Protein AF-0000000071242502 (afdb_homodimer)

Structure (mmCIF, N/CA/C/O backbone):
data_AF-0000000071242502-model_v1
#
loop_
_entity.id
_entity.type
_entity.pdbx_description
1 polymer 'Uncharacterized protein'
#
loop_
_atom_site.group_PDB
_atom_site.id
_atom_site.type_symbol
_atom_site.label_atom_id
_atom_site.label_alt_id
_atom_site.label_comp_id
_atom_site.label_asym_id
_atom_site.label_entity_id
_atom_site.label_seq_id
_atom_site.pdbx_PDB_ins_code
_atom_site.Cartn_x
_atom_site.Cartn_y
_atom_site.Cartn_z
_atom_site.occupancy
_atom_site.B_iso_or_equiv
_atom_site.auth_seq_id
_atom_site.auth_comp_id
_atom_site.auth_asym_id
_atom_site.auth_atom_id
_atom_site.pdbx_PDB_model_num
ATOM 1 N N . MET A 1 1 ? -15.359 -36.781 -17.266 1 47 1 MET A N 1
ATOM 2 C CA . MET A 1 1 ? -15.07 -35.688 -16.328 1 47 1 MET A CA 1
ATOM 3 C C . MET A 1 1 ? -13.938 -34.812 -16.844 1 47 1 MET A C 1
ATOM 5 O O . MET A 1 1 ? -13.969 -33.594 -16.672 1 47 1 MET A O 1
ATOM 9 N N . SER A 1 2 ? -13.016 -35.469 -17.609 1 63.19 2 SER A N 1
ATOM 10 C CA . SER A 1 2 ? -11.914 -34.75 -18.266 1 63.19 2 SER A CA 1
ATOM 11 C C . SER A 1 2 ? -12.43 -33.781 -19.328 1 63.19 2 SER A C 1
ATOM 13 O O . SER A 1 2 ? -11.914 -32.688 -19.453 1 63.19 2 SER A O 1
ATOM 15 N N . SER A 1 3 ? -13.672 -34.094 -19.703 1 79 3 SER A N 1
ATOM 16 C CA . SER A 1 3 ? -14.203 -33.281 -20.797 1 79 3 SER A CA 1
ATOM 17 C C . SER A 1 3 ? -14.758 -31.969 -20.297 1 79 3 SER A C 1
ATOM 19 O O . SER A 1 3 ? -14.547 -30.922 -20.922 1 79 3 SER A O 1
ATOM 21 N N . ILE A 1 4 ? -15.375 -32 -19.094 1 87.69 4 ILE A N 1
ATOM 22 C CA . ILE A 1 4 ? -15.992 -30.797 -18.562 1 87.69 4 ILE A CA 1
ATOM 23 C C . ILE A 1 4 ? -14.906 -29.812 -18.141 1 87.69 4 ILE A C 1
ATOM 25 O O . ILE A 1 4 ? -15.062 -28.609 -18.297 1 87.69 4 ILE A O 1
ATOM 29 N N . TYR A 1 5 ? -13.828 -30.391 -17.672 1 90.25 5 TYR A N 1
ATOM 30 C CA . TYR A 1 5 ? -12.711 -29.547 -17.25 1 90.25 5 TYR A CA 1
ATOM 31 C C . TYR A 1 5 ? -12.117 -28.797 -18.438 1 90.25 5 TYR A C 1
ATOM 33 O O . TYR A 1 5 ? -11.859 -27.594 -18.359 1 90.25 5 TYR A O 1
ATOM 41 N N . GLN A 1 6 ? -11.992 -29.516 -19.469 1 91 6 GLN A N 1
ATOM 42 C CA . GLN A 1 6 ? -11.438 -28.906 -20.672 1 91 6 GLN A CA 1
ATOM 43 C C . GLN A 1 6 ? -12.359 -27.812 -21.203 1 91 6 GLN A C 1
ATOM 45 O O . GLN A 1 6 ? -11.898 -26.781 -21.688 1 91 6 GLN A O 1
ATOM 50 N N . LYS A 1 7 ? -13.625 -28.156 -21.172 1 90.88 7 LYS A N 1
ATOM 51 C CA . LYS A 1 7 ? -14.602 -27.172 -21.594 1 90.88 7 LYS A CA 1
ATOM 52 C C . LYS A 1 7 ? -14.453 -25.875 -20.797 1 90.88 7 LYS A C 1
ATOM 54 O O . LYS A 1 7 ? -14.445 -24.781 -21.359 1 90.88 7 LYS A O 1
ATOM 59 N N . TYR A 1 8 ? -14.375 -25.969 -19.469 1 91.88 8 TYR A N 1
ATOM 60 C CA . TYR A 1 8 ? -14.227 -24.797 -18.625 1 91.88 8 TYR A CA 1
ATOM 61 C C . TYR A 1 8 ? -12.898 -24.109 -18.891 1 91.88 8 TYR A C 1
ATOM 63 O O . TYR A 1 8 ? -12.836 -22.875 -18.969 1 91.88 8 TYR A O 1
ATOM 71 N N . ASP A 1 9 ? -11.836 -24.859 -19.094 1 91.44 9 ASP A N 1
ATOM 72 C CA . ASP A 1 9 ? -10.531 -24.266 -19.375 1 91.44 9 ASP A CA 1
ATOM 73 C C . ASP A 1 9 ? -10.562 -23.453 -20.672 1 91.44 9 ASP A C 1
ATOM 75 O O . ASP A 1 9 ? -9.992 -22.375 -20.734 1 91.44 9 ASP A O 1
ATOM 79 N N . ASP A 1 10 ? -11.211 -24.031 -21.656 1 91.44 10 ASP A N 1
ATOM 80 C CA . ASP A 1 10 ? -11.336 -23.359 -22.953 1 91.44 10 ASP A CA 1
ATOM 81 C C . ASP A 1 10 ? -12.125 -22.062 -22.812 1 91.44 10 ASP A C 1
ATOM 83 O O . ASP A 1 10 ? -11.766 -21.047 -23.422 1 91.44 10 ASP A O 1
ATOM 87 N N . GLU A 1 11 ? -13.164 -22.109 -22.062 1 91.25 11 GLU A N 1
ATOM 88 C CA . GLU A 1 11 ? -14 -20.922 -21.859 1 91.25 11 GLU A CA 1
ATOM 89 C C . GLU A 1 11 ? -13.25 -19.844 -21.078 1 91.25 11 GLU A C 1
ATOM 91 O O . GLU A 1 11 ? -13.336 -18.656 -21.422 1 91.25 11 GLU A O 1
ATOM 96 N N . ILE A 1 12 ? -12.508 -20.219 -20.078 1 89.44 12 ILE A N 1
ATOM 97 C CA . ILE A 1 12 ? -11.773 -19.297 -19.219 1 89.44 12 ILE A CA 1
ATOM 98 C C . ILE A 1 12 ? -10.711 -18.578 -20.047 1 89.44 12 ILE A C 1
ATOM 100 O O . ILE A 1 12 ? -10.453 -17.391 -19.844 1 89.44 12 ILE A O 1
ATOM 104 N N . GLY A 1 13 ? -10.133 -19.25 -20.984 1 85.38 13 GLY A N 1
ATOM 105 C CA . GLY A 1 13 ? -9.031 -18.719 -21.781 1 85.38 13 GLY A CA 1
ATOM 106 C C . GLY A 1 13 ? -9.492 -17.766 -22.875 1 85.38 13 GLY A C 1
ATOM 107 O O . GLY A 1 13 ? -8.672 -17.078 -23.484 1 85.38 13 GLY A O 1
ATOM 108 N N . LYS A 1 14 ? -10.797 -17.625 -23.062 1 85.31 14 LYS A N 1
ATOM 109 C CA . LYS A 1 14 ? -11.328 -16.766 -24.109 1 85.31 14 LYS A CA 1
ATOM 110 C C . LYS A 1 14 ? -11.242 -15.289 -23.703 1 85.31 14 LYS A C 1
ATOM 112 O O . LYS A 1 14 ? -11.445 -14.953 -22.531 1 85.31 14 LYS A O 1
ATOM 117 N N . LYS A 1 15 ? -10.961 -14.336 -24.672 1 78.56 15 LYS A N 1
ATOM 118 C CA . LYS A 1 15 ? -10.82 -12.906 -24.438 1 78.56 15 LYS A CA 1
ATOM 119 C C . LYS A 1 15 ? -12.141 -12.297 -23.969 1 78.56 15 LYS A C 1
ATOM 121 O O . LYS A 1 15 ? -12.148 -11.406 -23.109 1 78.56 15 LYS A O 1
ATOM 126 N N . ASN A 1 16 ? -13.25 -12.75 -24.438 1 80.56 16 ASN A N 1
ATOM 127 C CA . ASN A 1 16 ? -14.547 -12.195 -24.078 1 80.56 16 ASN A CA 1
ATOM 128 C C . ASN A 1 16 ? -15.359 -13.172 -23.234 1 80.56 16 ASN A C 1
ATOM 130 O O . ASN A 1 16 ? -16.562 -13.32 -23.438 1 80.56 16 ASN A O 1
ATOM 134 N N . CYS A 1 17 ? -14.594 -13.688 -22.344 1 86.94 17 CYS A N 1
ATOM 135 C CA . CYS A 1 17 ? -15.258 -14.672 -21.5 1 86.94 17 CYS A CA 1
ATOM 136 C C . CYS A 1 17 ? -16.266 -14 -20.562 1 86.94 17 CYS A C 1
ATOM 138 O O . CYS A 1 17 ? -15.953 -12.969 -19.953 1 86.94 17 CYS A O 1
ATOM 140 N N . ASP A 1 18 ? -17.469 -14.539 -20.5 1 90.5 18 ASP A N 1
ATOM 141 C CA . ASP A 1 18 ? -18.438 -14.125 -19.484 1 90.5 18 ASP A CA 1
ATOM 142 C C . ASP A 1 18 ? -18.234 -14.891 -18.188 1 90.5 18 ASP A C 1
ATOM 144 O O . ASP A 1 18 ? -18.906 -15.898 -17.938 1 90.5 18 ASP A O 1
ATOM 148 N N . TYR A 1 19 ? -17.453 -14.359 -17.359 1 91.88 19 TYR A N 1
ATOM 149 C CA . TYR A 1 19 ? -17.062 -15.039 -16.125 1 91.88 19 TYR A CA 1
ATOM 150 C C . TYR A 1 19 ? -18.266 -15.211 -15.203 1 91.88 19 TYR A C 1
ATOM 152 O O . TYR A 1 19 ? -18.328 -16.188 -14.445 1 91.88 19 TYR A O 1
ATOM 160 N N . ASN A 1 20 ? -19.234 -14.305 -15.281 1 92.44 20 ASN A N 1
ATOM 161 C CA . ASN A 1 20 ? -20.422 -14.438 -14.445 1 92.44 20 ASN A CA 1
ATOM 162 C C . ASN A 1 20 ? -21.234 -15.672 -14.805 1 92.44 20 ASN A C 1
ATOM 164 O O . ASN A 1 20 ? -21.641 -16.438 -13.93 1 92.44 20 ASN A O 1
ATOM 168 N N . GLN A 1 21 ? -21.422 -15.844 -16.062 1 93.81 21 GLN A N 1
ATOM 169 C CA . GLN A 1 21 ? -22.156 -17.016 -16.516 1 93.81 21 GLN A CA 1
ATOM 170 C C . GLN A 1 21 ? -21.406 -18.297 -16.219 1 93.81 21 GLN A C 1
ATOM 172 O O . GLN A 1 21 ? -22 -19.297 -15.797 1 93.81 21 GLN A O 1
ATOM 177 N N . LEU A 1 22 ? -20.141 -18.25 -16.469 1 94.56 22 LEU A N 1
ATOM 178 C CA . LEU A 1 22 ? -19.312 -19.438 -16.234 1 94.56 22 LEU A CA 1
ATOM 179 C C . LEU A 1 22 ? -19.312 -19.812 -14.758 1 94.56 22 LEU A C 1
ATOM 181 O O . LEU A 1 22 ? -19.375 -20.984 -14.414 1 94.56 22 LEU A O 1
ATOM 185 N N . GLU A 1 23 ? -19.156 -18.797 -13.859 1 95.25 23 GLU A N 1
ATOM 186 C CA . GLU A 1 23 ? -19.219 -19.031 -12.422 1 95.25 23 GLU A CA 1
ATOM 187 C C . GLU A 1 23 ? -20.531 -19.688 -12.016 1 95.25 23 GLU A C 1
ATOM 189 O O . GLU A 1 23 ? -20.531 -20.672 -11.258 1 95.25 23 GLU A O 1
ATOM 194 N N . LYS A 1 24 ? -21.641 -19.188 -12.539 1 95.31 24 LYS A N 1
ATOM 195 C CA . LYS A 1 24 ? -22.953 -19.75 -12.234 1 95.31 24 LYS A CA 1
ATOM 196 C C . LYS A 1 24 ? -23.047 -21.203 -12.664 1 95.31 24 LYS A C 1
ATOM 198 O O . LYS A 1 24 ? -23.578 -22.047 -11.922 1 95.31 24 LYS A O 1
ATOM 203 N N . GLU A 1 25 ? -22.578 -21.5 -13.812 1 94.56 25 GLU A N 1
ATOM 204 C CA . GLU A 1 25 ? -22.594 -22.875 -14.32 1 94.56 25 GLU A CA 1
ATOM 205 C C . GLU A 1 25 ? -21.781 -23.812 -13.43 1 94.56 25 GLU A C 1
ATOM 207 O O . GLU A 1 25 ? -22.203 -24.922 -13.125 1 94.56 25 GLU A O 1
ATOM 212 N N . MET A 1 26 ? -20.641 -23.297 -13.062 1 94.5 26 MET A N 1
ATOM 213 C CA . MET A 1 26 ? -19.734 -24.141 -12.281 1 94.5 26 MET A CA 1
ATOM 214 C C . MET A 1 26 ? -20.266 -24.344 -10.867 1 94.5 26 MET A C 1
ATOM 216 O O . MET A 1 26 ? -20.078 -25.406 -10.281 1 94.5 26 MET A O 1
ATOM 220 N N . LEU A 1 27 ? -20.922 -23.281 -10.336 1 95.25 27 LEU A N 1
ATOM 221 C CA . LEU A 1 27 ? -21.5 -23.375 -8.992 1 95.25 27 LEU A CA 1
ATOM 222 C C . LEU A 1 27 ? -22.609 -24.406 -8.945 1 95.25 27 LEU A C 1
ATOM 224 O O . LEU A 1 27 ? -22.938 -24.922 -7.875 1 95.25 27 LEU A O 1
ATOM 228 N N . ASN A 1 28 ? -23.141 -24.688 -10.102 1 93.62 28 ASN A N 1
ATOM 229 C CA . ASN A 1 28 ? -24.219 -25.672 -10.188 1 93.62 28 ASN A CA 1
ATOM 230 C C . ASN A 1 28 ? -23.672 -27.094 -10.297 1 93.62 28 ASN A C 1
ATOM 232 O O . ASN A 1 28 ? -24.438 -28.062 -10.258 1 93.62 28 ASN A O 1
ATOM 236 N N . GLN A 1 29 ? -22.406 -27.188 -10.383 1 92.31 29 GLN A N 1
ATOM 237 C CA . GLN A 1 29 ? -21.766 -28.5 -10.375 1 92.31 29 GLN A CA 1
ATOM 238 C C . GLN A 1 29 ? -21.391 -28.906 -8.961 1 92.31 29 GLN A C 1
ATOM 240 O O . GLN A 1 29 ? -21.609 -28.156 -8 1 92.31 29 GLN A O 1
ATOM 245 N N . HIS A 1 30 ? -20.797 -30 -8.812 1 90.94 30 HIS A N 1
ATOM 246 C CA . HIS A 1 30 ? -20.406 -30.5 -7.504 1 90.94 30 HIS A CA 1
ATOM 247 C C . HIS A 1 30 ? -18.984 -30.109 -7.152 1 90.94 30 HIS A C 1
ATOM 249 O O . HIS A 1 30 ? -18.172 -30.953 -6.781 1 90.94 30 HIS A O 1
ATOM 255 N N . TRP A 1 31 ? -18.766 -28.828 -7.172 1 93.81 31 TRP A N 1
ATOM 256 C CA . TRP A 1 31 ? -17.422 -28.312 -6.965 1 93.81 31 TRP A CA 1
ATOM 257 C C . TRP A 1 31 ? -16.938 -28.594 -5.551 1 93.81 31 TRP A C 1
ATOM 259 O O . TRP A 1 31 ? -15.734 -28.703 -5.309 1 93.81 31 TRP A O 1
ATOM 269 N N . GLN A 1 32 ? -17.812 -28.797 -4.59 1 95.12 32 GLN A N 1
ATOM 270 C CA . GLN A 1 32 ? -17.469 -29 -3.186 1 95.12 32 GLN A CA 1
ATOM 271 C C . GLN A 1 32 ? -16.828 -30.359 -2.965 1 95.12 32 GLN A C 1
ATOM 273 O O . GLN A 1 32 ? -16.219 -30.609 -1.92 1 95.12 32 GLN A O 1
ATOM 278 N N . GLN A 1 33 ? -16.984 -31.203 -3.959 1 94.81 33 GLN A N 1
ATOM 279 C CA . GLN A 1 33 ? -16.422 -32.531 -3.836 1 94.81 33 GLN A CA 1
ATOM 280 C C . GLN A 1 33 ? -15.414 -32.812 -4.938 1 94.81 33 GLN A C 1
ATOM 282 O O . GLN A 1 33 ? -14.883 -33.938 -5.039 1 94.81 33 GLN A O 1
ATOM 287 N N . ASP A 1 34 ? -15.172 -31.875 -5.758 1 94.31 34 ASP A N 1
ATOM 288 C CA . ASP A 1 34 ? -14.266 -32.031 -6.895 1 94.31 34 ASP A CA 1
ATOM 289 C C . ASP A 1 34 ? -13.172 -30.953 -6.867 1 94.31 34 ASP A C 1
ATOM 291 O O . ASP A 1 34 ? -13.398 -29.812 -7.297 1 94.31 34 ASP A O 1
ATOM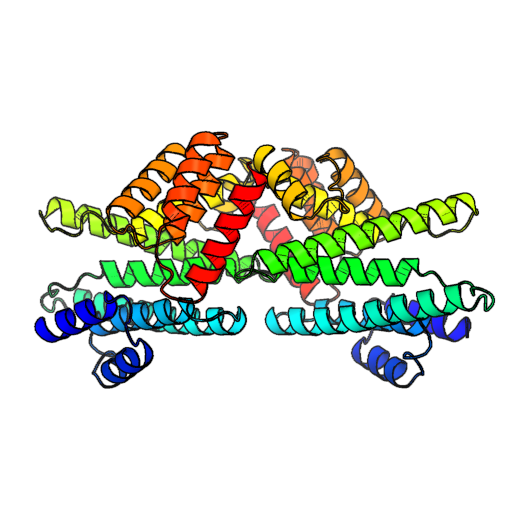 295 N N . PRO A 1 35 ? -12 -31.312 -6.391 1 95.5 35 PRO A N 1
ATOM 296 C CA . PRO A 1 35 ? -10.93 -30.328 -6.262 1 95.5 35 PRO A CA 1
ATOM 297 C C . PRO A 1 35 ? -10.586 -29.656 -7.59 1 95.5 35 PRO A C 1
ATOM 299 O O . PRO A 1 35 ? -10.164 -28.5 -7.613 1 95.5 35 PRO A O 1
ATOM 302 N N . GLU A 1 36 ? -10.805 -30.359 -8.727 1 94.88 36 GLU A N 1
ATOM 303 C CA . GLU A 1 36 ? -10.539 -29.781 -10.039 1 94.88 36 GLU A CA 1
ATOM 304 C C . GLU A 1 36 ? -11.508 -28.656 -10.367 1 94.88 36 GLU A C 1
ATOM 306 O O . GLU A 1 36 ? -11.109 -27.625 -10.914 1 94.88 36 GLU A O 1
ATOM 311 N N . LEU A 1 37 ? -12.719 -28.875 -10.023 1 95.75 37 LEU A N 1
ATOM 312 C CA . LEU A 1 37 ? -13.711 -27.828 -10.227 1 95.75 37 LEU A CA 1
ATOM 313 C C . LEU A 1 37 ? -13.484 -26.672 -9.266 1 95.75 37 LEU A C 1
ATOM 315 O O . LEU A 1 37 ? -13.672 -25.5 -9.633 1 95.75 37 LEU A O 1
ATOM 319 N N . ALA A 1 38 ? -13.039 -26.969 -8.07 1 97.31 38 ALA A N 1
ATOM 320 C CA . ALA A 1 38 ? -12.867 -25.938 -7.035 1 97.31 38 ALA A CA 1
ATOM 321 C C . ALA A 1 38 ? -11.789 -24.938 -7.43 1 97.31 38 ALA A C 1
ATOM 323 O O . ALA A 1 38 ? -11.984 -23.734 -7.297 1 97.31 38 ALA A O 1
ATOM 324 N N . TRP A 1 39 ? -10.641 -25.422 -7.922 1 97.25 39 TRP A N 1
ATOM 325 C CA . TRP A 1 39 ? -9.609 -24.438 -8.258 1 97.25 39 TRP A CA 1
ATOM 326 C C . TRP A 1 39 ? -9.977 -23.688 -9.523 1 97.25 39 TRP A C 1
ATOM 328 O O . TRP A 1 39 ? -9.578 -22.531 -9.703 1 97.25 39 TRP A O 1
ATOM 338 N N . ARG A 1 40 ? -10.727 -24.344 -10.469 1 96.62 40 ARG A N 1
ATOM 339 C CA . ARG A 1 40 ? -11.203 -23.609 -11.641 1 96.62 40 ARG A CA 1
ATOM 340 C C . ARG A 1 40 ? -12.156 -22.5 -11.234 1 96.62 40 ARG A C 1
ATOM 342 O O . ARG A 1 40 ? -12.125 -21.406 -11.797 1 96.62 40 ARG A O 1
ATOM 349 N N . LEU A 1 41 ? -13 -22.828 -10.242 1 97.31 41 LEU A N 1
ATOM 350 C CA . LEU A 1 41 ? -13.875 -21.797 -9.695 1 97.31 41 LEU A CA 1
ATOM 351 C C . LEU A 1 41 ? -13.07 -20.656 -9.07 1 97.31 41 LEU A C 1
ATOM 353 O O . LEU A 1 41 ? -13.414 -19.484 -9.227 1 97.31 41 LEU A O 1
ATOM 357 N N . ALA A 1 42 ? -12.008 -21 -8.32 1 98 42 ALA A N 1
ATOM 358 C CA . ALA A 1 42 ? -11.109 -19.984 -7.77 1 98 42 ALA A CA 1
ATOM 359 C C . ALA A 1 42 ? -10.555 -19.078 -8.867 1 98 42 ALA A C 1
ATOM 361 O O . ALA A 1 42 ? -10.539 -17.859 -8.719 1 98 42 ALA A O 1
ATOM 362 N N . SER A 1 43 ? -10.18 -19.703 -9.992 1 96.81 43 SER A N 1
ATOM 363 C CA . SER A 1 43 ? -9.609 -18.938 -11.102 1 96.81 43 SER A CA 1
ATOM 364 C C . SER A 1 43 ? -10.633 -17.984 -11.703 1 96.81 43 SER A C 1
ATOM 366 O O . SER A 1 43 ? -10.328 -16.828 -11.969 1 96.81 43 SER A O 1
ATOM 368 N N . ILE A 1 44 ? -11.836 -18.484 -11.906 1 96.62 44 ILE A N 1
ATOM 369 C CA . ILE A 1 44 ? -12.906 -17.688 -12.5 1 96.62 44 ILE A CA 1
ATOM 370 C C . ILE A 1 44 ? -13.203 -16.484 -11.617 1 96.62 44 ILE A C 1
ATOM 372 O O . ILE A 1 44 ? -13.281 -15.352 -12.109 1 96.62 44 ILE A O 1
ATOM 376 N N . VAL A 1 45 ? -13.312 -16.703 -10.344 1 96.94 45 VAL A N 1
ATOM 377 C CA . VAL A 1 45 ? -13.633 -15.641 -9.406 1 96.94 45 VAL A CA 1
ATOM 378 C C . VAL A 1 45 ? -12.484 -14.633 -9.344 1 96.94 45 VAL A C 1
ATOM 380 O O . VAL A 1 45 ? -12.719 -13.422 -9.266 1 96.94 45 VAL A O 1
ATOM 383 N N . TYR A 1 46 ? -11.289 -15.109 -9.43 1 96.12 46 TYR A N 1
ATOM 384 C CA . TYR A 1 46 ? -10.141 -14.203 -9.453 1 96.12 46 TYR A CA 1
ATOM 385 C C . TYR A 1 46 ? -10.172 -13.32 -10.695 1 96.12 46 TYR A C 1
ATOM 387 O O . TYR A 1 46 ? -9.953 -12.109 -10.602 1 96.12 46 TYR A O 1
ATOM 395 N N . TYR A 1 47 ? -10.445 -13.945 -11.828 1 93.25 47 TYR A N 1
ATOM 396 C CA . TYR A 1 47 ? -10.477 -13.172 -13.062 1 93.25 47 TYR A CA 1
ATOM 397 C C . TYR A 1 47 ? -11.609 -12.156 -13.047 1 93.25 47 TYR A C 1
ATOM 399 O O . TYR A 1 47 ? -11.5 -11.078 -13.633 1 93.25 47 TYR A O 1
ATOM 407 N N . LYS A 1 48 ? -12.672 -12.469 -12.367 1 93.19 48 LYS A N 1
ATOM 408 C CA . LYS A 1 48 ? -13.75 -11.5 -12.211 1 93.19 48 LYS A CA 1
ATOM 409 C C . LYS A 1 48 ? -13.273 -10.25 -11.484 1 93.19 48 LYS A C 1
ATOM 411 O O . LYS A 1 48 ? -13.773 -9.148 -11.727 1 93.19 48 LYS A O 1
ATOM 416 N N . CYS A 1 49 ? -12.281 -10.398 -10.578 1 91.94 49 CYS A N 1
ATOM 417 C CA . CYS A 1 49 ? -11.727 -9.258 -9.859 1 91.94 49 CYS A CA 1
ATOM 418 C C . CYS A 1 49 ? -11.117 -8.25 -10.828 1 91.94 49 CYS A C 1
ATOM 420 O O . CYS A 1 49 ? -11.125 -7.047 -10.562 1 91.94 49 CYS A O 1
ATOM 422 N N . LEU A 1 50 ? -10.617 -8.758 -11.945 1 89.62 50 LEU A N 1
ATOM 423 C CA . LEU A 1 50 ? -9.906 -7.91 -12.898 1 89.62 50 LEU A CA 1
ATOM 424 C C . LEU A 1 50 ? -10.867 -6.949 -13.594 1 89.62 50 LEU A C 1
ATOM 426 O O . LEU A 1 50 ? -10.43 -5.961 -14.195 1 89.62 50 LEU A O 1
ATOM 430 N N . ASN A 1 51 ? -12.172 -7.242 -13.469 1 89.44 51 ASN A N 1
ATOM 431 C CA . ASN A 1 51 ? -13.172 -6.387 -14.102 1 89.44 51 ASN A CA 1
ATOM 432 C C . ASN A 1 51 ? -13.734 -5.367 -13.117 1 89.44 51 ASN A C 1
ATOM 434 O O . ASN A 1 51 ? -14.648 -4.609 -13.453 1 89.44 51 ASN A O 1
ATOM 438 N N . LEU A 1 52 ? -13.203 -5.355 -11.961 1 88.31 52 LEU A N 1
ATOM 439 C CA . LEU A 1 52 ? -13.672 -4.445 -10.914 1 88.31 52 LEU A CA 1
ATOM 440 C C . LEU A 1 52 ? -12.727 -3.258 -10.766 1 88.31 52 LEU A C 1
ATOM 442 O O . LEU A 1 52 ? -11.555 -3.338 -11.156 1 88.31 52 LEU A O 1
ATOM 446 N N . SER A 1 53 ? -13.297 -2.152 -10.305 1 81 53 SER A N 1
ATOM 447 C CA . SER A 1 53 ? -12.469 -0.963 -10.141 1 81 53 SER A CA 1
ATOM 448 C C . SER A 1 53 ? -12.43 -0.508 -8.688 1 81 53 SER A C 1
ATOM 450 O O . SER A 1 53 ? -11.609 0.325 -8.305 1 81 53 SER A O 1
ATOM 452 N N . ASN A 1 54 ? -13.297 -1.02 -7.887 1 84.31 54 ASN A N 1
ATOM 453 C CA . ASN A 1 54 ? -13.375 -0.678 -6.469 1 84.31 54 ASN A CA 1
ATOM 454 C C . ASN A 1 54 ? -12.516 -1.614 -5.621 1 84.31 54 ASN A C 1
ATOM 456 O O . ASN A 1 54 ? -12.703 -2.832 -5.652 1 84.31 54 ASN A O 1
ATOM 460 N N . ASP A 1 55 ? -11.633 -1.06 -4.824 1 87.5 55 ASP A N 1
ATOM 461 C CA . ASP A 1 55 ? -10.672 -1.841 -4.051 1 87.5 55 ASP A CA 1
ATOM 462 C C . ASP A 1 55 ? -11.383 -2.783 -3.082 1 87.5 55 ASP A C 1
ATOM 464 O O . ASP A 1 55 ? -10.961 -3.926 -2.896 1 87.5 55 ASP A O 1
ATOM 468 N N . GLU A 1 56 ? -12.414 -2.289 -2.445 1 87.81 56 GLU A N 1
ATOM 469 C CA . GLU A 1 56 ? -13.125 -3.115 -1.478 1 87.81 56 GLU A CA 1
ATOM 470 C C . GLU A 1 56 ? -13.781 -4.316 -2.154 1 87.81 56 GLU A C 1
ATOM 472 O O . GLU A 1 56 ? -13.758 -5.426 -1.619 1 87.81 56 GLU A O 1
ATOM 477 N N . GLU A 1 57 ? -14.414 -4.082 -3.295 1 91.12 57 GLU A N 1
ATOM 478 C CA . GLU A 1 57 ? -15.031 -5.172 -4.047 1 91.12 57 GLU A CA 1
ATOM 479 C C . GLU A 1 57 ? -13.984 -6.18 -4.52 1 91.12 57 GLU A C 1
ATOM 481 O O . GLU A 1 57 ? -14.219 -7.387 -4.484 1 91.12 57 GLU A O 1
ATOM 486 N N . ILE A 1 58 ? -12.867 -5.664 -4.957 1 93.06 58 ILE A N 1
ATOM 487 C CA . ILE A 1 58 ? -11.781 -6.527 -5.41 1 93.06 58 ILE A CA 1
ATOM 488 C C . ILE A 1 58 ? -11.305 -7.406 -4.258 1 93.06 58 ILE A C 1
ATOM 490 O O . ILE A 1 58 ? -11.141 -8.617 -4.418 1 93.06 58 ILE A O 1
ATOM 494 N N . LYS A 1 59 ? -11.102 -6.809 -3.117 1 92.81 59 LYS A N 1
ATOM 495 C CA . LYS A 1 59 ? -10.648 -7.539 -1.939 1 92.81 59 LYS A CA 1
ATOM 496 C C . LYS A 1 59 ? -11.625 -8.648 -1.571 1 92.81 59 LYS A C 1
ATOM 498 O O . LYS A 1 59 ? -11.219 -9.789 -1.325 1 92.81 59 LYS A O 1
ATOM 503 N N . LEU A 1 60 ? -12.898 -8.367 -1.529 1 94.25 60 LEU A N 1
ATOM 504 C CA . LEU A 1 60 ? -13.922 -9.336 -1.165 1 94.25 60 LEU A CA 1
ATOM 505 C C . LEU A 1 60 ? -13.945 -10.5 -2.152 1 94.25 60 LEU A C 1
ATOM 507 O O . LEU A 1 60 ? -14.055 -11.664 -1.749 1 94.25 60 LEU A O 1
ATOM 511 N N . LYS A 1 61 ? -13.891 -10.188 -3.422 1 96.19 61 LYS A N 1
ATOM 512 C CA . LYS A 1 61 ? -13.891 -11.234 -4.441 1 96.19 61 LYS A CA 1
ATOM 513 C C . LYS A 1 61 ? -12.609 -12.062 -4.379 1 96.19 61 LYS A C 1
ATOM 515 O O . LYS A 1 61 ? -12.625 -13.258 -4.672 1 96.19 61 LYS A O 1
ATOM 520 N N . THR A 1 62 ? -11.508 -11.422 -4.055 1 97.12 62 THR A N 1
ATOM 521 C CA . THR A 1 62 ? -10.258 -12.148 -3.877 1 97.12 62 THR A CA 1
ATOM 522 C C . THR A 1 62 ? -10.367 -13.133 -2.715 1 97.12 62 THR A C 1
ATOM 524 O O . THR A 1 62 ? -9.867 -14.258 -2.799 1 97.12 62 THR A O 1
ATOM 527 N N . ILE A 1 63 ? -11.016 -12.727 -1.625 1 97.5 63 ILE A N 1
ATOM 528 C CA . ILE A 1 63 ? -11.242 -13.602 -0.481 1 97.5 63 ILE A CA 1
ATOM 529 C C . ILE A 1 63 ? -12.094 -14.797 -0.904 1 97.5 63 ILE A C 1
ATOM 531 O O . ILE A 1 63 ? -11.844 -15.93 -0.494 1 97.5 63 ILE A O 1
ATOM 535 N N . GLU A 1 64 ? -13.102 -14.516 -1.701 1 97.75 64 GLU A N 1
ATOM 536 C CA . GLU A 1 64 ? -13.945 -15.586 -2.227 1 97.75 64 GLU A CA 1
ATOM 537 C C . GLU A 1 64 ? -13.133 -16.562 -3.062 1 97.75 64 GLU A C 1
ATOM 539 O O . GLU A 1 64 ? -13.289 -17.781 -2.926 1 97.75 64 GLU A O 1
ATOM 544 N N . SER A 1 65 ? -12.312 -16.047 -3.957 1 98.44 65 SER A N 1
ATOM 545 C CA . SER A 1 65 ? -11.43 -16.891 -4.754 1 98.44 65 SER A CA 1
ATOM 546 C C . SER A 1 65 ? -10.539 -17.75 -3.869 1 98.44 65 SER A C 1
ATOM 548 O O . SER A 1 65 ? -10.367 -18.938 -4.129 1 98.44 65 SER A O 1
ATOM 550 N N . LEU A 1 66 ? -10 -17.156 -2.844 1 98.56 66 LEU A N 1
ATOM 551 C CA . LEU A 1 66 ? -9.117 -17.844 -1.912 1 98.56 66 LEU A CA 1
ATOM 552 C C . LEU A 1 66 ? -9.844 -19.016 -1.247 1 98.56 66 LEU A C 1
ATOM 554 O O . LEU A 1 66 ? -9.266 -20.094 -1.073 1 98.56 66 LEU A O 1
ATOM 558 N N . ARG A 1 67 ? -11.062 -18.797 -0.894 1 98.19 67 ARG A N 1
ATOM 559 C CA . ARG A 1 67 ? -11.844 -19.844 -0.25 1 98.19 67 ARG A CA 1
ATOM 560 C C . ARG A 1 67 ? -11.977 -21.062 -1.155 1 98.19 67 ARG A C 1
ATOM 562 O O . ARG A 1 67 ? -11.867 -22.203 -0.692 1 98.19 67 ARG A O 1
ATOM 569 N N . TYR A 1 68 ? -12.25 -20.844 -2.426 1 98.25 68 TYR A N 1
ATOM 570 C CA . TYR A 1 68 ? -12.359 -21.953 -3.373 1 98.25 68 TYR A CA 1
ATOM 571 C C . TYR A 1 68 ? -11.023 -22.656 -3.535 1 98.25 68 TYR A C 1
ATOM 573 O O . TYR A 1 68 ? -10.977 -23.891 -3.605 1 98.25 68 TYR A O 1
ATOM 581 N N . ALA A 1 69 ? -9.945 -21.891 -3.635 1 98.5 69 ALA A N 1
ATOM 582 C CA . ALA A 1 69 ? -8.625 -22.484 -3.777 1 98.5 69 ALA A CA 1
ATOM 583 C C . ALA A 1 69 ? -8.273 -23.344 -2.562 1 98.5 69 ALA A C 1
ATOM 585 O O . ALA A 1 69 ? -7.758 -24.453 -2.705 1 98.5 69 ALA A O 1
ATOM 586 N N . GLU A 1 70 ? -8.562 -22.812 -1.385 1 98 70 GLU A N 1
ATOM 587 C CA . GLU A 1 70 ? -8.273 -23.531 -0.15 1 98 70 GLU A CA 1
ATOM 588 C C . GLU A 1 70 ? -9.125 -24.797 -0.048 1 98 70 GLU A C 1
ATOM 590 O O . GLU A 1 70 ? -8.648 -25.828 0.423 1 98 70 GLU A O 1
ATOM 595 N N . LYS A 1 71 ? -10.383 -24.672 -0.432 1 98 71 LYS A N 1
ATOM 596 C CA . LYS A 1 71 ? -11.227 -25.859 -0.474 1 98 71 LYS A CA 1
ATOM 597 C C . LYS A 1 71 ? -10.641 -26.906 -1.418 1 98 71 LYS A C 1
ATOM 599 O O . LYS A 1 71 ? -10.672 -28.109 -1.117 1 98 71 LYS A O 1
ATOM 604 N N . SER A 1 72 ? -10.141 -26.484 -2.572 1 97.75 72 SER A N 1
ATOM 605 C CA . SER A 1 72 ? -9.508 -27.391 -3.52 1 97.75 72 SER A CA 1
ATOM 606 C C . SER A 1 72 ? -8.328 -28.125 -2.885 1 97.75 72 SER A C 1
ATOM 608 O O . SER A 1 72 ? -8.188 -29.344 -3.025 1 97.75 72 SER A O 1
ATOM 610 N N . ILE A 1 73 ? -7.504 -27.391 -2.193 1 97.06 73 ILE A N 1
ATOM 611 C CA . ILE A 1 73 ? -6.332 -27.969 -1.534 1 97.06 73 ILE A CA 1
ATOM 612 C C . ILE A 1 73 ? -6.773 -29 -0.503 1 97.06 73 ILE A C 1
ATOM 614 O O . ILE A 1 73 ? -6.207 -30.094 -0.43 1 97.06 73 ILE A O 1
ATOM 618 N N . GLU A 1 74 ? -7.719 -28.625 0.264 1 96.69 74 GLU A N 1
ATOM 619 C CA . GLU A 1 74 ? -8.266 -29.547 1.27 1 96.69 74 GLU A CA 1
ATOM 620 C C . GLU A 1 74 ? -8.734 -30.844 0.636 1 96.69 74 GLU A C 1
ATOM 622 O O . GLU A 1 74 ? -8.445 -31.922 1.146 1 96.69 74 GLU A O 1
ATOM 627 N N . LEU A 1 75 ? -9.492 -30.766 -0.447 1 95.5 75 LEU A N 1
ATOM 628 C CA . LEU A 1 75 ? -10.047 -31.922 -1.125 1 95.5 75 LEU A CA 1
ATOM 629 C C . LEU A 1 75 ? -8.938 -32.781 -1.715 1 95.5 75 LEU A C 1
ATOM 631 O O . LEU A 1 75 ? -8.977 -34.031 -1.601 1 95.5 75 LEU A O 1
ATOM 635 N N . PHE A 1 76 ? -7.938 -32.156 -2.359 1 94.19 76 PHE A N 1
ATOM 636 C CA . PHE A 1 76 ? -6.809 -32.906 -2.895 1 94.19 76 PHE A CA 1
ATOM 637 C C . PHE A 1 76 ? -6.074 -33.656 -1.781 1 94.19 76 PHE A C 1
ATOM 639 O O . PHE A 1 76 ? -5.691 -34.812 -1.946 1 94.19 76 PHE A O 1
ATOM 646 N N . THR A 1 77 ? -5.832 -32.969 -0.69 1 92.31 77 THR A N 1
ATOM 647 C CA . THR A 1 77 ? -5.109 -33.531 0.436 1 92.31 77 THR A CA 1
ATOM 648 C C . THR A 1 77 ? -5.871 -34.719 1.019 1 92.31 77 THR A C 1
ATOM 650 O O . THR A 1 77 ? -5.273 -35.75 1.356 1 92.31 77 THR A O 1
ATOM 653 N N . LYS A 1 78 ? -7.137 -34.594 1.113 1 92.06 78 LYS A N 1
ATOM 654 C CA . LYS A 1 78 ? -7.973 -35.719 1.599 1 92.06 78 LYS A CA 1
ATOM 655 C C . LYS A 1 78 ? -7.895 -36.906 0.665 1 92.06 78 LYS A C 1
ATOM 657 O O . LYS A 1 78 ? -7.828 -38.062 1.121 1 92.06 78 LYS A O 1
ATOM 662 N N . GLN A 1 79 ? -7.961 -36.656 -0.617 1 89 79 GLN A N 1
ATOM 663 C CA . GLN A 1 79 ? -7.891 -37.719 -1.617 1 89 79 GLN A CA 1
ATOM 664 C C . GLN A 1 79 ? -6.547 -38.438 -1.57 1 89 79 GLN A C 1
ATOM 666 O O . GLN A 1 79 ? -6.473 -39.625 -1.781 1 89 79 GLN A O 1
ATOM 671 N N . GLN A 1 80 ? -5.5 -37.688 -1.411 1 84.12 80 GLN A N 1
ATOM 672 C CA . GLN A 1 80 ? -4.168 -38.281 -1.322 1 84.12 80 GLN A CA 1
ATOM 673 C C . GLN A 1 80 ? -4.047 -39.188 -0.098 1 84.12 80 GLN A C 1
ATOM 675 O O . GLN A 1 80 ? -3.371 -40.219 -0.146 1 84.12 80 GLN A O 1
ATOM 680 N N . ASN A 1 81 ? -4.617 -38.812 0.949 1 83.75 81 ASN A N 1
ATOM 681 C CA . ASN A 1 81 ? -4.562 -39.594 2.18 1 83.75 81 ASN A CA 1
ATOM 682 C C . ASN A 1 81 ? -5.41 -40.875 2.078 1 83.75 81 ASN A C 1
ATOM 684 O O . ASN A 1 81 ? -5.109 -41.875 2.723 1 83.75 81 ASN A O 1
ATOM 688 N N . GLU A 1 82 ? -6.434 -40.875 1.364 1 76.12 82 GLU A N 1
ATOM 689 C CA . GLU A 1 82 ? -7.332 -42.031 1.23 1 76.12 82 GLU A CA 1
ATOM 690 C C . GLU A 1 82 ? -6.879 -42.938 0.108 1 76.12 82 GLU A C 1
ATOM 692 O O . GLU A 1 82 ? -7.484 -44 -0.121 1 76.12 82 GLU A O 1
ATOM 697 N N . SER A 1 83 ? -5.609 -42.938 -0.297 1 62.78 83 SER A N 1
ATOM 698 C CA . SER A 1 83 ? -4.977 -43.781 -1.305 1 62.78 83 SER A CA 1
ATOM 699 C C . SER A 1 83 ? -5.879 -43.969 -2.52 1 62.78 83 SER A C 1
ATOM 701 O O . SER A 1 83 ? -5.816 -45 -3.197 1 62.78 83 SER A O 1
ATOM 703 N N . VAL A 1 84 ? -6.941 -43.281 -2.588 1 54.03 84 VAL A N 1
ATOM 704 C CA . VAL A 1 84 ? -7.832 -43.406 -3.734 1 54.03 84 VAL A CA 1
ATOM 705 C C . VAL A 1 84 ? -7.145 -42.906 -4.996 1 54.03 84 VAL A C 1
ATOM 707 O O . VAL A 1 84 ? -6.465 -41.875 -4.961 1 54.03 84 VAL A O 1
ATOM 710 N N . GLY A 1 85 ? -6.621 -43.688 -5.766 1 46.31 85 GLY A N 1
ATOM 711 C CA . GLY A 1 85 ? -6.008 -43.438 -7.062 1 46.31 85 GLY A CA 1
ATOM 712 C C . GLY A 1 85 ? -5.82 -41.969 -7.363 1 46.31 85 GLY A C 1
ATOM 713 O O . GLY A 1 85 ? -6.793 -41.219 -7.465 1 46.31 85 GLY A O 1
ATOM 714 N N . GLY A 1 86 ? -4.82 -41.406 -6.754 1 46.53 86 GLY A N 1
ATOM 715 C CA . GLY A 1 86 ? -4.461 -40 -6.938 1 46.53 86 GLY A CA 1
ATOM 716 C C . GLY A 1 86 ? -4.738 -39.5 -8.344 1 46.53 86 GLY A C 1
ATOM 717 O O . GLY A 1 86 ? -4.074 -39.906 -9.297 1 46.53 86 GLY A O 1
ATOM 718 N N . GLY A 1 87 ? -5.926 -39.469 -8.648 1 44.91 87 GLY A N 1
ATOM 719 C CA . GLY A 1 87 ? -6.211 -38.938 -9.969 1 44.91 87 GLY A CA 1
ATOM 720 C C . GLY A 1 87 ? -5.242 -37.844 -10.383 1 44.91 87 GLY A C 1
ATOM 721 O O . GLY A 1 87 ? -4.438 -37.375 -9.578 1 44.91 87 GLY A O 1
ATOM 722 N N . ASP A 1 88 ? -5.141 -37.688 -11.781 1 49.94 88 ASP A N 1
ATOM 723 C CA . ASP A 1 88 ? -4.402 -36.75 -12.648 1 49.94 88 ASP A CA 1
ATOM 724 C C . ASP A 1 88 ? -4.57 -35.312 -12.188 1 49.94 88 ASP A C 1
ATOM 726 O O . ASP A 1 88 ? -4.258 -34.375 -12.922 1 49.94 88 ASP A O 1
ATOM 730 N N . GLY A 1 89 ? -5.105 -35.25 -10.93 1 61.75 89 GLY A N 1
ATOM 731 C CA . GLY A 1 89 ? -5.387 -33.875 -10.57 1 61.75 89 GLY A CA 1
ATOM 732 C C . GLY A 1 89 ? -4.145 -33.094 -10.18 1 61.75 89 GLY A C 1
ATOM 733 O O . GLY A 1 89 ? -3.156 -33.688 -9.727 1 61.75 89 GLY A O 1
ATOM 734 N N . ASN A 1 90 ? -4.016 -32.031 -10.656 1 81.25 90 ASN A N 1
ATOM 735 C CA . ASN A 1 90 ? -2.807 -31.266 -10.445 1 81.25 90 ASN A CA 1
ATOM 736 C C . ASN A 1 90 ? -3.014 -30.188 -9.375 1 81.25 90 ASN A C 1
ATOM 738 O O . ASN A 1 90 ? -3.588 -29.141 -9.648 1 81.25 90 ASN A O 1
ATOM 742 N N . ILE A 1 91 ? -2.717 -30.688 -8.094 1 92.88 91 ILE A N 1
ATOM 743 C CA . ILE A 1 91 ? -2.803 -29.781 -6.949 1 92.88 91 ILE A CA 1
ATOM 744 C C . ILE A 1 91 ? -2.02 -28.5 -7.234 1 92.88 91 ILE A C 1
ATOM 746 O O . ILE A 1 91 ? -2.191 -27.5 -6.543 1 92.88 91 ILE A O 1
ATOM 750 N N . PHE A 1 92 ? -1.273 -28.547 -8.328 1 93.75 92 PHE A N 1
ATOM 751 C CA . PHE A 1 92 ? -0.495 -27.391 -8.781 1 93.75 92 PHE A CA 1
ATOM 752 C C . PHE A 1 92 ? -1.384 -26.172 -8.938 1 93.75 92 PHE A C 1
ATOM 754 O O . PHE A 1 92 ? -1.056 -25.094 -8.438 1 93.75 92 PHE A O 1
ATOM 761 N N . TYR A 1 93 ? -2.498 -26.391 -9.531 1 94.88 93 TYR A N 1
ATOM 762 C CA . TYR A 1 93 ? -3.361 -25.266 -9.859 1 94.88 93 TYR A CA 1
ATOM 763 C C . TYR A 1 93 ? -4.039 -24.719 -8.609 1 94.88 93 TYR A C 1
ATOM 765 O O . TYR A 1 93 ? -4.277 -23.516 -8.5 1 94.88 93 TYR A O 1
ATOM 773 N N . ALA A 1 94 ? -4.375 -25.578 -7.645 1 96.81 94 ALA A N 1
ATOM 774 C CA . ALA A 1 94 ? -4.922 -25.125 -6.371 1 96.81 94 ALA A CA 1
ATOM 775 C C . ALA A 1 94 ? -3.918 -24.25 -5.625 1 96.81 94 ALA A C 1
ATOM 777 O O . ALA A 1 94 ? -4.273 -23.188 -5.109 1 96.81 94 ALA A O 1
ATOM 778 N N . TYR A 1 95 ? -2.664 -24.656 -5.621 1 96.88 95 TYR A N 1
ATOM 779 C CA . TYR A 1 95 ? -1.603 -23.859 -5.008 1 96.88 95 TYR A CA 1
ATOM 780 C C . TYR A 1 95 ? -1.422 -22.531 -5.738 1 96.88 95 TYR A C 1
ATOM 782 O O . TYR A 1 95 ? -1.248 -21.484 -5.109 1 96.88 95 TYR A O 1
ATOM 790 N N . LYS A 1 96 ? -1.47 -22.641 -7.062 1 96.69 96 LYS A N 1
ATOM 791 C CA . LYS A 1 96 ? -1.269 -21.453 -7.891 1 96.69 96 LYS A CA 1
ATOM 792 C C . LYS A 1 96 ? -2.289 -20.375 -7.555 1 96.69 96 LYS A C 1
ATOM 794 O O . LYS A 1 96 ? -1.92 -19.219 -7.297 1 96.69 96 LYS A O 1
ATOM 799 N N . TRP A 1 97 ? -3.529 -20.75 -7.508 1 98 97 TRP A N 1
ATOM 800 C CA . TRP A 1 97 ? -4.574 -19.75 -7.289 1 98 97 TRP A CA 1
ATOM 801 C C . TRP A 1 97 ? -4.609 -19.312 -5.828 1 98 97 TRP A C 1
ATOM 803 O O . TRP A 1 97 ? -4.969 -18.172 -5.527 1 98 97 TRP A O 1
ATOM 813 N N . SER A 1 98 ? -4.199 -20.203 -4.891 1 98.5 98 SER A N 1
ATOM 814 C CA . SER A 1 98 ? -4.027 -19.781 -3.508 1 98.5 98 SER A CA 1
ATOM 815 C C . SER A 1 98 ? -2.924 -18.734 -3.387 1 98.5 98 SER A C 1
ATOM 817 O O . SER A 1 98 ? -3.1 -17.719 -2.717 1 98.5 98 SER A O 1
ATOM 819 N N . ALA A 1 99 ? -1.817 -18.969 -4.102 1 98.25 99 ALA A N 1
ATOM 820 C CA . ALA A 1 99 ? -0.712 -18.016 -4.098 1 98.25 99 ALA A CA 1
ATOM 821 C C . ALA A 1 99 ? -1.146 -16.672 -4.68 1 98.25 99 ALA A C 1
ATOM 823 O O . ALA A 1 99 ? -0.914 -15.625 -4.078 1 98.25 99 ALA A O 1
ATOM 824 N N . MET A 1 100 ? -1.847 -16.719 -5.781 1 97.44 100 MET A N 1
ATOM 825 C CA . MET A 1 100 ? -2.322 -15.516 -6.449 1 97.44 100 MET A CA 1
ATOM 826 C C . MET A 1 100 ? -3.221 -14.703 -5.523 1 97.44 100 MET A C 1
ATOM 828 O O . MET A 1 100 ? -3.064 -13.484 -5.414 1 97.44 100 MET A O 1
ATOM 832 N N . ALA A 1 101 ? -4.117 -15.406 -4.883 1 98.06 101 ALA A N 1
ATOM 833 C CA . ALA A 1 101 ? -5.078 -14.727 -4.016 1 98.06 101 ALA A CA 1
ATOM 834 C C . ALA A 1 101 ? -4.391 -14.133 -2.789 1 98.06 101 ALA A C 1
ATOM 836 O O . ALA A 1 101 ? -4.629 -12.977 -2.436 1 98.06 101 ALA A O 1
ATOM 837 N N . HIS A 1 102 ? -3.52 -14.906 -2.148 1 98 102 HIS A N 1
ATOM 838 C CA . HIS A 1 102 ? -2.803 -14.406 -0.98 1 98 102 HIS A CA 1
ATOM 839 C C . HIS A 1 102 ? -1.925 -13.211 -1.342 1 98 102 HIS A C 1
ATOM 841 O O . HIS A 1 102 ? -1.848 -12.242 -0.586 1 98 102 HIS A O 1
ATOM 847 N N . GLY A 1 103 ? -1.236 -13.367 -2.506 1 96.31 103 GLY A N 1
ATOM 848 C CA . GLY A 1 103 ? -0.416 -12.258 -2.955 1 96.31 103 GLY A CA 1
ATOM 849 C C . GLY A 1 103 ? -1.198 -10.969 -3.125 1 96.31 103 GLY A C 1
ATOM 850 O O . GLY A 1 103 ? -0.761 -9.906 -2.676 1 96.31 103 GLY A O 1
ATOM 851 N N . ARG A 1 104 ? -2.359 -11.086 -3.695 1 94.31 104 ARG A N 1
ATOM 852 C CA . ARG A 1 104 ? -3.189 -9.906 -3.92 1 94.31 104 ARG A CA 1
ATOM 853 C C . ARG A 1 104 ? -3.721 -9.359 -2.602 1 94.31 104 ARG A C 1
ATOM 855 O O . ARG A 1 104 ? -3.75 -8.141 -2.4 1 94.31 104 ARG A O 1
ATOM 862 N N . LEU A 1 105 ? -4.172 -10.242 -1.733 1 94.75 105 LEU A N 1
ATOM 863 C CA . LEU A 1 105 ? -4.719 -9.812 -0.451 1 94.75 105 LEU A CA 1
ATOM 864 C C . LEU A 1 105 ? -3.664 -9.086 0.375 1 94.75 105 LEU A C 1
ATOM 866 O O . LEU A 1 105 ? -3.98 -8.141 1.107 1 94.75 105 LEU A O 1
ATOM 870 N N . ALA A 1 106 ? -2.367 -9.5 0.248 1 93.56 106 ALA A N 1
ATOM 871 C CA . ALA A 1 106 ? -1.28 -8.836 0.966 1 93.56 106 ALA A CA 1
ATOM 872 C C . ALA A 1 106 ? -1.173 -7.367 0.563 1 93.56 106 ALA A C 1
ATOM 874 O O . ALA A 1 106 ? -0.841 -6.516 1.39 1 93.56 106 ALA A O 1
ATOM 875 N N . LEU A 1 107 ? -1.492 -7.07 -0.707 1 88.88 107 LEU A N 1
ATOM 876 C CA . LEU A 1 107 ? -1.386 -5.715 -1.232 1 88.88 107 LEU A CA 1
ATOM 877 C C . LEU A 1 107 ? -2.473 -4.816 -0.647 1 88.88 107 LEU A C 1
ATOM 879 O O . LEU A 1 107 ? -2.307 -3.598 -0.581 1 88.88 107 LEU A O 1
ATOM 883 N N . PHE A 1 108 ? -3.539 -5.434 -0.148 1 86.94 108 PHE A N 1
ATOM 884 C CA . PHE A 1 108 ? -4.684 -4.652 0.309 1 86.94 108 PHE A CA 1
ATOM 885 C C . PHE A 1 108 ? -4.609 -4.418 1.812 1 86.94 108 PHE A C 1
ATOM 887 O O . PHE A 1 108 ? -5.383 -3.631 2.361 1 86.94 108 PHE A O 1
ATOM 894 N N . GLU A 1 109 ? -3.762 -5.066 2.494 1 82.31 109 GLU A N 1
ATOM 895 C CA . GLU A 1 109 ? -3.613 -4.848 3.93 1 82.31 109 GLU A CA 1
ATOM 896 C C . GLU A 1 109 ? -2.73 -3.639 4.219 1 82.31 109 GLU A C 1
ATOM 898 O O . GLU A 1 109 ? -1.521 -3.676 3.979 1 82.31 109 GLU A O 1
ATOM 903 N N . MET A 1 110 ? -3.34 -2.605 4.688 1 78.81 110 MET A N 1
ATOM 904 C CA . MET A 1 110 ? -2.584 -1.377 4.914 1 78.81 110 MET A CA 1
ATOM 905 C C . MET A 1 110 ? -2.383 -1.132 6.406 1 78.81 110 MET A C 1
ATOM 907 O O . MET A 1 110 ? -1.261 -0.893 6.855 1 78.81 110 MET A O 1
ATOM 911 N N . ALA A 1 111 ? -3.449 -1.252 7.246 1 71.31 111 ALA A N 1
ATOM 912 C CA . ALA A 1 111 ? -3.395 -0.896 8.664 1 71.31 111 ALA A CA 1
ATOM 913 C C . ALA A 1 111 ? -2.811 -2.035 9.492 1 71.31 111 ALA A C 1
ATOM 915 O O . ALA A 1 111 ? -2.107 -1.798 10.477 1 71.31 111 ALA A O 1
ATOM 916 N N . ASN A 1 112 ? -3.064 -3.246 9.109 1 79.94 112 ASN A N 1
ATOM 917 C CA . ASN A 1 112 ? -2.666 -4.426 9.867 1 79.94 112 ASN A CA 1
ATOM 918 C C . ASN A 1 112 ? -1.432 -5.09 9.266 1 79.94 112 ASN A C 1
ATOM 920 O O . ASN A 1 112 ? -1.549 -5.98 8.422 1 79.94 112 ASN A O 1
ATOM 924 N N . VAL A 1 113 ? -0.311 -4.758 9.773 1 85.62 113 VAL A N 1
ATOM 925 C CA . VAL A 1 113 ? 0.962 -5.242 9.258 1 85.62 113 VAL A CA 1
ATOM 926 C C . VAL A 1 113 ? 1.073 -6.746 9.477 1 85.62 113 VAL A C 1
ATOM 928 O O . VAL A 1 113 ? 1.58 -7.473 8.625 1 85.62 113 VAL A O 1
ATOM 931 N N . GLU A 1 114 ? 0.562 -7.23 10.625 1 87.31 114 GLU A N 1
ATOM 932 C CA . GLU A 1 114 ? 0.623 -8.664 10.914 1 87.31 114 GLU A CA 1
ATOM 933 C C . GLU A 1 114 ? -0.175 -9.461 9.891 1 87.31 114 GLU A C 1
ATOM 935 O O . GLU A 1 114 ? 0.255 -10.539 9.469 1 87.31 114 GLU A O 1
ATOM 940 N N . ARG A 1 115 ? -1.304 -8.961 9.586 1 90.5 115 ARG A N 1
ATOM 941 C CA . ARG A 1 115 ? -2.121 -9.633 8.586 1 90.5 115 ARG A CA 1
ATOM 942 C C . ARG A 1 115 ? -1.434 -9.617 7.223 1 90.5 115 ARG A C 1
ATOM 944 O O . ARG A 1 115 ? -1.506 -10.594 6.473 1 90.5 115 ARG A O 1
ATOM 951 N N . LYS A 1 116 ? -0.788 -8.516 6.859 1 92.19 116 LYS A N 1
ATOM 952 C CA . LYS A 1 116 ? -0.019 -8.422 5.621 1 92.19 116 LYS A CA 1
ATOM 953 C C . LYS A 1 116 ? 1.093 -9.469 5.586 1 92.19 116 LYS A C 1
ATOM 955 O O . LYS A 1 116 ? 1.295 -10.133 4.57 1 92.19 116 LYS A O 1
ATOM 960 N N . ILE A 1 117 ? 1.775 -9.617 6.68 1 93.81 117 ILE A N 1
ATOM 961 C CA . ILE A 1 117 ? 2.865 -10.578 6.797 1 93.81 117 ILE A CA 1
ATOM 962 C C . ILE A 1 117 ? 2.32 -12 6.637 1 93.81 117 ILE A C 1
ATOM 964 O O . ILE A 1 117 ? 2.92 -12.828 5.949 1 93.81 117 ILE A O 1
ATOM 968 N N . LEU A 1 118 ? 1.193 -12.219 7.258 1 94.56 118 LEU A N 1
ATOM 969 C CA . LEU A 1 118 ? 0.586 -13.539 7.176 1 94.56 118 LEU A CA 1
ATOM 970 C C . LEU A 1 118 ? 0.213 -13.875 5.734 1 94.56 118 LEU A C 1
ATOM 972 O O . LEU A 1 118 ? 0.488 -14.977 5.258 1 94.56 118 LEU A O 1
ATOM 976 N N . TYR A 1 119 ? -0.464 -12.945 4.992 1 95.94 119 TYR A N 1
ATOM 977 C CA . TYR A 1 119 ? -0.805 -13.148 3.588 1 95.94 119 TYR A CA 1
ATOM 978 C C . TYR A 1 119 ? 0.448 -13.383 2.752 1 95.94 119 TYR A C 1
ATOM 980 O O . TYR A 1 119 ? 0.463 -14.242 1.87 1 95.94 119 TYR A O 1
ATOM 988 N N . THR A 1 120 ? 1.498 -12.617 3.027 1 96.56 120 THR A N 1
ATOM 989 C CA . THR A 1 120 ? 2.74 -12.75 2.273 1 96.56 120 THR A CA 1
ATOM 990 C C . THR A 1 120 ? 3.391 -14.102 2.535 1 96.56 120 THR A C 1
ATOM 992 O O . THR A 1 120 ? 3.877 -14.758 1.606 1 96.56 120 THR A O 1
ATOM 995 N N . ALA A 1 121 ? 3.357 -14.508 3.832 1 96.62 121 ALA A N 1
ATOM 996 C CA . ALA A 1 121 ? 3.904 -15.82 4.18 1 96.62 121 ALA A CA 1
ATOM 997 C C . ALA A 1 121 ? 3.178 -16.938 3.434 1 96.62 121 ALA A C 1
ATOM 999 O O . ALA A 1 121 ? 3.811 -17.828 2.873 1 96.62 121 ALA A O 1
ATOM 1000 N N . ASN A 1 122 ? 1.878 -16.875 3.443 1 97.19 122 ASN A N 1
ATOM 1001 C CA . ASN A 1 122 ? 1.085 -17.875 2.734 1 97.19 122 ASN A CA 1
ATOM 1002 C C . ASN A 1 122 ? 1.336 -17.828 1.23 1 97.19 122 ASN A C 1
ATOM 1004 O O . ASN A 1 122 ? 1.431 -18.875 0.577 1 97.19 122 ASN A O 1
ATOM 1008 N N . PHE A 1 123 ? 1.429 -16.656 0.663 1 98.19 123 PHE A N 1
ATOM 1009 C CA . PHE A 1 123 ? 1.765 -16.484 -0.745 1 98.19 123 PHE A CA 1
ATOM 1010 C C . PHE A 1 123 ? 3.049 -17.234 -1.091 1 98.19 123 PHE A C 1
ATOM 1012 O O . PHE A 1 123 ? 3.072 -18.047 -2.016 1 98.19 123 PHE A O 1
ATOM 1019 N N . LEU A 1 124 ? 4.055 -17 -0.32 1 97.56 124 LEU A N 1
ATOM 1020 C CA . LEU A 1 124 ? 5.363 -17.578 -0.6 1 97.56 124 LEU A CA 1
ATOM 1021 C C . LEU A 1 124 ? 5.332 -19.094 -0.402 1 97.56 124 LEU A C 1
ATOM 1023 O O . LEU A 1 124 ? 5.969 -19.828 -1.154 1 97.56 124 LEU A O 1
ATOM 1027 N N . GLN A 1 125 ? 4.633 -19.531 0.589 1 96.94 125 GLN A N 1
ATOM 1028 C CA . GLN A 1 125 ? 4.527 -20.953 0.841 1 96.94 125 GLN A CA 1
ATOM 1029 C C . GLN A 1 125 ? 3.83 -21.672 -0.316 1 96.94 125 GLN A C 1
ATOM 1031 O O . GLN A 1 125 ? 4.297 -22.719 -0.781 1 96.94 125 GLN A O 1
ATOM 1036 N N . TYR A 1 126 ? 2.725 -21.125 -0.768 1 97.06 126 TYR A N 1
ATOM 1037 C CA . TYR A 1 126 ? 1.989 -21.766 -1.854 1 97.06 126 TYR A CA 1
ATOM 1038 C C . TYR A 1 126 ? 2.744 -21.641 -3.172 1 97.06 126 TYR A C 1
ATOM 1040 O O . TYR A 1 126 ? 2.682 -22.531 -4.02 1 97.06 126 TYR A O 1
ATOM 1048 N N . LEU A 1 127 ? 3.434 -20.547 -3.4 1 96.81 127 LEU A N 1
ATOM 1049 C CA . LEU A 1 127 ? 4.289 -20.422 -4.574 1 96.81 127 LEU A CA 1
ATOM 1050 C C . LEU A 1 127 ? 5.375 -21.5 -4.57 1 96.81 127 LEU A C 1
ATOM 1052 O O . LEU A 1 127 ? 5.633 -22.141 -5.594 1 96.81 127 LEU A O 1
ATOM 1056 N N . ASP A 1 128 ? 5.945 -21.672 -3.416 1 95.62 128 ASP A N 1
ATOM 1057 C CA . ASP A 1 128 ? 6.969 -22.703 -3.275 1 95.62 128 ASP A CA 1
ATOM 1058 C C . ASP A 1 128 ? 6.395 -24.094 -3.572 1 95.62 128 ASP A C 1
ATOM 1060 O O . ASP A 1 128 ? 7.051 -24.922 -4.215 1 95.62 128 ASP A O 1
ATOM 1064 N N . LYS A 1 129 ? 5.246 -24.328 -3.055 1 93.88 129 LYS A N 1
ATOM 1065 C CA . LYS A 1 129 ? 4.594 -25.609 -3.33 1 93.88 129 LYS A CA 1
ATOM 1066 C C . LYS A 1 129 ? 4.332 -25.781 -4.824 1 93.88 129 LYS A C 1
ATOM 1068 O O . LYS A 1 129 ? 4.449 -26.891 -5.355 1 93.88 129 LYS A O 1
ATOM 1073 N N . CYS A 1 130 ? 3.928 -24.703 -5.539 1 93.31 130 CYS A N 1
ATOM 1074 C CA . CYS A 1 130 ? 3.779 -24.75 -6.988 1 93.31 130 CYS A CA 1
ATOM 1075 C C . CYS A 1 130 ? 5.086 -25.156 -7.66 1 93.31 130 CYS A C 1
ATOM 1077 O O . CYS A 1 130 ? 5.098 -26.031 -8.531 1 93.31 130 CYS A O 1
ATOM 1079 N N . LEU A 1 131 ? 6.137 -24.562 -7.23 1 92.62 131 LEU A N 1
ATOM 1080 C CA . LEU A 1 131 ? 7.441 -24.812 -7.836 1 92.62 131 LEU A CA 1
ATOM 1081 C C . LEU A 1 131 ? 7.887 -26.25 -7.59 1 92.62 131 LEU A C 1
ATOM 1083 O O . LEU A 1 131 ? 8.469 -26.875 -8.477 1 92.62 131 LEU A O 1
ATOM 1087 N N . GLN A 1 132 ? 7.59 -26.734 -6.398 1 91.69 132 GLN A N 1
ATOM 1088 C CA . GLN A 1 132 ? 7.902 -28.125 -6.09 1 91.69 132 GLN A CA 1
ATOM 1089 C C . GLN A 1 132 ? 7.125 -29.078 -6.992 1 91.69 132 GLN A C 1
ATOM 1091 O O . GLN A 1 132 ? 7.672 -30.062 -7.465 1 91.69 132 GLN A O 1
ATOM 1096 N N . GLN A 1 133 ? 5.812 -28.734 -7.18 1 89.69 133 GLN A N 1
ATOM 1097 C CA . GLN A 1 133 ? 4.996 -29.562 -8.062 1 89.69 133 GLN A CA 1
ATOM 1098 C C . GLN A 1 133 ? 5.539 -29.531 -9.492 1 89.69 133 GLN A C 1
ATOM 1100 O O . GLN A 1 133 ? 5.523 -30.562 -10.18 1 89.69 133 GLN A O 1
ATOM 1105 N N . GLN A 1 134 ? 5.996 -28.391 -9.938 1 88.5 134 GLN A N 1
ATOM 1106 C CA . GLN A 1 134 ? 6.566 -28.25 -11.273 1 88.5 134 GLN A CA 1
ATOM 1107 C C . GLN A 1 134 ? 7.832 -29.094 -11.414 1 88.5 134 GLN A C 1
ATOM 1109 O O . GLN A 1 134 ? 8.047 -29.734 -12.445 1 88.5 134 GLN A O 1
ATOM 1114 N N . GLU A 1 135 ? 8.656 -29.094 -10.43 1 86.56 135 GLU A N 1
ATOM 1115 C CA . GLU A 1 135 ? 9.891 -29.891 -10.445 1 86.56 135 GLU A CA 1
ATOM 1116 C C . GLU A 1 135 ? 9.586 -31.375 -10.508 1 86.56 135 GLU A C 1
ATOM 1118 O O . GLU A 1 135 ? 10.25 -32.125 -11.227 1 86.56 135 GLU A O 1
ATOM 1123 N N . LYS A 1 136 ? 8.602 -31.797 -9.797 1 84.25 136 LYS A N 1
ATOM 1124 C CA . LYS A 1 136 ? 8.203 -33.219 -9.797 1 84.25 136 LYS A CA 1
ATOM 1125 C C . LYS A 1 136 ? 7.672 -33.625 -11.164 1 84.25 136 LYS A C 1
ATOM 1127 O O . LYS A 1 136 ? 7.922 -34.75 -11.609 1 84.25 136 LYS A O 1
ATOM 1132 N N . GLN A 1 137 ? 6.953 -32.781 -11.719 1 80.38 137 GLN A N 1
ATOM 1133 C CA . GLN A 1 137 ? 6.371 -33.094 -13.016 1 80.38 137 GLN A CA 1
ATOM 1134 C C . GLN A 1 137 ? 7.434 -33.094 -14.109 1 80.38 137 GLN A C 1
ATOM 1136 O O . GLN A 1 137 ? 7.316 -33.812 -15.094 1 80.38 137 GLN A O 1
ATOM 1141 N N . LYS A 1 138 ? 8.367 -32.25 -14.125 1 78.12 138 LYS A N 1
ATOM 1142 C CA . LYS A 1 138 ? 9.469 -32.25 -15.078 1 78.12 138 LYS A CA 1
ATOM 1143 C C . LYS A 1 138 ? 10.188 -33.594 -15.07 1 78.12 138 LYS A C 1
ATOM 1145 O O . LYS A 1 138 ? 10.547 -34.125 -16.125 1 78.12 138 LYS A O 1
ATOM 1150 N N . GLU A 1 139 ? 10.297 -34 -13.945 1 74.69 139 GLU A N 1
ATOM 1151 C CA . GLU A 1 139 ? 10.969 -35.312 -13.797 1 74.69 139 GLU A CA 1
ATOM 1152 C C . GLU A 1 139 ? 10.133 -36.438 -14.398 1 74.69 139 GLU A C 1
ATOM 1154 O O . GLU A 1 139 ? 10.672 -37.438 -14.852 1 74.69 139 GLU A O 1
ATOM 1159 N N . SER A 1 140 ? 8.844 -36.125 -14.445 1 67.94 140 SER A N 1
ATOM 1160 C CA . SER A 1 140 ? 7.961 -37.156 -14.953 1 67.94 140 SER A CA 1
ATOM 1161 C C . SER A 1 140 ? 7.598 -36.938 -16.406 1 67.94 140 SER A C 1
ATOM 1163 O O . SER A 1 140 ? 6.758 -37.625 -16.969 1 67.94 140 SER A O 1
ATOM 1165 N N . ASN A 1 141 ? 8.219 -36.031 -17.141 1 59.31 141 ASN A N 1
ATOM 1166 C CA . ASN A 1 141 ? 8.039 -35.656 -18.547 1 59.31 141 ASN A CA 1
ATOM 1167 C C . ASN A 1 141 ? 6.656 -35.062 -18.797 1 59.31 141 ASN A C 1
ATOM 1169 O O . ASN A 1 141 ? 6.066 -35.281 -19.859 1 59.31 141 ASN A O 1
ATOM 1173 N N . GLN A 1 142 ? 6.027 -34.562 -17.703 1 58.94 142 GLN A N 1
ATOM 1174 C CA . GLN A 1 142 ? 4.742 -33.906 -17.906 1 58.94 142 GLN A CA 1
ATOM 1175 C C . GLN A 1 142 ? 4.93 -32.406 -18.188 1 58.94 142 GLN A C 1
ATOM 1177 O O . GLN A 1 142 ? 5.973 -31.828 -17.859 1 58.94 142 GLN A O 1
ATOM 1182 N N . LYS A 1 143 ? 4.051 -31.781 -19.016 1 57.12 143 LYS A N 1
ATOM 1183 C CA . LYS A 1 143 ? 4.051 -30.547 -19.781 1 57.12 143 LYS A CA 1
ATOM 1184 C C . LYS A 1 143 ? 3.951 -29.328 -18.859 1 57.12 143 LYS A C 1
ATOM 1186 O O . LYS A 1 143 ? 4.109 -28.188 -19.297 1 57.12 143 LYS A O 1
ATOM 1191 N N . ILE A 1 144 ? 3.707 -29.547 -17.406 1 58.41 144 ILE A N 1
ATOM 1192 C CA . ILE A 1 144 ? 3.402 -28.266 -16.781 1 58.41 144 ILE A CA 1
ATOM 1193 C C . ILE A 1 144 ? 4.699 -27.5 -16.516 1 58.41 144 ILE A C 1
ATOM 1195 O O . ILE A 1 144 ? 5.297 -27.656 -15.445 1 58.41 144 ILE A O 1
ATOM 1199 N N . THR A 1 145 ? 5.66 -27.328 -17.453 1 63.31 145 THR A N 1
ATOM 1200 C CA . THR A 1 145 ? 6.98 -26.797 -17.141 1 63.31 145 THR A CA 1
ATOM 1201 C C . THR A 1 145 ? 6.949 -25.281 -17.078 1 63.31 145 THR A C 1
ATOM 1203 O O . THR A 1 145 ? 7.742 -24.656 -16.359 1 63.31 145 THR A O 1
ATOM 1206 N N . ASN A 1 146 ? 5.867 -24.672 -17.531 1 80.31 146 ASN A N 1
ATOM 1207 C CA . ASN A 1 146 ? 5.961 -23.219 -17.516 1 80.31 146 ASN A CA 1
ATOM 1208 C C . ASN A 1 146 ? 4.582 -22.562 -17.422 1 80.31 146 ASN A C 1
ATOM 1210 O O . ASN A 1 146 ? 3.738 -22.75 -18.297 1 80.31 146 ASN A O 1
ATOM 1214 N N . ASP A 1 147 ? 4.34 -22.141 -16.266 1 91.81 147 ASP A N 1
ATOM 1215 C CA . ASP A 1 147 ? 3.096 -21.391 -16.078 1 91.81 147 ASP A CA 1
ATOM 1216 C C . ASP A 1 147 ? 3.357 -19.891 -15.984 1 91.81 147 ASP A C 1
ATOM 1218 O O . ASP A 1 147 ? 4.156 -19.438 -15.156 1 91.81 147 ASP A O 1
ATOM 1222 N N . HIS A 1 148 ? 2.695 -19.156 -16.859 1 94.94 148 HIS A N 1
ATOM 1223 C CA . HIS A 1 148 ? 2.988 -17.734 -16.984 1 94.94 148 HIS A CA 1
ATOM 1224 C C . HIS A 1 148 ? 2.695 -17 -15.688 1 94.94 148 HIS A C 1
ATOM 1226 O O . HIS A 1 148 ? 3.404 -16.047 -15.328 1 94.94 148 HIS A O 1
ATOM 1232 N N . LEU A 1 149 ? 1.672 -17.438 -14.938 1 95.81 149 LEU A N 1
ATOM 1233 C CA . LEU A 1 149 ? 1.312 -16.734 -13.711 1 95.81 149 LEU A CA 1
ATOM 1234 C C . LEU A 1 149 ? 2.322 -17.016 -12.602 1 95.81 149 LEU A C 1
ATOM 1236 O O . LEU A 1 149 ? 2.629 -16.141 -11.797 1 95.81 149 LEU A O 1
ATOM 1240 N N . VAL A 1 150 ? 2.783 -18.266 -12.562 1 96.06 150 VAL A N 1
ATOM 1241 C CA . VAL A 1 150 ? 3.809 -18.609 -11.586 1 96.06 150 VAL A CA 1
ATOM 1242 C C . VAL A 1 150 ? 5.07 -17.797 -11.844 1 96.06 150 VAL A C 1
ATOM 1244 O O . VAL A 1 150 ? 5.645 -17.219 -10.914 1 96.06 150 VAL A O 1
ATOM 1247 N N . LEU A 1 151 ? 5.473 -17.703 -13.125 1 97.12 151 LEU A N 1
ATOM 1248 C CA . LEU A 1 151 ? 6.621 -16.891 -13.516 1 97.12 151 LEU A CA 1
ATOM 1249 C C . LEU A 1 151 ? 6.387 -15.422 -13.18 1 97.12 151 LEU A C 1
ATOM 1251 O O . LEU A 1 151 ? 7.273 -14.75 -12.648 1 97.12 151 LEU A O 1
ATOM 1255 N N . PHE A 1 152 ? 5.211 -14.961 -13.477 1 98.19 152 PHE A N 1
ATOM 1256 C CA . PHE A 1 152 ? 4.832 -13.586 -13.172 1 98.19 152 PHE A CA 1
ATOM 1257 C C . PHE A 1 152 ? 4.969 -13.297 -11.68 1 98.19 152 PHE A C 1
ATOM 1259 O O . PHE A 1 152 ? 5.543 -12.289 -11.289 1 98.19 152 PHE A O 1
ATOM 1266 N N . MET A 1 153 ? 4.426 -14.211 -10.82 1 97.88 153 MET A N 1
ATOM 1267 C CA . MET A 1 153 ? 4.477 -14.023 -9.375 1 97.88 153 MET A CA 1
ATOM 1268 C C . MET A 1 153 ? 5.918 -13.945 -8.883 1 97.88 153 MET A C 1
ATOM 1270 O O . MET A 1 153 ? 6.242 -13.133 -8.016 1 97.88 153 MET A O 1
ATOM 1274 N N . GLN A 1 154 ? 6.785 -14.773 -9.484 1 97.38 154 GLN A N 1
ATOM 1275 C CA . GLN A 1 154 ? 8.195 -14.758 -9.109 1 97.38 154 GLN A CA 1
ATOM 1276 C C . GLN A 1 154 ? 8.844 -13.43 -9.469 1 97.38 154 GLN A C 1
ATOM 1278 O O . GLN A 1 154 ? 9.562 -12.844 -8.656 1 97.38 154 GLN A O 1
ATOM 1283 N N . GLY A 1 155 ? 8.617 -12.984 -10.703 1 98.19 155 GLY A N 1
ATOM 1284 C CA . GLY A 1 155 ? 9.172 -11.719 -11.133 1 98.19 155 GLY A CA 1
ATOM 1285 C C . GLY A 1 155 ? 8.656 -10.531 -10.336 1 98.19 155 GLY A C 1
ATOM 1286 O O . GLY A 1 155 ? 9.43 -9.656 -9.938 1 98.19 155 GLY A O 1
ATOM 1287 N N . ARG A 1 156 ? 7.383 -10.547 -10.086 1 97.44 156 ARG A N 1
ATOM 1288 C CA . ARG A 1 156 ? 6.766 -9.453 -9.328 1 97.44 156 ARG A CA 1
ATOM 1289 C C . ARG A 1 156 ? 7.309 -9.398 -7.906 1 97.44 156 ARG A C 1
ATOM 1291 O O . ARG A 1 156 ? 7.465 -8.312 -7.34 1 97.44 156 ARG A O 1
ATOM 1298 N N . PHE A 1 157 ? 7.527 -10.539 -7.336 1 97.44 157 PHE A N 1
ATOM 1299 C CA . PHE A 1 157 ? 8.039 -10.562 -5.969 1 97.44 157 PHE A CA 1
ATOM 1300 C C . PHE A 1 157 ? 9.461 -10.016 -5.918 1 97.44 157 PHE A C 1
ATOM 1302 O O . PHE A 1 157 ? 9.844 -9.359 -4.945 1 97.44 157 PHE A O 1
ATOM 1309 N N . GLN A 1 158 ? 10.281 -10.281 -6.98 1 97.44 158 GLN A N 1
ATOM 1310 C CA . GLN A 1 158 ? 11.617 -9.688 -7.047 1 97.44 158 GLN A CA 1
ATOM 1311 C C . GLN A 1 158 ? 11.547 -8.164 -7.062 1 97.44 158 GLN A C 1
ATOM 1313 O O . GLN A 1 158 ? 12.344 -7.492 -6.406 1 97.44 158 GLN A O 1
ATOM 1318 N N . LEU A 1 159 ? 10.609 -7.648 -7.867 1 96.06 159 LEU A N 1
ATOM 1319 C CA . LEU A 1 159 ? 10.414 -6.203 -7.891 1 96.06 159 LEU A CA 1
ATOM 1320 C C . LEU A 1 159 ? 10.039 -5.684 -6.508 1 96.06 159 LEU A C 1
ATOM 1322 O O . LEU A 1 159 ? 10.586 -4.676 -6.051 1 96.06 159 LEU A O 1
ATOM 1326 N N . ALA A 1 160 ? 9.125 -6.398 -5.828 1 94.12 160 ALA A N 1
ATOM 1327 C CA . ALA A 1 160 ? 8.703 -6.004 -4.488 1 94.12 160 ALA A CA 1
ATOM 1328 C C . ALA A 1 160 ? 9.875 -6.027 -3.508 1 94.12 160 ALA A C 1
ATOM 1330 O O . ALA A 1 160 ? 10.031 -5.109 -2.701 1 94.12 160 ALA A O 1
ATOM 1331 N N . LEU A 1 161 ? 10.711 -7.016 -3.588 1 93.69 161 LEU A N 1
ATOM 1332 C CA . LEU A 1 161 ? 11.859 -7.176 -2.699 1 93.69 161 LEU A CA 1
ATOM 1333 C C . LEU A 1 161 ? 12.859 -6.047 -2.902 1 93.69 161 LEU A C 1
ATOM 1335 O O . LEU A 1 161 ? 13.539 -5.637 -1.955 1 93.69 161 LEU A O 1
ATOM 1339 N N . SER A 1 162 ? 12.953 -5.555 -4.094 1 93.62 162 SER A N 1
ATOM 1340 C CA . SER A 1 162 ? 13.945 -4.535 -4.438 1 93.62 162 SER A CA 1
ATOM 1341 C C . SER A 1 162 ? 13.625 -3.205 -3.764 1 93.62 162 SER A C 1
ATOM 1343 O O . SER A 1 162 ? 14.469 -2.309 -3.715 1 93.62 162 SER A O 1
ATOM 1345 N N . MET A 1 163 ? 12.438 -3.107 -3.219 1 89.5 163 MET A N 1
ATOM 1346 C CA . MET A 1 163 ? 12.039 -1.883 -2.531 1 89.5 163 MET A CA 1
ATOM 1347 C C . MET A 1 163 ? 12.586 -1.852 -1.109 1 89.5 163 MET A C 1
ATOM 1349 O O . MET A 1 163 ? 12.586 -0.803 -0.462 1 89.5 163 MET A O 1
ATOM 1353 N N . LEU A 1 164 ? 13.062 -2.967 -0.609 1 90.56 164 LEU A N 1
ATOM 1354 C CA . LEU A 1 164 ? 13.539 -3.1 0.764 1 90.56 164 LEU A CA 1
ATOM 1355 C C . LEU A 1 164 ? 15.062 -3.039 0.82 1 90.56 164 LEU A C 1
ATOM 1357 O O . LEU A 1 164 ? 15.742 -3.58 -0.055 1 90.56 164 LEU A O 1
ATOM 1361 N N . SER A 1 165 ? 15.617 -2.398 1.854 1 90.06 165 SER A N 1
ATOM 1362 C CA . SER A 1 165 ? 17.047 -2.477 2.127 1 90.06 165 SER A CA 1
ATOM 1363 C C . SER A 1 165 ? 17.438 -3.865 2.621 1 90.06 165 SER A C 1
ATOM 1365 O O . SER A 1 165 ? 16.578 -4.688 2.934 1 90.06 165 SER A O 1
ATOM 1367 N N . GLU A 1 166 ? 18.734 -4.137 2.637 1 91.12 166 GLU A N 1
ATOM 1368 C CA . GLU A 1 166 ? 19.234 -5.426 3.104 1 91.12 166 GLU A CA 1
ATOM 1369 C C . GLU A 1 166 ? 18.75 -5.723 4.523 1 91.12 166 GLU A C 1
ATOM 1371 O O . GLU A 1 166 ? 18.312 -6.84 4.816 1 91.12 166 GLU A O 1
ATOM 1376 N N . ASP A 1 167 ? 18.828 -4.703 5.438 1 92 167 ASP A N 1
ATOM 1377 C CA . ASP A 1 167 ? 18.391 -4.883 6.82 1 92 167 ASP A CA 1
ATOM 1378 C C . ASP A 1 167 ? 16.891 -5.141 6.891 1 92 167 ASP A C 1
ATOM 1380 O O . ASP A 1 167 ? 16.438 -5.977 7.676 1 92 167 ASP A O 1
ATOM 1384 N N . GLU A 1 168 ? 16.141 -4.426 6.059 1 90.81 168 GLU A N 1
ATOM 1385 C CA . GLU A 1 168 ? 14.695 -4.637 6.016 1 90.81 168 GLU A CA 1
ATOM 1386 C C . GLU A 1 168 ? 14.359 -6.043 5.531 1 90.81 168 GLU A C 1
ATOM 1388 O O . GLU A 1 168 ? 13.422 -6.672 6.031 1 90.81 168 GLU A O 1
ATOM 1393 N N . GLN A 1 169 ? 15.078 -6.523 4.539 1 92.69 169 GLN A N 1
ATOM 1394 C CA . GLN A 1 169 ? 14.875 -7.879 4.039 1 92.69 169 GLN A CA 1
ATOM 1395 C C . GLN A 1 169 ? 15.109 -8.914 5.133 1 92.69 169 GLN A C 1
ATOM 1397 O O . GLN A 1 169 ? 14.367 -9.891 5.246 1 92.69 169 GLN A O 1
ATOM 1402 N N . LYS A 1 170 ? 16.172 -8.688 5.906 1 91.5 170 LYS A N 1
ATOM 1403 C CA . LYS A 1 170 ? 16.484 -9.602 7.008 1 91.5 170 LYS A CA 1
ATOM 1404 C C . LYS A 1 170 ? 15.352 -9.625 8.031 1 91.5 170 LYS A C 1
ATOM 1406 O O . LYS A 1 170 ? 14.969 -10.688 8.516 1 91.5 170 LYS A O 1
ATOM 1411 N N . ILE A 1 171 ? 14.883 -8.445 8.375 1 91.5 171 ILE A N 1
ATOM 1412 C CA . ILE A 1 171 ? 13.773 -8.328 9.312 1 91.5 171 ILE A CA 1
ATOM 1413 C C . ILE A 1 171 ? 12.539 -9.023 8.742 1 91.5 171 ILE A C 1
ATOM 1415 O O . ILE A 1 171 ? 11.852 -9.773 9.445 1 91.5 171 ILE A O 1
ATOM 1419 N N . PHE A 1 172 ? 12.32 -8.727 7.461 1 91.81 172 PHE A N 1
ATOM 1420 C CA . PHE A 1 172 ? 11.188 -9.312 6.758 1 91.81 172 PHE A CA 1
ATOM 1421 C C . PHE A 1 172 ? 11.258 -10.836 6.785 1 91.81 172 PHE A C 1
ATOM 1423 O O . PHE A 1 172 ? 10.266 -11.508 7.078 1 91.81 172 PHE A O 1
ATOM 1430 N N . GLN A 1 173 ? 12.359 -11.453 6.562 1 93.56 173 GLN A N 1
ATOM 1431 C CA . GLN A 1 173 ? 12.57 -12.898 6.609 1 93.56 173 GLN A CA 1
ATOM 1432 C C . GLN A 1 173 ? 12.234 -13.461 7.988 1 93.56 173 GLN A C 1
ATOM 1434 O O . GLN A 1 173 ? 11.555 -14.477 8.102 1 93.56 173 GLN A O 1
ATOM 1439 N N . LYS A 1 174 ? 12.703 -12.805 8.984 1 92.38 174 LYS A N 1
ATOM 1440 C CA . LYS A 1 174 ? 12.453 -13.273 10.344 1 92.38 174 LYS A CA 1
ATOM 1441 C C . LYS A 1 174 ? 10.969 -13.195 10.688 1 92.38 174 LYS A C 1
ATOM 1443 O O . LYS A 1 174 ? 10.445 -14.062 11.391 1 92.38 174 LYS A O 1
ATOM 1448 N N . ARG A 1 175 ? 10.32 -12.164 10.195 1 92.19 175 ARG A N 1
ATOM 1449 C CA . ARG A 1 175 ? 8.898 -11.969 10.492 1 92.19 175 ARG A CA 1
ATOM 1450 C C . ARG A 1 175 ? 8.047 -13.039 9.828 1 92.19 175 ARG A C 1
ATOM 1452 O O . ARG A 1 175 ? 6.988 -13.406 10.344 1 92.19 175 ARG A O 1
ATOM 1459 N N . LEU A 1 176 ? 8.422 -13.562 8.656 1 93.88 176 LEU A N 1
ATOM 1460 C CA . LEU A 1 176 ? 7.66 -14.547 7.906 1 93.88 176 LEU A CA 1
ATOM 1461 C C . LEU A 1 176 ? 7.699 -15.906 8.602 1 93.88 176 LEU A C 1
ATOM 1463 O O . LEU A 1 176 ? 6.848 -16.766 8.344 1 93.88 176 LEU A O 1
ATOM 1467 N N . GLY A 1 177 ? 8.633 -16.141 9.492 1 89.69 177 GLY A N 1
ATOM 1468 C CA . GLY A 1 177 ? 8.773 -17.406 10.195 1 89.69 177 GLY A CA 1
ATOM 1469 C C . GLY A 1 177 ? 9.812 -18.328 9.586 1 89.69 177 GLY A C 1
ATOM 1470 O O . GLY A 1 177 ? 10.234 -18.125 8.445 1 89.69 177 GLY A O 1
ATOM 1471 N N . PRO A 1 178 ? 10.164 -19.297 10.289 1 88.88 178 PRO A N 1
ATOM 1472 C CA . PRO A 1 178 ? 11.289 -20.141 9.914 1 88.88 178 PRO A CA 1
ATOM 1473 C C . PRO A 1 178 ? 10.969 -21.062 8.734 1 88.88 178 PRO A C 1
ATOM 1475 O O . PRO A 1 178 ? 11.875 -21.547 8.047 1 88.88 178 PRO A O 1
ATOM 1478 N N . ASN A 1 179 ? 9.711 -21.219 8.461 1 90.31 179 ASN A N 1
ATOM 1479 C CA . ASN A 1 179 ? 9.336 -22.188 7.43 1 90.31 179 ASN A CA 1
ATOM 1480 C C . ASN A 1 179 ? 9.172 -21.516 6.07 1 90.31 179 ASN A C 1
ATOM 1482 O O . ASN A 1 179 ? 8.844 -22.172 5.082 1 90.31 179 ASN A O 1
ATOM 1486 N N . VAL A 1 180 ? 9.289 -20.25 6.07 1 94.31 180 VAL A N 1
ATOM 1487 C CA . VAL A 1 180 ? 9.141 -19.516 4.824 1 94.31 180 VAL A CA 1
ATOM 1488 C C . VAL A 1 180 ? 10.492 -18.953 4.395 1 94.31 180 VAL A C 1
ATOM 1490 O O . VAL A 1 180 ? 11.188 -18.312 5.191 1 94.31 180 VAL A O 1
ATOM 1493 N N . VAL A 1 181 ? 10.844 -19.188 3.184 1 89.81 181 VAL A N 1
ATOM 1494 C CA . VAL A 1 181 ? 12.125 -18.703 2.689 1 89.81 181 VAL A CA 1
ATOM 1495 C C . VAL A 1 181 ? 11.898 -17.641 1.619 1 89.81 181 VAL A C 1
ATOM 1497 O O . VAL A 1 181 ? 11.18 -17.875 0.646 1 89.81 181 VAL A O 1
ATOM 1500 N N . ILE A 1 182 ? 12.461 -16.5 1.804 1 93.81 182 ILE A N 1
ATOM 1501 C CA . ILE A 1 182 ? 12.422 -15.445 0.794 1 93.81 182 ILE A CA 1
ATOM 1502 C C . ILE A 1 182 ? 13.516 -15.688 -0.243 1 93.81 182 ILE A C 1
ATOM 1504 O O . ILE A 1 182 ? 14.672 -15.945 0.111 1 93.81 182 ILE A O 1
ATOM 1508 N N . PRO A 1 183 ? 13.141 -15.766 -1.503 1 93.75 183 PRO A N 1
ATOM 1509 C CA . PRO A 1 183 ? 14.203 -15.859 -2.508 1 93.75 183 PRO A CA 1
ATOM 1510 C C . PRO A 1 183 ? 15.195 -14.703 -2.428 1 93.75 183 PRO A C 1
ATOM 1512 O O . PRO A 1 183 ? 14.82 -13.586 -2.068 1 93.75 183 PRO A O 1
ATOM 1515 N N . LYS A 1 184 ? 16.422 -14.945 -2.729 1 94.56 184 LYS A N 1
ATOM 1516 C CA . LYS A 1 184 ? 17.422 -13.891 -2.773 1 94.56 184 LYS A CA 1
ATOM 1517 C C . LYS A 1 184 ? 17.078 -12.852 -3.836 1 94.56 184 LYS A C 1
ATOM 1519 O O . LYS A 1 184 ? 16.625 -13.195 -4.93 1 94.56 184 LYS A O 1
ATOM 1524 N N . LEU A 1 185 ? 17.281 -11.594 -3.484 1 95.25 185 LEU A N 1
ATOM 1525 C CA . LEU A 1 185 ? 17.062 -10.523 -4.453 1 95.25 185 LEU A CA 1
ATOM 1526 C C . LEU A 1 185 ? 17.953 -10.695 -5.672 1 95.25 185 LEU A C 1
ATOM 1528 O O . LEU A 1 185 ? 19.172 -10.773 -5.539 1 95.25 185 LEU A O 1
ATOM 1532 N N . ASN A 1 186 ? 17.406 -10.844 -6.785 1 96.88 186 ASN A N 1
ATOM 1533 C CA . ASN A 1 186 ? 18.047 -10.984 -8.086 1 96.88 186 ASN A CA 1
ATOM 1534 C C . ASN A 1 186 ? 17.188 -10.398 -9.203 1 96.88 186 ASN A C 1
ATOM 1536 O O . ASN A 1 186 ? 16.391 -11.117 -9.82 1 96.88 186 ASN A O 1
ATOM 1540 N N . LEU A 1 187 ? 17.375 -9.125 -9.5 1 96.44 187 LEU A N 1
ATOM 1541 C CA . LEU A 1 187 ? 16.547 -8.414 -10.469 1 96.44 187 LEU A CA 1
ATOM 1542 C C . LEU A 1 187 ? 16.703 -9.023 -11.859 1 96.44 187 LEU A C 1
ATOM 1544 O O . LEU A 1 187 ? 15.75 -9.039 -12.641 1 96.44 187 LEU A O 1
ATOM 1548 N N . LEU A 1 188 ? 17.891 -9.57 -12.156 1 97 188 LEU A N 1
ATOM 1549 C CA . LEU A 1 188 ? 18.094 -10.211 -13.453 1 97 188 LEU A CA 1
ATOM 1550 C C . LEU A 1 188 ? 17.234 -11.461 -13.594 1 97 188 LEU A C 1
ATOM 1552 O O . LEU A 1 188 ? 16.672 -11.719 -14.656 1 97 188 LEU A O 1
ATOM 1556 N N . ASP A 1 189 ? 17.203 -12.203 -12.523 1 97.19 189 ASP A N 1
ATOM 1557 C CA . ASP A 1 189 ? 16.328 -13.375 -12.523 1 97.19 189 ASP A CA 1
ATOM 1558 C C . ASP A 1 189 ? 14.859 -12.969 -12.672 1 97.19 189 ASP A C 1
ATOM 1560 O O . ASP A 1 189 ? 14.102 -13.602 -13.406 1 97.19 189 ASP A O 1
ATOM 1564 N N . GLY A 1 190 ? 14.43 -11.914 -11.898 1 98.19 190 GLY A N 1
ATOM 1565 C CA . GLY A 1 190 ? 13.086 -11.383 -12.039 1 98.19 190 GLY A CA 1
ATOM 1566 C C . GLY A 1 190 ? 12.75 -10.977 -13.461 1 98.19 190 GLY A C 1
ATOM 1567 O O . GLY A 1 190 ? 11.68 -11.297 -13.977 1 98.19 190 GLY A O 1
ATOM 1568 N N . GLU A 1 191 ? 13.68 -10.305 -14.078 1 98.56 191 GLU A N 1
ATOM 1569 C CA . GLU A 1 191 ? 13.516 -9.883 -15.461 1 98.56 191 GLU A CA 1
ATOM 1570 C C . GLU A 1 191 ? 13.32 -11.086 -16.375 1 98.56 191 GLU A C 1
ATOM 1572 O O . GLU A 1 191 ? 12.43 -11.086 -17.234 1 98.56 191 GLU A O 1
ATOM 1577 N N . SER A 1 192 ? 14.156 -12.078 -16.219 1 98.25 192 SER A N 1
ATOM 1578 C CA . SER A 1 192 ? 14.078 -13.281 -17.047 1 98.25 192 SER A CA 1
ATOM 1579 C C . SER A 1 192 ? 12.719 -13.969 -16.891 1 98.25 192 SER A C 1
ATOM 1581 O O . SER A 1 192 ? 12.125 -14.398 -17.891 1 98.25 192 SER A O 1
ATOM 1583 N N . LYS A 1 193 ? 12.227 -14.07 -15.688 1 97.81 193 LYS A N 1
ATOM 1584 C CA . LYS A 1 193 ? 10.938 -14.703 -15.414 1 97.81 193 LYS A CA 1
ATOM 1585 C C . LYS A 1 193 ? 9.797 -13.922 -16.062 1 97.81 193 LYS A C 1
ATOM 1587 O O . LYS A 1 193 ? 8.898 -14.508 -16.672 1 97.81 193 LYS A O 1
ATOM 1592 N N . LEU A 1 194 ? 9.82 -12.586 -15.969 1 98.56 194 LEU A N 1
ATOM 1593 C CA . LEU A 1 194 ? 8.766 -11.75 -16.531 1 98.56 194 LEU A CA 1
ATOM 1594 C C . LEU A 1 194 ? 8.789 -11.805 -18.062 1 98.56 194 LEU A C 1
ATOM 1596 O O . LEU A 1 194 ? 7.742 -11.859 -18.703 1 98.56 194 LEU A O 1
ATOM 1600 N N . ARG A 1 195 ? 9.984 -11.844 -18.625 1 98.56 195 ARG A N 1
ATOM 1601 C CA . ARG A 1 195 ? 10.094 -11.969 -20.078 1 98.56 195 ARG A CA 1
ATOM 1602 C C . ARG A 1 195 ? 9.547 -13.312 -20.547 1 98.56 195 ARG A C 1
ATOM 1604 O O . ARG A 1 195 ? 8.836 -13.375 -21.562 1 98.56 195 ARG A O 1
ATOM 1611 N N . ARG A 1 196 ? 9.938 -14.352 -19.859 1 97.38 196 ARG A N 1
ATOM 1612 C CA . ARG A 1 196 ? 9.414 -15.672 -20.188 1 97.38 196 ARG A CA 1
ATOM 1613 C C . ARG A 1 196 ? 7.898 -15.711 -20.031 1 97.38 196 ARG A C 1
ATOM 1615 O O . ARG A 1 196 ? 7.199 -16.328 -20.844 1 97.38 196 ARG A O 1
ATOM 1622 N N . SER A 1 197 ? 7.379 -15.086 -18.953 1 97.5 197 SER A N 1
ATOM 1623 C CA . SER A 1 197 ? 5.934 -14.992 -18.75 1 97.5 197 SER A CA 1
ATOM 1624 C C . SER A 1 197 ? 5.258 -14.305 -19.938 1 97.5 197 SER A C 1
ATOM 1626 O O . SER A 1 197 ? 4.191 -14.734 -20.391 1 97.5 197 SER A O 1
ATOM 1628 N N . ILE A 1 198 ? 5.836 -13.234 -20.484 1 97.62 198 ILE A N 1
ATOM 1629 C CA . ILE A 1 198 ? 5.312 -12.5 -21.625 1 97.62 198 ILE A CA 1
ATOM 1630 C C . ILE A 1 198 ? 5.309 -13.406 -22.859 1 97.62 198 ILE A C 1
ATOM 1632 O O . ILE A 1 198 ? 4.355 -13.391 -23.641 1 97.62 198 ILE A O 1
ATOM 1636 N N . GLU A 1 199 ? 6.359 -14.211 -23.016 1 96.56 199 GLU A N 1
ATOM 1637 C CA . GLU A 1 199 ? 6.426 -15.141 -24.141 1 96.56 199 GLU A CA 1
ATOM 1638 C C . GLU A 1 199 ? 5.289 -16.156 -24.078 1 96.56 199 GLU A C 1
ATOM 1640 O O . GLU A 1 199 ? 4.707 -16.5 -25.109 1 96.56 199 GLU A O 1
ATOM 1645 N N . LEU A 1 200 ? 5.008 -16.625 -22.922 1 94 200 LEU A N 1
ATOM 1646 C CA . LEU A 1 200 ? 3.998 -17.672 -22.734 1 94 200 LEU A CA 1
ATOM 1647 C C . LEU A 1 200 ? 2.594 -17.094 -22.875 1 94 200 LEU A C 1
ATOM 1649 O O . LEU A 1 200 ? 1.695 -17.75 -23.406 1 94 200 LEU A O 1
ATOM 1653 N N . GLN A 1 201 ? 2.375 -15.922 -22.359 1 93.69 201 GLN A N 1
ATOM 1654 C CA . GLN A 1 201 ? 1.078 -15.25 -22.391 1 93.69 201 GLN A CA 1
ATOM 1655 C C . GLN A 1 201 ? 1.233 -13.766 -22.703 1 93.69 201 GLN A C 1
ATOM 1657 O O . GLN A 1 201 ? 1.121 -12.922 -21.812 1 93.69 201 GLN A O 1
ATOM 1662 N N . PRO A 1 202 ? 1.361 -13.398 -23.922 1 94.19 202 PRO A N 1
ATOM 1663 C CA . PRO A 1 202 ? 1.671 -12.016 -24.312 1 94.19 202 PRO A CA 1
ATOM 1664 C C . PRO A 1 202 ? 0.533 -11.047 -24.016 1 94.19 202 PRO A C 1
ATOM 1666 O O . PRO A 1 202 ? 0.76 -9.844 -23.906 1 94.19 202 PRO A O 1
ATOM 1669 N N . ASP A 1 203 ? -0.641 -11.555 -23.812 1 91.06 203 ASP A N 1
ATOM 1670 C CA . ASP A 1 203 ? -1.769 -10.641 -23.641 1 91.06 203 ASP A CA 1
ATOM 1671 C C . ASP A 1 203 ? -2 -10.32 -22.172 1 91.06 203 ASP A C 1
ATOM 1673 O O . ASP A 1 203 ? -2.924 -9.578 -21.828 1 91.06 203 ASP A O 1
ATOM 1677 N N . PHE A 1 204 ? -1.244 -10.836 -21.297 1 93.19 204 PHE A N 1
ATOM 1678 C CA . PHE A 1 204 ? -1.317 -10.516 -19.875 1 93.19 204 PHE A CA 1
ATOM 1679 C C . PHE A 1 204 ? -0.544 -9.242 -19.562 1 93.19 204 PHE A C 1
ATOM 1681 O O . PHE A 1 204 ? 0.644 -9.297 -19.234 1 93.19 204 PHE A O 1
ATOM 1688 N N . ILE A 1 205 ? -1.141 -8.164 -19.547 1 95.38 205 ILE A N 1
ATOM 1689 C CA . ILE A 1 205 ? -0.522 -6.848 -19.609 1 95.38 205 ILE A CA 1
ATOM 1690 C C . ILE A 1 205 ? 0.189 -6.555 -18.281 1 95.38 205 ILE A C 1
ATOM 1692 O O . ILE A 1 205 ? 1.1 -5.727 -18.234 1 95.38 205 ILE A O 1
ATOM 1696 N N . ASP A 1 206 ? -0.171 -7.258 -17.156 1 95.5 206 ASP A N 1
ATOM 1697 C CA . ASP A 1 206 ? 0.484 -7.102 -15.867 1 95.5 206 ASP A CA 1
ATOM 1698 C C . ASP A 1 206 ? 1.985 -7.359 -15.977 1 95.5 206 ASP A C 1
ATOM 1700 O O . ASP A 1 206 ? 2.779 -6.742 -15.266 1 95.5 206 ASP A O 1
ATOM 1704 N N . ASN A 1 207 ? 2.32 -8.219 -16.891 1 97.81 207 ASN A N 1
ATOM 1705 C CA . ASN A 1 207 ? 3.73 -8.531 -17.094 1 97.81 207 ASN A CA 1
ATOM 1706 C C . ASN A 1 207 ? 4.512 -7.32 -17.578 1 97.81 207 ASN A C 1
ATOM 1708 O O . ASN A 1 207 ? 5.645 -7.09 -17.156 1 97.81 207 ASN A O 1
ATOM 1712 N N . TYR A 1 208 ? 3.912 -6.57 -18.422 1 98.38 208 TYR A N 1
ATOM 1713 C CA . TYR A 1 208 ? 4.609 -5.461 -19.062 1 98.38 208 TYR A CA 1
ATOM 1714 C C . TYR A 1 208 ? 4.855 -4.328 -18.078 1 98.38 208 TYR A C 1
ATOM 1716 O O . TYR A 1 208 ? 5.961 -3.781 -18.016 1 98.38 208 TYR A O 1
ATOM 1724 N N . ILE A 1 209 ? 3.869 -3.979 -17.312 1 97.62 209 ILE A N 1
ATOM 1725 C CA . ILE A 1 209 ? 4.031 -2.891 -16.359 1 97.62 209 ILE A CA 1
ATOM 1726 C C . ILE A 1 209 ? 5.027 -3.307 -15.273 1 97.62 209 ILE A C 1
ATOM 1728 O O . ILE A 1 209 ? 5.871 -2.51 -14.859 1 97.62 209 ILE A O 1
ATOM 1732 N N . THR A 1 210 ? 4.926 -4.551 -14.789 1 97.94 210 THR A N 1
ATOM 1733 C CA . THR A 1 210 ? 5.852 -5.055 -13.781 1 97.94 210 THR A CA 1
ATOM 1734 C C . THR A 1 210 ? 7.281 -5.047 -14.312 1 97.94 210 THR A C 1
ATOM 1736 O O . THR A 1 210 ? 8.195 -4.582 -13.625 1 97.94 210 THR A O 1
ATOM 1739 N N . LEU A 1 211 ? 7.449 -5.543 -15.508 1 98.69 211 LEU A N 1
ATOM 1740 C CA . LEU A 1 211 ? 8.773 -5.586 -16.109 1 98.69 211 LEU A CA 1
ATOM 1741 C C . LEU A 1 211 ? 9.312 -4.18 -16.359 1 98.69 211 LEU A C 1
ATOM 1743 O O . LEU A 1 211 ? 10.5 -3.924 -16.172 1 98.69 211 LEU A O 1
ATOM 1747 N N . ALA A 1 212 ? 8.484 -3.273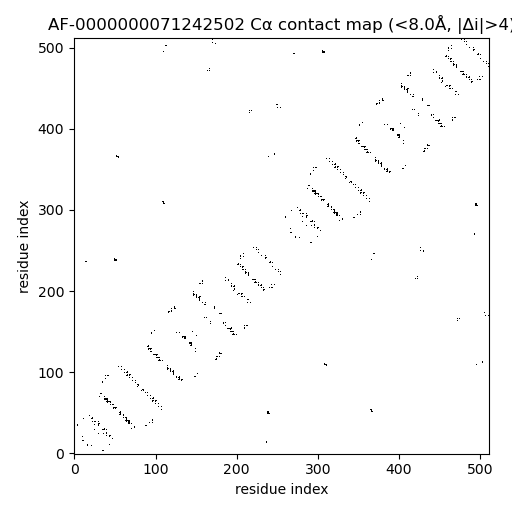 -16.812 1 98 212 ALA A N 1
ATOM 1748 C CA . ALA A 1 212 ? 8.898 -1.89 -17.016 1 98 212 ALA A CA 1
ATOM 1749 C C . ALA A 1 212 ? 9.477 -1.297 -15.742 1 98 212 ALA A C 1
ATOM 1751 O O . ALA A 1 212 ? 10.57 -0.723 -15.75 1 98 212 ALA A O 1
ATOM 1752 N N . TYR A 1 213 ? 8.773 -1.476 -14.648 1 96.12 213 TYR A N 1
ATOM 1753 C CA . TYR A 1 213 ? 9.242 -0.953 -13.367 1 96.12 213 TYR A CA 1
ATOM 1754 C C . TYR A 1 213 ? 10.547 -1.621 -12.945 1 96.12 213 TYR A C 1
ATOM 1756 O O . TYR A 1 213 ? 11.438 -0.967 -12.406 1 96.12 213 TYR A O 1
ATOM 1764 N N . LEU A 1 214 ? 10.562 -2.916 -13.117 1 97.69 214 LEU A N 1
ATOM 1765 C CA . LEU A 1 214 ? 11.781 -3.646 -12.781 1 97.69 214 LEU A CA 1
ATOM 1766 C C . LEU A 1 214 ? 12.977 -3.115 -13.57 1 97.69 214 LEU A C 1
ATOM 1768 O O . LEU A 1 214 ? 14.047 -2.895 -13.008 1 97.69 214 LEU A O 1
ATOM 1772 N N . LEU A 1 215 ? 12.797 -2.863 -14.883 1 97.75 215 LEU A N 1
ATOM 1773 C CA . LEU A 1 215 ? 13.852 -2.354 -15.75 1 97.75 215 LEU A CA 1
ATOM 1774 C C . LEU A 1 215 ? 14.258 -0.941 -15.344 1 97.75 215 LEU A C 1
ATOM 1776 O O . LEU A 1 215 ? 15.438 -0.588 -15.391 1 97.75 215 LEU A O 1
ATOM 1780 N N . ILE A 1 216 ? 13.32 -0.127 -14.945 1 96.06 216 ILE A N 1
ATOM 1781 C CA . ILE A 1 216 ? 13.602 1.219 -14.461 1 96.06 216 ILE A CA 1
ATOM 1782 C C . ILE A 1 216 ? 14.469 1.141 -13.203 1 96.06 216 ILE A C 1
ATOM 1784 O O . ILE A 1 216 ? 15.438 1.892 -13.062 1 96.06 216 ILE A O 1
ATOM 1788 N N . LYS A 1 217 ? 14.086 0.22 -12.305 1 93.44 217 LYS A N 1
ATOM 1789 C CA . LYS A 1 217 ? 14.859 0.007 -11.086 1 93.44 217 LYS A CA 1
ATOM 1790 C C . LYS A 1 217 ? 16.297 -0.375 -11.414 1 93.44 217 LYS A C 1
ATOM 1792 O O . LYS A 1 217 ? 17.234 -0.014 -10.688 1 93.44 217 LYS A O 1
ATOM 1797 N N . GLU A 1 218 ? 16.5 -1.067 -12.531 1 94.62 218 GLU A N 1
ATOM 1798 C CA . GLU A 1 218 ? 17.828 -1.516 -12.969 1 94.62 218 GLU A CA 1
ATOM 1799 C C . GLU A 1 218 ? 18.516 -0.451 -13.812 1 94.62 218 GLU A C 1
ATOM 1801 O O . GLU A 1 218 ? 19.594 -0.698 -14.383 1 94.62 218 GLU A O 1
ATOM 1806 N N . HIS A 1 219 ? 17.969 0.712 -14.062 1 94.62 219 HIS A N 1
ATOM 1807 C CA . HIS A 1 219 ? 18.484 1.839 -14.828 1 94.62 219 HIS A CA 1
ATOM 1808 C C . HIS A 1 219 ? 18.578 1.498 -16.312 1 94.62 219 HIS A C 1
ATOM 1810 O O . HIS A 1 219 ? 19.422 2.039 -17.031 1 94.62 219 HIS A O 1
ATOM 1816 N N . LYS A 1 220 ? 17.797 0.492 -16.703 1 96.56 220 LYS A N 1
ATOM 1817 C CA . LYS A 1 220 ? 17.688 0.144 -18.109 1 96.56 220 LYS A CA 1
ATOM 1818 C C . LYS A 1 220 ? 16.516 0.863 -18.766 1 96.56 220 LYS A C 1
ATOM 1820 O O . LYS A 1 220 ? 15.578 0.223 -19.234 1 96.56 220 LYS A O 1
ATOM 1825 N N . ILE A 1 221 ? 16.609 2.113 -19 1 96.38 221 ILE A N 1
ATOM 1826 C CA . ILE A 1 221 ? 15.516 3 -19.375 1 96.38 221 ILE A CA 1
ATOM 1827 C C . ILE A 1 221 ? 15.086 2.705 -20.812 1 96.38 221 ILE A C 1
ATOM 1829 O O . ILE A 1 221 ? 13.891 2.67 -21.109 1 96.38 221 ILE A O 1
ATOM 1833 N N . LEU A 1 222 ? 16.031 2.482 -21.688 1 97.25 222 LEU A N 1
ATOM 1834 C CA . LEU A 1 222 ? 15.695 2.205 -23.078 1 97.25 222 LEU A CA 1
ATOM 1835 C C . LEU A 1 222 ? 14.906 0.909 -23.203 1 97.25 222 LEU A C 1
ATOM 1837 O O . LEU A 1 222 ? 13.914 0.847 -23.922 1 97.25 222 LEU A O 1
ATOM 1841 N N . ASP A 1 223 ? 15.352 -0.124 -22.469 1 98 223 ASP A N 1
ATOM 1842 C CA . ASP A 1 223 ? 14.633 -1.391 -22.469 1 98 223 ASP A CA 1
ATOM 1843 C C . ASP A 1 223 ? 13.227 -1.217 -21.891 1 98 223 ASP A C 1
ATOM 1845 O O . ASP A 1 223 ? 12.273 -1.829 -22.375 1 98 223 ASP A O 1
ATOM 1849 N N . ALA A 1 224 ? 13.117 -0.397 -20.812 1 98.06 224 ALA A N 1
ATOM 1850 C CA . ALA A 1 224 ? 11.82 -0.121 -20.203 1 98.06 224 ALA A CA 1
ATOM 1851 C C . ALA A 1 224 ? 10.867 0.512 -21.219 1 98.06 224 ALA A C 1
ATOM 1853 O O . ALA A 1 224 ? 9.703 0.111 -21.312 1 98.06 224 ALA A O 1
ATOM 1854 N N . LYS A 1 225 ? 11.375 1.445 -22 1 97.81 225 LYS A N 1
ATOM 1855 C CA . LYS A 1 225 ? 10.555 2.107 -23.016 1 97.81 225 LYS A CA 1
ATOM 1856 C C . LYS A 1 225 ? 10.047 1.112 -24.047 1 97.81 225 LYS A C 1
ATOM 1858 O O . LYS A 1 225 ? 8.898 1.181 -24.484 1 97.81 225 LYS A O 1
ATOM 1863 N N . GLN A 1 226 ? 10.898 0.186 -24.438 1 98.31 226 GLN A N 1
ATOM 1864 C CA . GLN A 1 226 ? 10.523 -0.828 -25.406 1 98.31 226 GLN A CA 1
ATOM 1865 C C . GLN A 1 226 ? 9.422 -1.734 -24.859 1 98.31 226 GLN A C 1
ATOM 1867 O O . GLN A 1 226 ? 8.469 -2.061 -25.578 1 98.31 226 GLN A O 1
ATOM 1872 N N . ILE A 1 227 ? 9.594 -2.135 -23.625 1 98.56 227 ILE A N 1
ATOM 1873 C CA . ILE A 1 227 ? 8.609 -3.006 -23 1 98.56 227 ILE A CA 1
ATOM 1874 C C . ILE A 1 227 ? 7.273 -2.271 -22.859 1 98.56 227 ILE A C 1
ATOM 1876 O O . ILE A 1 227 ? 6.211 -2.861 -23.062 1 98.56 227 ILE A O 1
ATOM 1880 N N . ILE A 1 228 ? 7.32 -0.975 -22.516 1 98.19 228 ILE A N 1
ATOM 1881 C CA . ILE A 1 228 ? 6.121 -0.158 -22.391 1 98.19 228 ILE A CA 1
ATOM 1882 C C . ILE A 1 228 ? 5.402 -0.078 -23.734 1 98.19 228 ILE A C 1
ATOM 1884 O O . ILE A 1 228 ? 4.188 -0.258 -23.797 1 98.19 228 ILE A O 1
ATOM 1888 N N . GLU A 1 229 ? 6.152 0.102 -24.812 1 98.06 229 GLU A N 1
ATOM 1889 C CA . GLU A 1 229 ? 5.566 0.159 -26.156 1 98.06 229 GLU A CA 1
ATOM 1890 C C . GLU A 1 229 ? 4.879 -1.156 -26.516 1 98.06 229 GLU A C 1
ATOM 1892 O O . GLU A 1 229 ? 3.785 -1.156 -27.078 1 98.06 229 GLU A O 1
ATOM 1897 N N . LYS A 1 230 ? 5.539 -2.225 -26.219 1 98.06 230 LYS A N 1
ATOM 1898 C CA . LYS A 1 230 ? 4.938 -3.533 -26.469 1 98.06 230 LYS A CA 1
ATOM 1899 C C . LYS A 1 230 ? 3.65 -3.711 -25.672 1 98.06 230 LYS A C 1
ATOM 1901 O O . LYS A 1 230 ? 2.664 -4.242 -26.172 1 98.06 230 LYS A O 1
ATOM 1906 N N . GLY A 1 231 ? 3.719 -3.289 -24.359 1 97.88 231 GLY A N 1
ATOM 1907 C CA . GLY A 1 231 ? 2.523 -3.371 -23.547 1 97.88 231 GLY A CA 1
ATOM 1908 C C . GLY A 1 231 ? 1.368 -2.551 -24.078 1 97.88 231 GLY A C 1
ATOM 1909 O O . GLY A 1 231 ? 0.214 -2.98 -24.031 1 97.88 231 GLY A O 1
ATOM 1910 N N . LEU A 1 232 ? 1.646 -1.376 -24.656 1 97.5 232 LEU A N 1
ATOM 1911 C CA . LEU A 1 232 ? 0.629 -0.459 -25.172 1 97.5 232 LEU A CA 1
ATOM 1912 C C . LEU A 1 232 ? -0.015 -1.007 -26.438 1 97.5 232 LEU A C 1
ATOM 1914 O O . LEU A 1 232 ? -1.081 -0.542 -26.844 1 97.5 232 LEU A O 1
ATOM 1918 N N . GLN A 1 233 ? 0.578 -2.027 -27.031 1 96.62 233 GLN A N 1
ATOM 1919 C CA . GLN A 1 233 ? 0.036 -2.65 -28.234 1 96.62 233 GLN A CA 1
ATOM 1920 C C . GLN A 1 233 ? -0.942 -3.768 -27.875 1 96.62 233 GLN A C 1
ATOM 1922 O O . GLN A 1 233 ? -1.698 -4.23 -28.734 1 96.62 233 GLN A O 1
ATOM 1927 N N . GLN A 1 234 ? -0.917 -4.148 -26.594 1 94.88 234 GLN A N 1
ATOM 1928 C CA . GLN A 1 234 ? -1.811 -5.23 -26.203 1 94.88 234 GLN A CA 1
ATOM 1929 C C . GLN A 1 234 ? -3.246 -4.734 -26.062 1 94.88 234 GLN A C 1
ATOM 1931 O O . GLN A 1 234 ? -3.471 -3.58 -25.688 1 94.88 234 GLN A O 1
ATOM 1936 N N . GLN A 1 235 ? -4.156 -5.582 -26.406 1 90.88 235 GLN A N 1
ATOM 1937 C CA . GLN A 1 235 ? -5.566 -5.242 -26.25 1 90.88 235 GLN A CA 1
ATOM 1938 C C . GLN A 1 235 ? -6 -5.348 -24.781 1 90.88 235 GLN A C 1
ATOM 1940 O O . GLN A 1 235 ? -5.594 -6.273 -24.078 1 90.88 235 GLN A O 1
ATOM 1945 N N . CYS A 1 236 ? -6.805 -4.371 -24.344 1 89.31 236 CYS A N 1
ATOM 1946 C CA . CYS A 1 236 ? -7.379 -4.418 -23 1 89.31 236 CYS A CA 1
ATOM 1947 C C . CYS A 1 236 ? -8.648 -5.262 -22.984 1 89.31 236 CYS A C 1
ATOM 1949 O O . CYS A 1 236 ? -9.555 -5.047 -23.797 1 89.31 236 CYS A O 1
ATOM 1951 N N . CYS A 1 237 ? -8.688 -6.188 -22.078 1 86.88 237 CYS A N 1
ATOM 1952 C CA . CYS A 1 237 ? -9.828 -7.09 -22.047 1 86.88 237 CYS A CA 1
ATOM 1953 C C . CYS A 1 237 ? -10.703 -6.828 -20.828 1 86.88 237 CYS A C 1
ATOM 1955 O O . CYS A 1 237 ? -11.812 -7.348 -20.719 1 86.88 237 CYS A O 1
ATOM 1957 N N . ASN A 1 238 ? -10.273 -6.074 -19.891 1 88.88 238 ASN A N 1
ATOM 1958 C CA . ASN A 1 238 ? -11.008 -5.785 -18.656 1 88.88 238 ASN A CA 1
ATOM 1959 C C . ASN A 1 238 ? -10.609 -4.43 -18.078 1 88.88 238 ASN A C 1
ATOM 1961 O O . ASN A 1 238 ? -9.805 -3.711 -18.656 1 88.88 238 ASN A O 1
ATOM 1965 N N . LYS A 1 239 ? -11.227 -4.062 -17 1 89.38 239 LYS A N 1
ATOM 1966 C CA . LYS A 1 239 ? -11.008 -2.756 -16.391 1 89.38 239 LYS A CA 1
ATOM 1967 C C . LYS A 1 239 ? -9.578 -2.627 -15.867 1 89.38 239 LYS A C 1
ATOM 1969 O O . LYS A 1 239 ? -8.977 -1.557 -15.953 1 89.38 239 LYS A O 1
ATOM 1974 N N . SER A 1 240 ? -9.062 -3.666 -15.242 1 90.38 240 SER A N 1
ATOM 1975 C CA . SER A 1 240 ? -7.695 -3.664 -14.742 1 90.38 240 SER A CA 1
ATOM 1976 C C . SER A 1 240 ? -6.699 -3.379 -15.859 1 90.38 240 SER A C 1
ATOM 1978 O O . SER A 1 240 ? -5.758 -2.602 -15.68 1 90.38 240 SER A O 1
ATOM 1980 N N . ASP A 1 241 ? -6.918 -3.99 -17.031 1 92.44 241 ASP A N 1
ATOM 1981 C CA . ASP A 1 241 ? -6.066 -3.76 -18.203 1 92.44 241 ASP A CA 1
ATOM 1982 C C . ASP A 1 241 ? -6.066 -2.287 -18.594 1 92.44 241 ASP A C 1
ATOM 1984 O O . ASP A 1 241 ? -5.02 -1.73 -18.938 1 92.44 241 ASP A O 1
ATOM 1988 N N . GLU A 1 242 ? -7.234 -1.708 -18.531 1 93.12 242 GLU A N 1
ATOM 1989 C CA . GLU A 1 242 ? -7.355 -0.301 -18.906 1 93.12 242 GLU A CA 1
ATOM 1990 C C . GLU A 1 242 ? -6.551 0.59 -17.953 1 93.12 242 GLU A C 1
ATOM 1992 O O . GLU A 1 242 ? -5.875 1.522 -18.406 1 93.12 242 GLU A O 1
ATOM 1997 N N . LEU A 1 243 ? -6.668 0.318 -16.75 1 91.38 243 LEU A N 1
ATOM 1998 C CA . LEU A 1 243 ? -5.93 1.091 -15.75 1 91.38 243 LEU A CA 1
ATOM 1999 C C . LEU A 1 243 ? -4.426 0.925 -15.945 1 91.38 243 LEU A C 1
ATOM 2001 O O . LEU A 1 243 ? -3.67 1.895 -15.836 1 91.38 243 LEU A O 1
ATOM 2005 N N . ILE A 1 244 ? -3.98 -0.292 -16.234 1 93.88 244 ILE A N 1
ATOM 2006 C CA . ILE A 1 244 ? -2.564 -0.571 -16.453 1 93.88 244 ILE A CA 1
ATOM 2007 C C . ILE A 1 244 ? -2.086 0.144 -17.719 1 93.88 244 ILE A C 1
ATOM 2009 O O . ILE A 1 244 ? -0.99 0.71 -17.734 1 93.88 244 ILE A O 1
ATOM 2013 N N . ARG A 1 245 ? -2.939 0.092 -18.734 1 95.25 245 ARG A N 1
ATOM 2014 C CA . ARG A 1 245 ? -2.59 0.791 -19.969 1 95.25 245 ARG A CA 1
ATOM 2015 C C . ARG A 1 245 ? -2.404 2.283 -19.719 1 95.25 245 ARG A C 1
ATOM 2017 O O . ARG A 1 245 ? -1.471 2.895 -20.25 1 95.25 245 ARG A O 1
ATOM 2024 N N . GLN A 1 246 ? -3.27 2.85 -18.938 1 93.44 246 GLN A N 1
ATOM 2025 C CA . GLN A 1 246 ? -3.141 4.262 -18.594 1 93.44 246 GLN A CA 1
ATOM 2026 C C . GLN A 1 246 ? -1.822 4.531 -17.875 1 93.44 246 GLN A C 1
ATOM 2028 O O . GLN A 1 246 ? -1.156 5.535 -18.141 1 93.44 246 GLN A O 1
ATOM 2033 N N . GLU A 1 247 ? -1.518 3.672 -17 1 93 247 GLU A N 1
ATOM 2034 C CA . GLU A 1 247 ? -0.263 3.812 -16.266 1 93 247 GLU A CA 1
ATOM 2035 C C . GLU A 1 247 ? 0.938 3.705 -17.203 1 93 247 GLU A C 1
ATOM 2037 O O . GLU A 1 247 ? 1.894 4.477 -17.078 1 93 247 GLU A O 1
ATOM 2042 N N . LEU A 1 248 ? 0.905 2.732 -18.078 1 96.06 248 LEU A N 1
ATOM 2043 C CA . LEU A 1 248 ? 1.974 2.568 -19.062 1 96.06 248 LEU A CA 1
ATOM 2044 C C . LEU A 1 248 ? 2.141 3.832 -19.891 1 96.06 248 LEU A C 1
ATOM 2046 O O . LEU A 1 248 ? 3.264 4.273 -20.141 1 96.06 248 LEU A O 1
ATOM 2050 N N . LEU A 1 249 ? 1.041 4.43 -20.312 1 95.31 249 LEU A N 1
ATOM 2051 C CA . LEU A 1 249 ? 1.071 5.656 -21.094 1 95.31 249 LEU A CA 1
ATOM 2052 C C . LEU A 1 249 ? 1.727 6.789 -20.312 1 95.31 249 LEU A C 1
ATOM 2054 O O . LEU A 1 249 ? 2.555 7.527 -20.859 1 95.31 249 LEU A O 1
ATOM 2058 N N . LYS A 1 250 ? 1.356 6.902 -19.062 1 93.5 250 LYS A N 1
ATOM 2059 C CA . LYS A 1 250 ? 1.886 7.977 -18.234 1 93.5 250 LYS A CA 1
ATOM 2060 C C . LYS A 1 250 ? 3.385 7.801 -18 1 93.5 250 LYS A C 1
ATOM 2062 O O . LYS A 1 250 ? 4.137 8.781 -18 1 93.5 250 LYS A O 1
ATOM 2067 N N . ILE A 1 251 ? 3.84 6.57 -17.734 1 93.5 251 ILE A N 1
ATOM 2068 C CA . ILE A 1 251 ? 5.258 6.305 -17.516 1 93.5 251 ILE A CA 1
ATOM 2069 C C . ILE A 1 251 ? 6.031 6.605 -18.797 1 93.5 251 ILE A C 1
ATOM 2071 O O . ILE A 1 251 ? 7.129 7.172 -18.75 1 93.5 251 ILE A O 1
ATOM 2075 N N . LYS A 1 252 ? 5.453 6.234 -19.938 1 94.31 252 LYS A N 1
ATOM 2076 C CA . LYS A 1 252 ? 6.082 6.52 -21.219 1 94.31 252 LYS A CA 1
ATOM 2077 C C . LYS A 1 252 ? 6.309 8.016 -21.406 1 94.31 252 LYS A C 1
ATOM 2079 O O . LYS A 1 252 ? 7.387 8.445 -21.828 1 94.31 252 LYS A O 1
ATOM 2084 N N . GLU A 1 253 ? 5.332 8.766 -21.062 1 92.25 253 GLU A N 1
ATOM 2085 C CA . GLU A 1 253 ? 5.41 10.219 -21.188 1 92.25 253 GLU A CA 1
ATOM 2086 C C . GLU A 1 253 ? 6.5 10.797 -20.281 1 92.25 253 GLU A C 1
ATOM 2088 O O . GLU A 1 253 ? 7.195 11.742 -20.672 1 92.25 253 GLU A O 1
ATOM 2093 N N . THR A 1 254 ? 6.613 10.195 -19.188 1 90.94 254 THR A N 1
ATOM 2094 C CA . THR A 1 254 ? 7.574 10.695 -18.203 1 90.94 254 THR A CA 1
ATOM 2095 C C . THR A 1 254 ? 9 10.328 -18.609 1 90.94 254 THR A C 1
ATOM 2097 O O . THR A 1 254 ? 9.945 11.062 -18.312 1 90.94 254 THR A O 1
ATOM 2100 N N . LEU A 1 255 ? 9.172 9.164 -19.172 1 91.69 255 LEU A N 1
ATOM 2101 C CA . LEU A 1 255 ? 10.5 8.703 -19.578 1 91.69 255 LEU A CA 1
ATOM 2102 C C . LEU A 1 255 ? 10.938 9.398 -20.859 1 91.69 255 LEU A C 1
ATOM 2104 O O . LEU A 1 255 ? 12.133 9.438 -21.172 1 91.69 255 LEU A O 1
ATOM 2108 N N . GLY A 1 256 ? 10 10.203 -21.594 1 84.19 256 GLY A N 1
ATOM 2109 C CA . GLY A 1 256 ? 10.32 10.883 -22.828 1 84.19 256 GLY A CA 1
ATOM 2110 C C . GLY A 1 256 ? 10.352 9.945 -24.031 1 84.19 256 GLY A C 1
ATOM 2111 O O . GLY A 1 256 ? 10.562 10.383 -25.156 1 84.19 256 GLY A O 1
ATOM 2112 N N . MET B 1 1 ? -15.961 33.719 21.016 1 46.09 1 MET B N 1
ATOM 2113 C CA . MET B 1 1 ? -15.734 32.719 20 1 46.09 1 MET B CA 1
ATOM 2114 C C . MET B 1 1 ? -14.383 32.031 20.188 1 46.09 1 MET B C 1
ATOM 2116 O O . MET B 1 1 ? -14.266 30.812 20 1 46.09 1 MET B O 1
ATOM 2120 N N . SER B 1 2 ? -13.398 32.844 20.703 1 63.06 2 SER B N 1
ATOM 2121 C CA . SER B 1 2 ? -12.07 32.344 21.047 1 63.06 2 SER B CA 1
ATOM 2122 C C . SER B 1 2 ? -12.133 31.312 22.172 1 63.06 2 SER B C 1
ATOM 2124 O O . SER B 1 2 ? -11.43 30.297 22.141 1 63.06 2 SER B O 1
ATOM 2126 N N . SER B 1 3 ? -13.281 31.438 22.859 1 78.69 3 SER B N 1
ATOM 2127 C CA . SER B 1 3 ? -13.375 30.578 24.047 1 78.69 3 SER B CA 1
ATOM 2128 C C . SER B 1 3 ? -13.82 29.172 23.672 1 78.69 3 SER B C 1
ATOM 2130 O O . SER B 1 3 ? -13.289 28.188 24.188 1 78.69 3 SER B O 1
ATOM 2132 N N . ILE B 1 4 ? -14.719 29.078 22.688 1 87.69 4 ILE B N 1
ATOM 2133 C CA . ILE B 1 4 ? -15.25 27.766 22.297 1 87.69 4 ILE B CA 1
ATOM 2134 C C . ILE B 1 4 ? -14.172 26.969 21.578 1 87.69 4 ILE B C 1
ATOM 2136 O O . ILE B 1 4 ? -14.086 25.75 21.75 1 87.69 4 ILE B O 1
ATOM 2140 N N . TYR B 1 5 ? -13.359 27.703 20.859 1 90.19 5 TYR B N 1
ATOM 2141 C CA . TYR B 1 5 ? -12.266 27.031 20.156 1 90.19 5 TYR B CA 1
ATOM 2142 C C . TYR B 1 5 ? -11.281 26.422 21.125 1 90.19 5 TYR B C 1
ATOM 2144 O O . TYR B 1 5 ? -10.867 25.266 20.969 1 90.19 5 TYR B O 1
ATOM 2152 N N . GLN B 1 6 ? -11.016 27.172 22.109 1 91.06 6 GLN B N 1
ATOM 2153 C CA . GLN B 1 6 ? -10.078 26.688 23.109 1 91.06 6 GLN B CA 1
ATOM 2154 C C . GLN B 1 6 ? -10.648 25.469 23.844 1 91.06 6 GLN B C 1
ATOM 2156 O O . GLN B 1 6 ? -9.914 24.531 24.172 1 91.06 6 GLN B O 1
ATOM 2161 N N . LYS B 1 7 ? -11.906 25.609 24.141 1 90.88 7 LYS B N 1
ATOM 2162 C CA . LYS B 1 7 ? -12.578 24.469 24.797 1 90.88 7 LYS B CA 1
ATOM 2163 C C . LYS B 1 7 ? -12.43 23.203 23.953 1 90.88 7 LYS B C 1
ATOM 2165 O O . LYS B 1 7 ? -12.094 22.141 24.484 1 90.88 7 LYS B O 1
ATOM 2170 N N . TYR B 1 8 ? -12.711 23.281 22.656 1 91.94 8 TYR B N 1
ATOM 2171 C CA . TYR B 1 8 ? -12.602 22.125 21.781 1 91.94 8 TYR B CA 1
ATOM 2172 C C . TYR B 1 8 ? -11.156 21.656 21.688 1 91.94 8 TYR B C 1
ATOM 2174 O O . TYR B 1 8 ? -10.883 20.453 21.719 1 91.94 8 TYR B O 1
ATOM 2182 N N . ASP B 1 9 ? -10.211 22.578 21.609 1 91.44 9 ASP B N 1
ATOM 2183 C CA . ASP B 1 9 ? -8.805 22.203 21.547 1 91.44 9 ASP B CA 1
ATOM 2184 C C . ASP B 1 9 ? -8.367 21.438 22.781 1 91.44 9 ASP B C 1
ATOM 2186 O O . ASP B 1 9 ? -7.637 20.438 22.672 1 91.44 9 ASP B O 1
ATOM 2190 N N . ASP B 1 10 ? -8.82 21.922 23.906 1 91.38 10 ASP B N 1
ATOM 2191 C CA . ASP B 1 10 ? -8.492 21.266 25.172 1 91.38 10 ASP B CA 1
ATOM 2192 C C . ASP B 1 10 ? -9.078 19.859 25.234 1 91.38 10 ASP B C 1
ATOM 2194 O O . ASP B 1 10 ? -8.422 18.922 25.703 1 91.38 10 ASP B O 1
ATOM 2198 N N . GLU B 1 11 ? -10.273 19.703 24.766 1 91.19 11 GLU B N 1
ATOM 2199 C CA . GLU B 1 11 ? -10.93 18.406 24.781 1 91.19 11 GLU B CA 1
ATOM 2200 C C . GLU B 1 11 ? -10.25 17.438 23.812 1 91.19 11 GLU B C 1
ATOM 2202 O O . GLU B 1 11 ? -10.055 16.266 24.141 1 91.19 11 GLU B O 1
ATOM 2207 N N . ILE B 1 12 ? -9.867 17.922 22.656 1 89.38 12 ILE B N 1
ATOM 2208 C CA . ILE B 1 12 ? -9.242 17.094 21.625 1 89.38 12 ILE B CA 1
ATOM 2209 C C . ILE B 1 12 ? -7.902 16.562 22.125 1 89.38 12 ILE B C 1
ATOM 2211 O O . ILE B 1 12 ? -7.523 15.43 21.844 1 89.38 12 ILE B O 1
ATOM 2215 N N . GLY B 1 13 ? -7.211 17.344 22.906 1 85 13 GLY B N 1
ATOM 2216 C CA . GLY B 1 13 ? -5.875 17.016 23.359 1 85 13 GLY B CA 1
ATOM 2217 C C . GLY B 1 13 ? -5.871 16.031 24.516 1 85 13 GLY B C 1
ATOM 2218 O O . GLY B 1 13 ? -4.824 15.484 24.875 1 85 13 GLY B O 1
ATOM 2219 N N . LYS B 1 14 ? -7.055 15.688 25.047 1 85 14 LYS B N 1
ATOM 2220 C CA . LYS B 1 14 ? -7.145 14.773 26.172 1 85 14 LYS B CA 1
ATOM 2221 C C . LYS B 1 14 ? -6.93 13.328 25.734 1 85 14 LYS B C 1
ATOM 2223 O O . LYS B 1 14 ? -7.367 12.93 24.641 1 85 14 LYS B O 1
ATOM 2228 N N . LYS B 1 15 ? -6.273 12.461 26.562 1 78.44 15 LYS B N 1
ATOM 2229 C CA . LYS B 1 15 ? -5.973 11.062 26.266 1 78.44 15 LYS B CA 1
ATOM 2230 C C . LYS B 1 15 ? -7.254 10.242 26.141 1 78.44 15 LYS B C 1
ATOM 2232 O O . LYS B 1 15 ? -7.34 9.352 25.297 1 78.44 15 LYS B O 1
ATOM 2237 N N . ASN B 1 16 ? -8.266 10.508 26.922 1 80.38 16 ASN B N 1
ATOM 2238 C CA . ASN B 1 16 ? -9.508 9.742 26.891 1 80.38 16 ASN B CA 1
ATOM 2239 C C . ASN B 1 16 ? -10.656 10.57 26.312 1 80.38 16 ASN B C 1
ATOM 2241 O O . ASN B 1 16 ? -11.773 10.523 26.828 1 80.38 16 ASN B O 1
ATOM 2245 N N . CYS B 1 17 ? -10.242 11.18 25.25 1 86.81 17 CYS B N 1
ATOM 2246 C CA . CYS B 1 17 ? -11.25 12.031 24.625 1 86.81 17 CYS B CA 1
ATOM 2247 C C . CYS B 1 17 ? -12.336 11.195 23.969 1 86.81 17 CYS B C 1
ATOM 2249 O O . CYS B 1 17 ? -12.047 10.219 23.281 1 86.81 17 CYS B O 1
ATOM 2251 N N . ASP B 1 18 ? -13.586 11.539 24.234 1 90.5 18 ASP B N 1
ATOM 2252 C CA . ASP B 1 18 ? -14.711 10.969 23.5 1 90.5 18 ASP B CA 1
ATOM 2253 C C . ASP B 1 18 ? -14.977 11.727 22.203 1 90.5 18 ASP B C 1
ATOM 2255 O O . ASP B 1 18 ? -15.828 12.609 22.156 1 90.5 18 ASP B O 1
ATOM 2259 N N . TYR B 1 19 ? -14.359 11.305 21.188 1 91.81 19 TYR B N 1
ATOM 2260 C CA . TYR B 1 19 ? -14.422 12.008 19.922 1 91.81 19 TYR B CA 1
ATOM 2261 C C . TYR B 1 19 ? -15.828 11.977 19.344 1 91.81 19 TYR B C 1
ATOM 2263 O O . TYR B 1 19 ? -16.25 12.906 18.641 1 91.81 19 TYR B O 1
ATOM 2271 N N . ASN B 1 20 ? -16.594 10.93 19.641 1 92.31 20 ASN B N 1
ATOM 2272 C CA . ASN B 1 20 ? -17.953 10.852 19.141 1 92.31 20 ASN B CA 1
ATOM 2273 C C . ASN B 1 20 ? -18.828 11.953 19.734 1 92.31 20 ASN B C 1
ATOM 2275 O O . ASN B 1 20 ? -19.578 12.617 19 1 92.31 20 ASN B O 1
ATOM 2279 N N . GLN B 1 21 ? -18.719 12.125 20.984 1 93.81 21 GLN B N 1
ATOM 2280 C CA . GLN B 1 21 ? -19.5 13.164 21.641 1 93.81 21 GLN B CA 1
ATOM 2281 C C . GLN B 1 21 ? -19.062 14.555 21.188 1 93.81 21 GLN B C 1
ATOM 2283 O O . GLN B 1 21 ? -19.891 15.43 20.953 1 93.81 21 GLN B O 1
ATOM 2288 N N . LEU B 1 22 ? -17.766 14.703 21.109 1 94.62 22 LEU B N 1
ATOM 2289 C CA . LEU B 1 22 ? -17.234 15.992 20.688 1 94.62 22 LEU B CA 1
ATOM 2290 C C . LEU B 1 22 ? -17.688 16.328 19.266 1 94.62 22 LEU B C 1
ATOM 2292 O O . LEU B 1 22 ? -18.016 17.484 18.984 1 94.62 22 LEU B O 1
ATOM 2296 N N . GLU B 1 23 ? -17.609 15.336 18.344 1 95.25 23 GLU B N 1
ATOM 2297 C CA . GLU B 1 23 ? -18.078 15.523 16.969 1 95.25 23 GLU B CA 1
ATOM 2298 C C . GLU B 1 23 ? -19.531 15.969 16.938 1 95.25 23 GLU B C 1
ATOM 2300 O O . GLU B 1 23 ? -19.875 16.906 16.219 1 95.25 23 GLU B O 1
ATOM 2305 N N . LYS B 1 24 ? -20.375 15.305 17.719 1 95.38 24 LYS B N 1
ATOM 2306 C CA . LYS B 1 24 ? -21.797 15.641 17.781 1 95.38 24 LYS B CA 1
ATOM 2307 C C . LYS B 1 24 ? -22 17.078 18.25 1 95.38 24 LYS B C 1
ATOM 2309 O O . LYS B 1 24 ? -22.828 17.797 17.688 1 95.38 24 LYS B O 1
ATOM 2314 N N . GLU B 1 25 ? -21.297 17.469 19.234 1 94.62 25 GLU B N 1
ATOM 2315 C CA . GLU B 1 25 ? -21.391 18.828 19.766 1 94.62 25 GLU B CA 1
ATOM 2316 C C . GLU B 1 25 ? -20.984 19.859 18.719 1 94.62 25 GLU B C 1
ATOM 2318 O O . GLU B 1 25 ? -21.656 20.891 18.562 1 94.62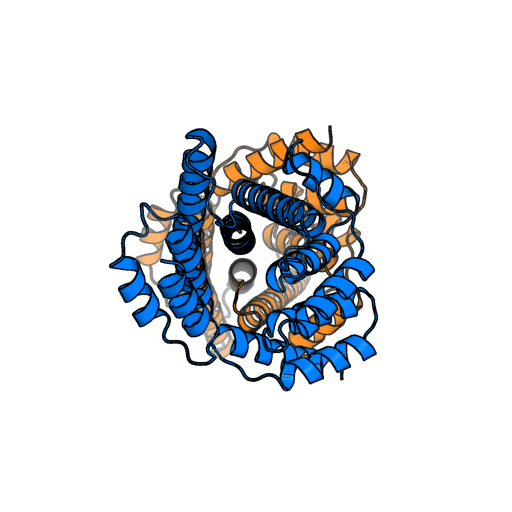 25 GLU B O 1
ATOM 2323 N N . MET B 1 26 ? -19.922 19.531 18.047 1 94.5 26 MET B N 1
ATOM 2324 C CA . MET B 1 26 ? -19.406 20.484 17.078 1 94.5 26 MET B CA 1
ATOM 2325 C C . MET B 1 26 ? -20.312 20.578 15.852 1 94.5 26 MET B C 1
ATOM 2327 O O . MET B 1 26 ? -20.453 21.641 15.258 1 94.5 26 MET B O 1
ATOM 2331 N N . LEU B 1 27 ? -20.906 19.422 15.484 1 95.31 27 LEU B N 1
ATOM 2332 C CA . LEU B 1 27 ? -21.812 19.375 14.352 1 95.31 27 LEU B CA 1
ATOM 2333 C C . LEU B 1 27 ? -23.062 20.219 14.617 1 95.31 27 LEU B C 1
ATOM 2335 O O . LEU B 1 27 ? -23.719 20.672 13.68 1 95.31 27 LEU B O 1
ATOM 2339 N N . ASN B 1 28 ? -23.312 20.453 15.875 1 93.69 28 ASN B N 1
ATOM 2340 C CA . ASN B 1 28 ? -24.469 21.266 16.266 1 93.69 28 ASN B CA 1
ATOM 2341 C C . ASN B 1 28 ? -24.156 22.75 16.25 1 93.69 28 ASN B C 1
ATOM 2343 O O . ASN B 1 28 ? -25.031 23.594 16.422 1 93.69 28 ASN B O 1
ATOM 2347 N N . GLN B 1 29 ? -22.938 23.047 16 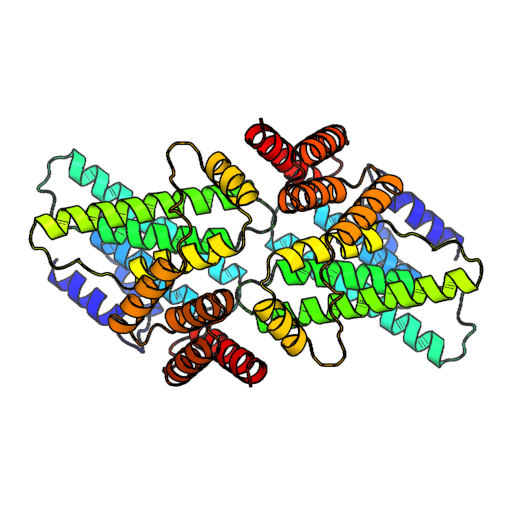1 92.44 29 GLN B N 1
ATOM 2348 C CA . GLN B 1 29 ? -22.531 24.438 15.844 1 92.44 29 GLN B CA 1
ATOM 2349 C C . GLN B 1 29 ? -22.594 24.875 14.383 1 92.44 29 GLN B C 1
ATOM 2351 O O . GLN B 1 29 ? -22.953 24.078 13.508 1 92.44 29 GLN B O 1
ATOM 2356 N N . HIS B 1 30 ? -22.25 26.047 14.109 1 91.19 30 HIS B N 1
ATOM 2357 C CA . HIS B 1 30 ? -22.297 26.578 12.75 1 91.19 30 HIS B CA 1
ATOM 2358 C C . HIS B 1 30 ? -20.969 26.391 12.039 1 91.19 30 HIS B C 1
ATOM 2360 O O . HIS B 1 30 ? -20.422 27.344 11.484 1 91.19 30 HIS B O 1
ATOM 2366 N N . TRP B 1 31 ? -20.547 25.156 11.977 1 94 31 TRP B N 1
ATOM 2367 C CA . TRP B 1 31 ? -19.234 24.844 11.422 1 94 31 TRP B CA 1
ATOM 2368 C C . TRP B 1 31 ? -19.188 25.188 9.93 1 94 31 TRP B C 1
ATOM 2370 O O . TRP B 1 31 ? -18.109 25.469 9.391 1 94 31 TRP B O 1
ATOM 2380 N N . GLN B 1 32 ? -20.312 25.234 9.234 1 95.12 32 GLN B N 1
ATOM 2381 C CA . GLN B 1 32 ? -20.359 25.453 7.793 1 95.12 32 GLN B CA 1
ATOM 2382 C C . GLN B 1 32 ? -20.031 26.891 7.441 1 95.12 32 GLN B C 1
ATOM 2384 O O . GLN B 1 32 ? -19.75 27.219 6.281 1 95.12 32 GLN B O 1
ATOM 2389 N N . GLN B 1 33 ? -20.062 27.719 8.453 1 94.88 33 GLN B N 1
ATOM 2390 C CA . GLN B 1 33 ? -19.766 29.125 8.219 1 94.88 33 GLN B CA 1
ATOM 2391 C C . GLN B 1 33 ? -18.562 29.594 9.031 1 94.88 33 GLN B C 1
ATOM 2393 O O . GLN B 1 33 ? -18.219 30.766 9.031 1 94.88 33 GLN B O 1
ATOM 2398 N N . ASP B 1 34 ? -17.953 28.703 9.734 1 94.25 34 ASP B N 1
ATOM 2399 C CA . ASP B 1 34 ? -16.828 29.016 10.602 1 94.25 34 ASP B CA 1
ATOM 2400 C C . ASP B 1 34 ? -15.625 28.125 10.266 1 94.25 34 ASP B C 1
ATOM 2402 O O . ASP B 1 34 ? -15.547 26.984 10.727 1 94.25 34 ASP B O 1
ATOM 2406 N N . PRO B 1 35 ? -14.695 28.656 9.508 1 95.5 35 PRO B N 1
ATOM 2407 C CA . 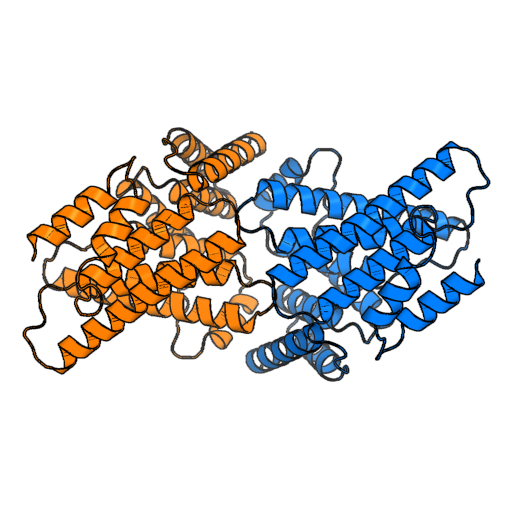PRO B 1 35 ? -13.547 27.844 9.086 1 95.5 35 PRO B CA 1
ATOM 2408 C C . PRO B 1 35 ? -12.766 27.266 10.266 1 95.5 35 PRO B C 1
ATOM 2410 O O . PRO B 1 35 ? -12.18 26.188 10.156 1 95.5 35 PRO B O 1
ATOM 2413 N N . GLU B 1 36 ? -12.789 27.953 11.43 1 94.88 36 GLU B N 1
ATOM 2414 C CA . GLU B 1 36 ? -12.102 27.453 12.625 1 94.88 36 GLU B CA 1
ATOM 2415 C C . GLU B 1 36 ? -12.766 26.188 13.164 1 94.88 36 GLU B C 1
ATOM 2417 O O . GLU B 1 36 ? -12.078 25.25 13.57 1 94.88 36 GLU B O 1
ATOM 2422 N N . LEU B 1 37 ? -14.047 26.203 13.156 1 95.75 37 LEU B N 1
ATOM 2423 C CA . LEU B 1 37 ? -14.773 25.016 13.594 1 95.75 37 LEU B CA 1
ATOM 2424 C C . LEU B 1 37 ? -14.625 23.891 12.578 1 95.75 37 LEU B C 1
ATOM 2426 O O . LEU B 1 37 ? -14.523 22.719 12.961 1 95.75 37 LEU B O 1
ATOM 2430 N N . ALA B 1 38 ? -14.555 24.234 11.328 1 97.31 38 ALA B N 1
ATOM 2431 C CA . ALA B 1 38 ? -14.508 23.234 10.266 1 97.31 38 ALA B CA 1
ATOM 2432 C C . ALA B 1 38 ? -13.219 22.422 10.344 1 97.31 38 ALA B C 1
ATOM 2434 O O . ALA B 1 38 ? -13.25 21.188 10.242 1 97.31 38 ALA B O 1
ATOM 2435 N N . TRP B 1 39 ? -12.07 23.078 10.516 1 97.25 39 TRP B N 1
ATOM 2436 C CA . TRP B 1 39 ? -10.852 22.281 10.555 1 97.25 39 TRP B CA 1
ATOM 2437 C C . TRP B 1 39 ? -10.75 21.5 11.859 1 97.25 39 TRP B C 1
ATOM 2439 O O . TRP B 1 39 ? -10.141 20.438 11.898 1 97.25 39 TRP B O 1
ATOM 2449 N N . ARG B 1 40 ? -11.32 22.062 12.977 1 96.69 40 ARG B N 1
ATOM 2450 C CA . ARG B 1 40 ? -11.352 21.281 14.211 1 96.69 40 ARG B CA 1
ATOM 2451 C C . ARG B 1 40 ? -12.203 20.031 14.047 1 96.69 40 ARG B C 1
ATOM 2453 O O . ARG B 1 40 ? -11.852 18.969 14.57 1 96.69 40 ARG B O 1
ATOM 2460 N N . LEU B 1 41 ? -13.305 20.188 13.32 1 97.31 41 LEU B N 1
ATOM 2461 C CA . LEU B 1 41 ? -14.125 19.031 13 1 97.31 41 LEU B CA 1
ATOM 2462 C C . LEU B 1 41 ? -13.336 18.031 12.164 1 97.31 41 LEU B C 1
ATOM 2464 O O . LEU B 1 41 ? -13.438 16.812 12.375 1 97.31 41 LEU B O 1
ATOM 2468 N N . ALA B 1 42 ? -12.578 18.5 11.172 1 98 42 ALA B N 1
ATOM 2469 C CA . ALA B 1 42 ? -11.703 17.641 10.383 1 98 42 ALA B CA 1
ATOM 2470 C C . ALA B 1 42 ? -10.75 16.859 11.281 1 98 42 ALA B C 1
ATOM 2472 O O . ALA B 1 42 ? -10.578 15.648 11.109 1 98 42 ALA B O 1
ATOM 2473 N N . SER B 1 43 ? -10.195 17.547 12.289 1 96.81 43 SER B N 1
ATOM 2474 C CA . SER B 1 43 ? -9.242 16.906 13.195 1 96.81 43 SER B CA 1
ATOM 2475 C C . SER B 1 43 ? -9.914 15.828 14.031 1 96.81 43 SER B C 1
ATOM 2477 O O . SER B 1 43 ? -9.367 14.727 14.18 1 96.81 43 SER B O 1
ATOM 2479 N N . ILE B 1 44 ? -11.086 16.141 14.539 1 96.56 44 ILE B N 1
ATOM 2480 C CA . ILE B 1 44 ? -11.828 15.195 15.383 1 96.56 44 ILE B CA 1
ATOM 2481 C C . ILE B 1 44 ? -12.148 13.938 14.586 1 96.56 44 ILE B C 1
ATOM 2483 O O . ILE B 1 44 ? -11.922 12.82 15.055 1 96.56 44 ILE B O 1
ATOM 2487 N N . VAL B 1 45 ? -12.617 14.109 13.383 1 96.94 45 VAL B N 1
ATOM 2488 C CA . VAL B 1 45 ? -13 12.984 12.539 1 96.94 45 VAL B CA 1
ATOM 2489 C C . VAL B 1 45 ? -11.766 12.172 12.164 1 96.94 45 VAL B C 1
ATOM 2491 O O . VAL B 1 45 ? -11.812 10.938 12.133 1 96.94 45 VAL B O 1
ATOM 2494 N N . TYR B 1 46 ? -10.68 12.836 11.938 1 96.19 46 TYR B N 1
ATOM 2495 C CA . TYR B 1 46 ? -9.445 12.125 11.648 1 96.19 46 TYR B CA 1
ATOM 2496 C C . TYR B 1 46 ? -9.016 11.273 12.836 1 96.19 46 TYR B C 1
ATOM 2498 O O . TYR B 1 46 ? -8.633 10.109 12.672 1 96.19 46 TYR B O 1
ATOM 2506 N N . TYR B 1 47 ? -9.07 11.875 14.016 1 93.12 47 TYR B N 1
ATOM 2507 C CA . TYR B 1 47 ? -8.656 11.133 15.211 1 93.12 47 TYR B CA 1
ATOM 2508 C C . TYR B 1 47 ? -9.586 9.953 15.469 1 93.12 47 TYR B C 1
ATOM 2510 O O . TYR B 1 47 ? -9.156 8.914 15.977 1 93.12 47 TYR B O 1
ATOM 2518 N N . LYS B 1 48 ? -10.82 10.086 15.102 1 93.06 48 LYS B N 1
ATOM 2519 C CA . LYS B 1 48 ? -11.742 8.961 15.211 1 93.06 48 LYS B CA 1
ATOM 2520 C C . LYS B 1 48 ? -11.273 7.781 14.359 1 93.06 48 LYS B C 1
ATOM 2522 O O . LYS B 1 48 ? -11.516 6.625 14.711 1 93.06 48 LYS B O 1
ATOM 2527 N N . CYS B 1 49 ? -10.594 8.055 13.227 1 92 49 CYS B N 1
ATOM 2528 C CA . CYS B 1 49 ? -10.07 7.004 12.359 1 92 49 CYS B CA 1
ATOM 2529 C C . CYS B 1 49 ? -9.086 6.125 13.117 1 92 49 CYS B C 1
ATOM 2531 O O . CYS B 1 49 ? -8.969 4.93 12.836 1 92 49 CYS B O 1
ATOM 2533 N N . LEU B 1 50 ? -8.398 6.727 14.078 1 89.44 50 LEU B N 1
ATOM 2534 C CA . LEU B 1 50 ? -7.336 6.023 14.797 1 89.44 50 LEU B CA 1
ATOM 2535 C C . LEU B 1 50 ? -7.914 4.938 15.695 1 89.44 50 LEU B C 1
ATOM 2537 O O . LEU B 1 50 ? -7.188 4.047 16.141 1 89.44 50 LEU B O 1
ATOM 2541 N N . ASN B 1 51 ? -9.242 5.023 15.93 1 89.31 51 ASN B N 1
ATOM 2542 C CA . ASN B 1 51 ? -9.898 4.035 16.781 1 89.31 51 ASN B CA 1
ATOM 2543 C C . ASN B 1 51 ? -10.539 2.926 15.961 1 89.31 51 ASN B C 1
ATOM 2545 O O . ASN B 1 51 ? -11.227 2.059 16.516 1 89.31 51 ASN B O 1
ATOM 2549 N N . LEU B 1 52 ? -10.328 2.969 14.711 1 88.38 52 LEU B N 1
ATOM 2550 C CA . LEU B 1 52 ? -10.906 1.978 13.812 1 88.38 52 LEU B CA 1
ATOM 2551 C C . LEU B 1 52 ? -9.859 0.942 13.398 1 88.38 52 LEU B C 1
ATOM 2553 O O . LEU B 1 52 ? -8.656 1.204 13.469 1 88.38 52 LEU B O 1
ATOM 2557 N N . SER B 1 53 ? -10.359 -0.248 13.078 1 80.88 53 SER B N 1
ATOM 2558 C CA . SER B 1 53 ? -9.43 -1.303 12.688 1 80.88 53 SER B CA 1
ATOM 2559 C C . SER B 1 53 ? -9.711 -1.78 11.266 1 80.88 53 SER B C 1
ATOM 2561 O O . SER B 1 53 ? -8.891 -2.488 10.672 1 80.88 53 SER B O 1
ATOM 2563 N N . ASN B 1 54 ? -10.812 -1.42 10.727 1 84.25 54 ASN B N 1
ATOM 2564 C CA . ASN B 1 54 ? -11.203 -1.8 9.367 1 84.25 54 ASN B CA 1
ATOM 2565 C C . ASN B 1 54 ? -10.75 -0.763 8.344 1 84.25 54 ASN B C 1
ATOM 2567 O O . ASN B 1 54 ? -11.109 0.412 8.445 1 84.25 54 ASN B O 1
ATOM 2571 N N . ASP B 1 55 ? -10.031 -1.195 7.324 1 87.31 55 ASP B N 1
ATOM 2572 C CA . ASP B 1 55 ? -9.438 -0.292 6.344 1 87.31 55 ASP B CA 1
ATOM 2573 C C . ASP B 1 55 ? -10.516 0.507 5.609 1 87.31 55 ASP B C 1
ATOM 2575 O O . ASP B 1 55 ? -10.336 1.697 5.344 1 87.31 55 ASP B O 1
ATOM 2579 N N . GLU B 1 56 ? -11.578 -0.156 5.258 1 87.75 56 GLU B N 1
ATOM 2580 C CA . GLU B 1 56 ? -12.641 0.527 4.523 1 87.75 56 GLU B CA 1
ATOM 2581 C C . GLU B 1 56 ? -13.273 1.633 5.367 1 87.75 56 GLU B C 1
ATOM 2583 O O . GLU B 1 56 ? -13.555 2.721 4.859 1 87.75 56 GLU B O 1
ATOM 2588 N N . GLU B 1 57 ? -13.539 1.337 6.621 1 91.12 57 GLU B N 1
ATOM 2589 C CA . GLU B 1 57 ? -14.102 2.336 7.527 1 91.12 57 GLU B CA 1
ATOM 2590 C C . GLU B 1 57 ? -13.133 3.5 7.73 1 91.12 57 GLU B C 1
ATOM 2592 O O . GLU B 1 57 ? -13.555 4.656 7.785 1 91.12 57 GLU B O 1
ATOM 2597 N N . ILE B 1 58 ? -11.875 3.168 7.859 1 93 58 ILE B N 1
ATOM 2598 C CA . ILE B 1 58 ? -10.852 4.195 8.031 1 93 58 ILE B CA 1
ATOM 2599 C C . ILE B 1 58 ? -10.836 5.113 6.812 1 93 58 ILE B C 1
ATOM 2601 O O . ILE B 1 58 ? -10.828 6.34 6.945 1 93 58 ILE B O 1
ATOM 2605 N N . LYS B 1 59 ? -10.844 4.527 5.648 1 92.88 59 LYS B N 1
ATOM 2606 C CA . LYS B 1 59 ? -10.828 5.297 4.406 1 92.88 59 LYS B CA 1
ATOM 2607 C C . LYS B 1 59 ? -12.031 6.23 4.324 1 92.88 59 LYS B C 1
ATOM 2609 O O . LYS B 1 59 ? -11.883 7.41 3.998 1 92.88 59 LYS B O 1
ATOM 2614 N N . LEU B 1 60 ? -13.211 5.75 4.609 1 94.25 60 LEU B N 1
ATOM 2615 C CA . LEU B 1 60 ? -14.438 6.543 4.543 1 94.25 60 LEU B CA 1
ATOM 2616 C C . LEU B 1 60 ? -14.383 7.711 5.523 1 94.25 60 LEU B C 1
ATOM 2618 O O . LEU B 1 60 ? -14.773 8.828 5.184 1 94.25 60 LEU B O 1
ATOM 2622 N N . LYS B 1 61 ? -13.945 7.445 6.73 1 96.19 61 LYS B N 1
ATOM 2623 C CA . LYS B 1 61 ? -13.852 8.5 7.734 1 96.19 61 LYS B CA 1
ATOM 2624 C C . LYS B 1 61 ? -12.773 9.516 7.359 1 96.19 61 LYS B C 1
ATOM 2626 O O . LYS B 1 61 ? -12.898 10.703 7.668 1 96.19 61 LYS B O 1
ATOM 2631 N N . THR B 1 62 ? -11.703 9.039 6.742 1 97.06 62 THR B N 1
ATOM 2632 C CA . THR B 1 62 ? -10.672 9.953 6.258 1 97.06 62 THR B CA 1
ATOM 2633 C C . THR B 1 62 ? -11.234 10.883 5.188 1 97.06 62 THR B C 1
ATOM 2635 O O . THR B 1 62 ? -10.914 12.07 5.16 1 97.06 62 THR B O 1
ATOM 2638 N N . ILE B 1 63 ? -12.07 10.352 4.297 1 97.5 63 ILE B N 1
ATOM 2639 C CA . ILE B 1 63 ? -12.719 11.164 3.268 1 97.5 63 ILE B CA 1
ATOM 2640 C C . ILE B 1 63 ? -13.609 12.211 3.922 1 97.5 63 ILE B C 1
ATOM 2642 O O . ILE B 1 63 ? -13.648 13.359 3.482 1 97.5 63 ILE B O 1
ATOM 2646 N N . GLU B 1 64 ? -14.32 11.805 4.945 1 97.75 64 GLU B N 1
ATOM 2647 C CA . GLU B 1 64 ? -15.156 12.734 5.691 1 97.75 64 GLU B CA 1
ATOM 2648 C C . GLU B 1 64 ? -14.32 13.852 6.309 1 97.75 64 GLU B C 1
ATOM 2650 O O . GLU B 1 64 ? -14.695 15.023 6.242 1 97.75 64 GLU B O 1
ATOM 2655 N N . SER B 1 65 ? -13.219 13.477 6.949 1 98.44 65 SER B N 1
ATOM 2656 C CA . SER B 1 65 ? -12.305 14.461 7.508 1 98.44 65 SER B CA 1
ATOM 2657 C C . SER B 1 65 ? -11.828 15.438 6.438 1 98.44 65 SER B C 1
ATOM 2659 O O . SER B 1 65 ? -11.781 16.641 6.668 1 98.44 65 SER B O 1
ATOM 2661 N N . LEU B 1 66 ? -11.484 14.914 5.293 1 98.56 66 LEU B N 1
ATOM 2662 C CA . LEU B 1 66 ? -11 15.719 4.176 1 98.56 66 LEU B CA 1
ATOM 2663 C C . LEU B 1 66 ? -12.047 16.734 3.744 1 98.56 66 LEU B C 1
ATOM 2665 O O . LEU B 1 66 ? -11.711 17.891 3.447 1 98.56 66 LEU B O 1
ATOM 2669 N N . ARG B 1 67 ? -13.258 16.328 3.719 1 98.19 67 ARG B N 1
ATOM 2670 C CA . ARG B 1 67 ? -14.344 17.219 3.324 1 98.19 67 ARG B CA 1
ATOM 2671 C C . ARG B 1 67 ? -14.422 18.422 4.254 1 98.19 67 ARG B C 1
ATOM 2673 O O . ARG B 1 67 ? -14.617 19.547 3.801 1 98.19 67 ARG B O 1
ATOM 2680 N N . TYR B 1 68 ? -14.32 18.188 5.547 1 98.25 68 TYR B N 1
ATOM 2681 C CA . TYR B 1 68 ? -14.352 19.281 6.512 1 98.25 68 TYR B CA 1
ATOM 2682 C C . TYR B 1 68 ? -13.148 20.203 6.332 1 98.25 68 TYR B C 1
ATOM 2684 O O . TYR B 1 68 ? -13.273 21.422 6.41 1 98.25 68 TYR B O 1
ATOM 2692 N N . ALA B 1 69 ? -11.977 19.609 6.129 1 98.5 69 ALA B N 1
ATOM 2693 C CA . ALA B 1 69 ? -10.773 20.406 5.934 1 98.5 69 ALA B CA 1
ATOM 2694 C C . ALA B 1 69 ? -10.883 21.281 4.688 1 98.5 69 ALA B C 1
ATOM 2696 O O . ALA B 1 69 ? -10.531 22.469 4.715 1 98.5 69 ALA B O 1
ATOM 2697 N N . GLU B 1 70 ? -11.375 20.688 3.617 1 97.94 70 GLU B N 1
ATOM 2698 C CA . GLU B 1 70 ? -11.547 21.422 2.365 1 97.94 70 GLU B CA 1
ATOM 2699 C C . GLU B 1 70 ? -12.578 22.531 2.51 1 97.94 70 GLU B C 1
ATOM 2701 O O . GLU B 1 70 ? -12.406 23.625 1.952 1 97.94 70 GLU B O 1
ATOM 2706 N N . LYS B 1 71 ? -13.648 22.219 3.207 1 98 71 LYS B N 1
ATOM 2707 C CA . LYS B 1 71 ? -14.625 23.266 3.49 1 98 71 LYS B CA 1
ATOM 2708 C C . LYS B 1 71 ? -13.992 24.406 4.27 1 98 71 LYS B C 1
ATOM 2710 O O . LYS B 1 71 ? -14.281 25.578 4.012 1 98 71 LYS B O 1
ATOM 2715 N N . SER B 1 72 ? -13.148 24.094 5.254 1 97.75 72 SER B N 1
ATOM 2716 C CA . SER B 1 72 ? -12.445 25.109 6.023 1 97.75 72 SER B CA 1
ATOM 2717 C C . SER B 1 72 ? -11.594 26 5.117 1 97.75 72 SER B C 1
ATOM 2719 O O . SER B 1 72 ? -11.617 27.234 5.238 1 97.75 72 SER B O 1
ATOM 2721 N N . ILE B 1 73 ? -10.875 25.391 4.211 1 97.06 73 ILE B N 1
ATOM 2722 C CA . ILE B 1 73 ? -10.016 26.125 3.279 1 97.06 73 ILE B CA 1
ATOM 2723 C C . ILE B 1 73 ? -10.867 27.047 2.42 1 97.06 73 ILE B C 1
ATOM 2725 O O . ILE B 1 73 ? -10.523 28.219 2.225 1 97.06 73 ILE B O 1
ATOM 2729 N N . GLU B 1 74 ? -11.906 26.531 1.925 1 96.69 74 GLU B N 1
ATOM 2730 C CA . GLU B 1 74 ? -12.836 27.312 1.113 1 96.69 74 GLU B CA 1
ATOM 2731 C C . GLU B 1 74 ? -13.32 28.547 1.873 1 96.69 74 GLU B C 1
ATOM 2733 O O . GLU B 1 74 ? -13.352 29.656 1.327 1 96.69 74 GLU B O 1
ATOM 2738 N N . LEU B 1 75 ? -13.758 28.375 3.105 1 95.5 75 LEU B N 1
ATOM 2739 C CA . LEU B 1 75 ? -14.289 29.453 3.928 1 95.5 75 LEU B CA 1
ATOM 2740 C C . LEU B 1 75 ? -13.219 30.5 4.227 1 95.5 75 LEU B C 1
ATOM 2742 O O . LEU B 1 75 ? -13.477 31.703 4.152 1 95.5 75 LEU B O 1
ATOM 2746 N N . PHE B 1 76 ? -12 30.031 4.582 1 94.19 76 PHE B N 1
ATOM 2747 C CA . PHE B 1 76 ? -10.906 30.969 4.82 1 94.19 76 PHE B CA 1
ATOM 2748 C C . PHE B 1 76 ? -10.609 31.781 3.57 1 94.19 76 PHE B C 1
ATOM 2750 O O . PHE B 1 76 ? -10.383 33 3.654 1 94.19 76 PHE B O 1
ATOM 2757 N N . THR B 1 77 ? -10.547 31.125 2.439 1 92.38 77 THR B N 1
ATOM 2758 C CA . THR B 1 77 ? -10.242 31.781 1.177 1 92.38 77 THR B CA 1
ATOM 2759 C C . THR B 1 77 ? -11.312 32.812 0.836 1 92.38 77 THR B C 1
ATOM 2761 O O . THR B 1 77 ? -10.992 33.938 0.376 1 92.38 77 THR B O 1
ATOM 2764 N N . LYS B 1 78 ? -12.516 32.5 1.063 1 92 78 LYS B N 1
ATOM 2765 C CA . LYS B 1 78 ? -13.609 33.438 0.833 1 92 78 LYS B CA 1
ATOM 2766 C C . LYS B 1 78 ? -13.484 34.656 1.739 1 92 78 LYS B C 1
ATOM 2768 O O . LYS B 1 78 ? -13.719 35.781 1.304 1 92 78 LYS B O 1
ATOM 2773 N N . GLN B 1 79 ? -13.172 34.438 2.982 1 88.88 79 GLN B N 1
ATOM 2774 C CA . GLN B 1 79 ? -13.016 35.531 3.951 1 88.88 79 GLN B CA 1
ATOM 2775 C C . GLN B 1 79 ? -11.859 36.438 3.572 1 88.88 79 GLN B C 1
ATOM 2777 O O . GLN B 1 79 ? -11.922 37.656 3.785 1 88.88 79 GLN B O 1
ATOM 2782 N N . GLN B 1 80 ? -10.789 35.875 3.133 1 84.06 80 GLN B N 1
ATOM 2783 C CA . GLN B 1 80 ? -9.633 36.656 2.713 1 84.06 80 GLN B CA 1
ATOM 2784 C C . GLN B 1 80 ? -9.977 37.531 1.52 1 84.06 80 GLN B C 1
ATOM 2786 O O . GLN B 1 80 ? -9.484 38.656 1.412 1 84.06 80 GLN B O 1
ATOM 2791 N N . ASN B 1 81 ? -10.734 37.062 0.652 1 83.69 81 ASN B N 1
ATOM 2792 C CA . ASN B 1 81 ? -11.133 37.812 -0.535 1 83.69 81 ASN B CA 1
ATOM 2793 C C . ASN B 1 81 ? -12.109 38.938 -0.19 1 83.69 81 ASN B C 1
ATOM 2795 O O . ASN B 1 81 ? -12.148 39.969 -0.871 1 83.69 81 ASN B O 1
ATOM 2799 N N . GLU B 1 82 ? -12.922 38.812 0.753 1 76.25 82 GLU B N 1
ATOM 2800 C CA . GLU B 1 82 ? -13.922 39.812 1.137 1 76.25 82 GLU B CA 1
ATOM 2801 C C . GLU B 1 82 ? -13.344 40.812 2.121 1 76.25 82 GLU B C 1
ATOM 2803 O O . GLU B 1 82 ? -14.031 41.75 2.521 1 76.25 82 GLU B O 1
ATOM 2808 N N . SER B 1 83 ? -12.031 41.031 2.176 1 62.81 83 SER B N 1
ATOM 2809 C CA . SER B 1 83 ? -11.297 42 3.002 1 62.81 83 SER B CA 1
ATOM 2810 C C . SER B 1 83 ? -11.875 42.062 4.414 1 62.81 83 SER B C 1
ATOM 2812 O O . SER B 1 83 ? -11.805 43.094 5.074 1 62.81 83 SER B O 1
ATOM 2814 N N . VAL B 1 84 ? -12.766 41.219 4.723 1 54.03 84 VAL B N 1
ATOM 2815 C CA . VAL B 1 84 ? -13.336 41.219 6.066 1 54.03 84 VAL B CA 1
ATOM 2816 C C . VAL B 1 84 ? -12.258 40.875 7.086 1 54.03 84 VAL B C 1
ATOM 2818 O O . VAL B 1 84 ? -11.422 40 6.828 1 54.03 84 VAL B O 1
ATOM 2821 N N . GLY B 1 85 ? -11.688 41.781 7.738 1 46.12 85 GLY B N 1
ATOM 2822 C CA . GLY B 1 85 ? -10.719 41.656 8.82 1 46.12 85 GLY B CA 1
ATOM 2823 C C . GLY B 1 85 ? -10.25 40.219 9.039 1 46.12 85 GLY B C 1
ATOM 2824 O O . GLY B 1 85 ? -11.039 39.344 9.422 1 46.12 85 GLY B O 1
ATOM 2825 N N . GLY B 1 86 ? -9.414 39.75 8.172 1 46.56 86 GLY B N 1
ATOM 2826 C CA . GLY B 1 86 ? -8.828 38.438 8.227 1 46.56 86 GLY B CA 1
ATOM 2827 C C . GLY B 1 86 ? -8.609 37.938 9.641 1 46.56 86 GLY B C 1
ATOM 2828 O O . GLY B 1 86 ? -7.766 38.469 10.367 1 46.56 86 GLY B O 1
ATOM 2829 N N . GLY B 1 87 ? -9.625 37.719 10.266 1 44.84 87 GLY B N 1
ATOM 2830 C CA . GLY B 1 87 ? -9.461 37.188 11.602 1 44.84 87 GLY B CA 1
ATOM 2831 C C . GLY B 1 87 ? -8.258 36.281 11.727 1 44.84 87 GLY B C 1
ATOM 2832 O O . GLY B 1 87 ? -7.625 35.938 10.727 1 44.84 87 GLY B O 1
ATOM 2833 N N . ASP B 1 88 ? -7.777 36.156 13.047 1 50.25 88 ASP B N 1
ATOM 2834 C CA . ASP B 1 88 ? -6.711 35.375 13.68 1 50.25 88 ASP B CA 1
ATOM 2835 C C . ASP B 1 88 ? -6.77 33.906 13.25 1 50.25 88 ASP B C 1
ATOM 2837 O O . ASP B 1 88 ? -6.148 33.062 13.883 1 50.25 88 ASP B O 1
ATOM 2841 N N . GLY B 1 89 ? -7.582 33.75 12.164 1 62.06 89 GLY B N 1
ATOM 2842 C CA . GLY B 1 89 ? -7.727 32.344 11.867 1 62.06 89 GLY B CA 1
ATOM 2843 C C . GLY B 1 89 ? -6.52 31.75 11.164 1 62.06 89 GLY B C 1
ATOM 2844 O O . GLY B 1 89 ? -5.781 32.469 10.484 1 62.06 89 GLY B O 1
ATOM 2845 N N . ASN B 1 90 ? -6.113 30.734 11.555 1 81.5 90 ASN B N 1
ATOM 2846 C CA . ASN B 1 90 ? -4.891 30.125 11.031 1 81.5 90 ASN B CA 1
ATOM 2847 C C . ASN B 1 90 ? -5.199 29.016 10.031 1 81.5 90 ASN B C 1
ATOM 2849 O O . ASN B 1 90 ? -5.512 27.891 10.422 1 81.5 90 ASN B O 1
ATOM 2853 N N . ILE B 1 91 ? -5.316 29.516 8.742 1 93 91 ILE B N 1
ATOM 2854 C CA . ILE B 1 91 ? -5.555 28.594 7.637 1 93 91 ILE B CA 1
ATOM 2855 C C . ILE B 1 91 ? -4.535 27.453 7.68 1 93 91 ILE B C 1
ATOM 2857 O O . ILE B 1 91 ? -4.723 26.422 7.039 1 93 91 ILE B O 1
ATOM 2861 N N . PHE B 1 92 ? -3.539 27.641 8.539 1 93.81 92 PHE B N 1
ATOM 2862 C CA . PHE B 1 92 ? -2.502 26.641 8.742 1 93.81 92 PHE B CA 1
ATOM 2863 C C . PHE B 1 92 ? -3.113 25.281 9.102 1 93.81 92 PHE B C 1
ATOM 2865 O O . PHE B 1 92 ? -2.76 24.266 8.516 1 93.81 92 PHE B O 1
ATOM 2872 N N . TYR B 1 93 ? -4.051 25.344 9.977 1 94.94 93 TYR B N 1
ATOM 2873 C CA . TYR B 1 93 ? -4.613 24.094 10.492 1 94.94 93 TYR B CA 1
ATOM 2874 C C . TYR B 1 93 ? -5.496 23.422 9.445 1 94.94 93 TYR B C 1
ATOM 2876 O O . TYR B 1 93 ? -5.562 22.188 9.383 1 94.94 93 TYR B O 1
ATOM 2884 N N . ALA B 1 94 ? -6.203 24.203 8.625 1 96.88 94 ALA B N 1
ATOM 2885 C CA . ALA B 1 94 ? -6.98 23.641 7.527 1 96.88 94 ALA B CA 1
ATOM 2886 C C . ALA B 1 94 ? -6.082 22.922 6.531 1 96.88 94 ALA B C 1
ATOM 2888 O O . ALA B 1 94 ? -6.387 21.797 6.102 1 96.88 94 ALA B O 1
ATOM 2889 N N . TYR B 1 95 ? -4.945 23.516 6.199 1 96.88 95 TYR B N 1
ATOM 2890 C CA . TYR B 1 95 ? -3.971 22.891 5.316 1 96.88 95 TYR B CA 1
ATOM 2891 C C . TYR B 1 95 ? -3.4 21.625 5.949 1 96.88 95 TYR B C 1
ATOM 2893 O O . TYR B 1 95 ? -3.236 20.609 5.273 1 96.88 95 TYR B O 1
ATOM 2901 N N . LYS B 1 96 ? -3.129 21.75 7.238 1 96.69 96 LYS B N 1
ATOM 2902 C CA . LYS B 1 96 ? -2.533 20.625 7.961 1 96.69 96 LYS B CA 1
ATOM 2903 C C . LYS B 1 96 ? -3.422 19.391 7.883 1 96.69 96 LYS B C 1
ATOM 2905 O O . LYS B 1 96 ? -2.957 18.312 7.516 1 96.69 96 LYS B O 1
ATOM 2910 N N . TRP B 1 97 ? -4.664 19.562 8.172 1 98.06 97 TRP B N 1
ATOM 2911 C CA . TRP B 1 97 ? -5.562 18.422 8.211 1 98.06 97 TRP B CA 1
ATOM 2912 C C . TRP B 1 97 ? -5.906 17.938 6.801 1 98.06 97 TRP B C 1
ATOM 2914 O O . TRP B 1 97 ? -6.148 16.75 6.582 1 98.06 97 TRP B O 1
ATOM 2924 N N . SER B 1 98 ? -5.906 18.875 5.812 1 98.5 98 SER B N 1
ATOM 2925 C CA . SER B 1 98 ? -6.035 18.453 4.422 1 98.5 98 SER B CA 1
ATOM 2926 C C . SER B 1 98 ? -4.852 17.578 3.996 1 98.5 98 SER B C 1
ATOM 2928 O O . SER B 1 98 ? -5.031 16.531 3.373 1 98.5 98 SER B O 1
ATOM 2930 N N . ALA B 1 99 ? -3.648 18.016 4.398 1 98.25 99 ALA B N 1
ATOM 2931 C CA . ALA B 1 99 ? -2.447 17.25 4.082 1 98.25 99 ALA B CA 1
ATOM 2932 C C . ALA B 1 99 ? -2.498 15.859 4.734 1 98.25 99 ALA B C 1
ATOM 2934 O O . ALA B 1 99 ? -2.273 14.852 4.066 1 98.25 99 ALA B O 1
ATOM 2935 N N . MET B 1 100 ? -2.883 15.82 5.984 1 97.44 100 MET B N 1
ATOM 2936 C CA . MET B 1 100 ? -2.971 14.562 6.727 1 97.44 100 MET B CA 1
ATOM 2937 C C . MET B 1 100 ? -3.941 13.602 6.051 1 97.44 100 MET B C 1
ATOM 2939 O O . MET B 1 100 ? -3.631 12.422 5.875 1 97.44 100 MET B O 1
ATOM 2943 N N . ALA B 1 101 ? -5.074 14.141 5.684 1 98.06 101 ALA B N 1
ATOM 2944 C CA . ALA B 1 101 ? -6.109 13.305 5.086 1 98.06 101 ALA B CA 1
ATOM 2945 C C . ALA B 1 101 ? -5.684 12.805 3.709 1 98.06 101 ALA B C 1
ATOM 2947 O O . ALA B 1 101 ? -5.816 11.617 3.404 1 98.06 101 ALA B O 1
ATOM 2948 N N . HIS B 1 102 ? -5.148 13.695 2.877 1 97.94 102 HIS B N 1
ATOM 2949 C CA . HIS B 1 102 ? -4.695 13.281 1.553 1 97.94 102 HIS B CA 1
ATOM 2950 C C . HIS B 1 102 ? -3.576 12.25 1.648 1 97.94 102 HIS B C 1
ATOM 2952 O O . HIS B 1 102 ? -3.549 11.289 0.88 1 97.94 102 HIS B O 1
ATOM 2958 N N . GLY B 1 103 ? -2.633 12.531 2.6 1 96.31 103 GLY B N 1
ATOM 2959 C CA . GLY B 1 103 ? -1.561 11.57 2.795 1 96.31 103 GLY B CA 1
ATOM 2960 C C . GLY B 1 103 ? -2.062 10.18 3.137 1 96.31 103 GLY B C 1
ATOM 2961 O O . GLY B 1 103 ? -1.601 9.188 2.566 1 96.31 103 GLY B O 1
ATOM 2962 N N . ARG B 1 104 ? -3.035 10.125 3.99 1 94.38 104 ARG B N 1
ATOM 2963 C CA . ARG B 1 104 ? -3.582 8.836 4.398 1 94.38 104 ARG B CA 1
ATOM 2964 C C . ARG B 1 104 ? -4.344 8.18 3.254 1 94.38 104 ARG B C 1
ATOM 2966 O O . ARG B 1 104 ? -4.234 6.969 3.043 1 94.38 104 ARG B O 1
ATOM 2973 N N . LEU B 1 105 ? -5.145 8.969 2.562 1 94.75 105 LEU B N 1
ATOM 2974 C CA . LEU B 1 105 ? -5.934 8.43 1.461 1 94.75 105 LEU B CA 1
ATOM 2975 C C . LEU B 1 105 ? -5.027 7.859 0.374 1 94.75 105 LEU B C 1
ATOM 2977 O O . LEU B 1 105 ? -5.371 6.863 -0.265 1 94.75 105 LEU B O 1
ATOM 2981 N N . ALA B 1 106 ? -3.824 8.477 0.155 1 93.62 106 ALA B N 1
ATOM 2982 C CA . ALA B 1 106 ? -2.873 7.977 -0.834 1 93.62 106 ALA B CA 1
ATOM 2983 C C . ALA B 1 106 ? -2.438 6.551 -0.501 1 93.62 106 ALA B C 1
ATOM 2985 O O . ALA B 1 106 ? -2.209 5.738 -1.4 1 93.62 106 ALA B O 1
ATOM 2986 N N . LEU B 1 107 ? -2.359 6.242 0.805 1 89.12 107 LEU B N 1
ATOM 2987 C CA . LEU B 1 107 ? -1.906 4.93 1.259 1 89.12 107 LEU B CA 1
ATOM 2988 C C . LEU B 1 107 ? -2.955 3.861 0.968 1 89.12 107 LEU B C 1
ATOM 2990 O O . LEU B 1 107 ? -2.625 2.68 0.846 1 89.12 107 LEU B O 1
ATOM 2994 N N . PHE B 1 108 ? -4.203 4.289 0.779 1 87 108 PHE B N 1
ATOM 2995 C CA . PHE B 1 108 ? -5.289 3.328 0.618 1 87 108 PHE B CA 1
ATOM 2996 C C . PHE B 1 108 ? -5.566 3.07 -0.857 1 87 108 PHE B C 1
ATOM 2998 O O . PHE B 1 108 ? -6.316 2.15 -1.201 1 87 108 PHE B O 1
ATOM 3005 N N . GLU B 1 109 ? -5.047 3.842 -1.719 1 82.38 109 GLU B N 1
ATOM 3006 C CA . GLU B 1 109 ? -5.246 3.619 -3.148 1 82.38 109 GLU B CA 1
ATOM 3007 C C . GLU B 1 109 ? -4.289 2.559 -3.682 1 82.38 109 GLU B C 1
ATOM 3009 O O . GLU B 1 109 ? -3.082 2.791 -3.77 1 82.38 109 GLU B O 1
ATOM 3014 N N . MET B 1 110 ? -4.832 1.428 -3.998 1 78.62 110 MET B N 1
ATOM 3015 C CA . MET B 1 110 ? -3.975 0.329 -4.438 1 78.62 110 MET B CA 1
ATOM 3016 C C . MET B 1 110 ? -4.129 0.085 -5.938 1 78.62 110 MET B C 1
ATOM 3018 O O . MET B 1 110 ? -3.137 0.012 -6.66 1 78.62 110 MET B O 1
ATOM 3022 N N . ALA B 1 111 ? -5.367 0.023 -6.469 1 71.75 111 ALA B N 1
ATOM 3023 C CA . ALA B 1 111 ? -5.621 -0.355 -7.855 1 71.75 111 ALA B CA 1
ATOM 3024 C C . ALA B 1 111 ? -5.457 0.841 -8.789 1 71.75 111 ALA B C 1
ATOM 3026 O O . ALA B 1 111 ? -4.992 0.693 -9.922 1 71.75 111 ALA B O 1
ATOM 3027 N N . ASN B 1 112 ? -5.801 2.004 -8.336 1 80.12 112 ASN B N 1
ATOM 3028 C CA . ASN B 1 112 ? -5.805 3.211 -9.156 1 80.12 112 ASN B CA 1
ATOM 3029 C C . ASN B 1 112 ? -4.574 4.074 -8.883 1 80.12 112 ASN B C 1
ATOM 3031 O O . ASN B 1 112 ? -4.605 4.949 -8.016 1 80.12 112 ASN B 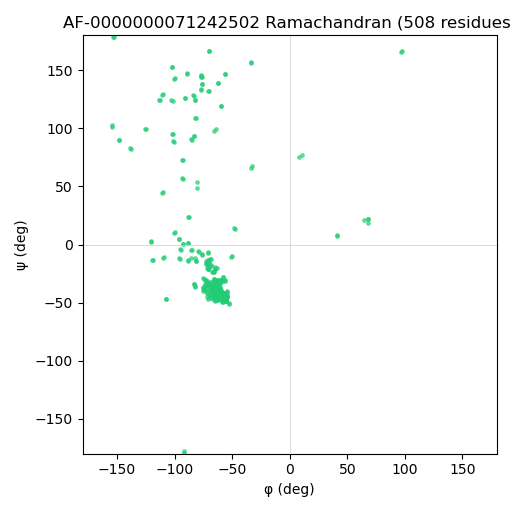O 1
ATOM 3035 N N . VAL B 1 113 ? -3.58 3.91 -9.664 1 85.88 113 VAL B N 1
ATOM 3036 C CA . VAL B 1 113 ? -2.309 4.602 -9.484 1 85.88 113 VAL B CA 1
ATOM 3037 C C . VAL B 1 113 ? -2.498 6.102 -9.695 1 85.88 113 VAL B C 1
ATOM 3039 O O . VAL B 1 113 ? -1.907 6.918 -8.984 1 85.88 113 VAL B O 1
ATOM 3042 N N . GLU B 1 114 ? -3.361 6.469 -10.664 1 87.31 114 GLU B N 1
ATOM 3043 C CA . GLU B 1 114 ? -3.605 7.883 -10.93 1 87.31 114 GLU B CA 1
ATOM 3044 C C . GLU B 1 114 ? -4.223 8.578 -9.719 1 87.31 114 GLU B C 1
ATOM 3046 O O . GLU B 1 114 ? -3.871 9.711 -9.398 1 87.31 114 GLU B O 1
ATOM 3051 N N . ARG B 1 115 ? -5.145 7.91 -9.141 1 90.69 115 ARG B N 1
ATOM 3052 C CA . ARG B 1 115 ? -5.77 8.469 -7.945 1 90.69 115 ARG B CA 1
ATOM 3053 C C . ARG B 1 115 ? -4.758 8.586 -6.809 1 90.69 115 ARG B C 1
ATOM 3055 O O . ARG B 1 115 ? -4.785 9.555 -6.047 1 90.69 115 ARG B O 1
ATOM 3062 N N . LYS B 1 116 ? -3.875 7.609 -6.652 1 92.31 116 LYS B N 1
ATOM 3063 C CA . LYS B 1 116 ? -2.809 7.668 -5.656 1 92.31 116 LYS B CA 1
ATOM 3064 C C . LYS B 1 116 ? -1.903 8.875 -5.895 1 92.31 116 LYS B C 1
ATOM 3066 O O . LYS B 1 116 ? -1.552 9.586 -4.949 1 92.31 116 LYS B O 1
ATOM 3071 N N . ILE B 1 117 ? -1.555 9.109 -7.125 1 93.94 117 ILE B N 1
ATOM 3072 C CA . ILE B 1 117 ? -0.695 10.227 -7.496 1 93.94 117 ILE B CA 1
ATOM 3073 C C . ILE B 1 117 ? -1.396 11.547 -7.18 1 93.94 117 ILE B C 1
ATOM 3075 O O . ILE B 1 117 ? -0.774 12.477 -6.656 1 93.94 117 ILE B O 1
ATOM 3079 N N . LEU B 1 118 ? -2.672 11.562 -7.484 1 94.56 118 LEU B N 1
ATOM 3080 C CA . LEU B 1 118 ? -3.436 12.781 -7.219 1 94.56 118 LEU B CA 1
ATOM 3081 C C . LEU B 1 118 ? -3.471 13.086 -5.727 1 94.56 118 LEU B C 1
ATOM 3083 O O . LEU B 1 118 ? -3.258 14.227 -5.316 1 94.56 118 LEU B O 1
ATOM 3087 N N . TYR B 1 119 ? -3.779 12.07 -4.848 1 95.94 119 TYR B N 1
ATOM 3088 C CA . TYR B 1 119 ? -3.771 12.25 -3.4 1 95.94 119 TYR B CA 1
ATOM 3089 C C . TYR B 1 119 ? -2.396 12.695 -2.914 1 95.94 119 TYR B C 1
ATOM 3091 O O . TYR B 1 119 ? -2.287 13.562 -2.049 1 95.94 119 TYR B O 1
ATOM 3099 N N . THR B 1 120 ? -1.349 12.109 -3.473 1 96.62 120 THR B N 1
ATOM 3100 C CA . THR B 1 120 ? 0.01 12.453 -3.066 1 96.62 120 THR B CA 1
ATOM 3101 C C . THR B 1 120 ? 0.351 13.883 -3.461 1 96.62 120 THR B C 1
ATOM 3103 O O . THR B 1 120 ? 0.95 14.625 -2.676 1 96.62 120 THR B O 1
ATOM 3106 N N . ALA B 1 121 ? -0.083 14.25 -4.695 1 96.69 121 ALA B N 1
ATOM 3107 C CA . ALA B 1 121 ? 0.142 15.617 -5.148 1 96.69 121 ALA B CA 1
ATOM 3108 C C . ALA B 1 121 ? -0.532 16.625 -4.215 1 96.69 121 ALA B C 1
ATOM 3110 O O . ALA B 1 121 ? 0.076 17.625 -3.824 1 96.69 121 ALA B O 1
ATOM 3111 N N . ASN B 1 122 ? -1.763 16.359 -3.883 1 97.19 122 ASN B N 1
ATOM 3112 C CA . ASN B 1 122 ? -2.49 17.234 -2.973 1 97.19 122 ASN B CA 1
ATOM 3113 C C . ASN B 1 122 ? -1.852 17.266 -1.586 1 97.19 122 ASN B C 1
ATOM 3115 O O . ASN B 1 122 ? -1.753 18.328 -0.961 1 97.19 122 ASN B O 1
ATOM 3119 N N . PHE B 1 123 ? -1.432 16.125 -1.085 1 98.19 123 PHE B N 1
ATOM 3120 C CA . PHE B 1 123 ? -0.715 16.047 0.182 1 98.19 123 PHE B CA 1
ATOM 3121 C C . PHE B 1 123 ? 0.481 16.984 0.194 1 98.19 123 PHE B C 1
ATOM 3123 O O . PHE B 1 123 ? 0.616 17.812 1.097 1 98.19 123 PHE B O 1
ATOM 3130 N N . LEU B 1 124 ? 1.272 16.891 -0.826 1 97.56 124 LEU B N 1
ATOM 3131 C CA . LEU B 1 124 ? 2.498 17.688 -0.883 1 97.56 124 LEU B CA 1
ATOM 3132 C C . LEU B 1 124 ? 2.182 19.172 -1.037 1 97.56 124 LEU B C 1
ATOM 3134 O O . LEU B 1 124 ? 2.867 20.016 -0.461 1 97.56 124 LEU B O 1
ATOM 3138 N N . GLN B 1 125 ? 1.187 19.469 -1.796 1 97 125 GLN B N 1
ATOM 3139 C CA . GLN B 1 125 ? 0.794 20.859 -1.984 1 97 125 GLN B CA 1
ATOM 3140 C C . GLN B 1 125 ? 0.32 21.484 -0.673 1 97 125 GLN B C 1
ATOM 3142 O O . GLN B 1 125 ? 0.721 22.594 -0.325 1 97 125 GLN B O 1
ATOM 3147 N N . TYR B 1 126 ? -0.529 20.781 0.044 1 97 126 TYR B N 1
ATOM 3148 C CA . TYR B 1 126 ? -1.05 21.312 1.296 1 97 126 TYR B CA 1
ATOM 3149 C C . TYR B 1 126 ? 0.03 21.344 2.369 1 97 126 TYR B C 1
ATOM 3151 O O . TYR B 1 126 ? 0.049 22.234 3.219 1 97 126 TYR B O 1
ATOM 3159 N N . LEU B 1 127 ? 0.917 20.391 2.385 1 96.81 127 LEU B N 1
ATOM 3160 C CA . LEU B 1 127 ? 2.055 20.422 3.295 1 96.81 127 LEU B CA 1
ATOM 3161 C C . LEU B 1 127 ? 2.918 21.656 3.029 1 96.81 127 LEU B C 1
ATOM 3163 O O . LEU B 1 127 ? 3.334 22.344 3.965 1 96.81 127 LEU B O 1
ATOM 3167 N N . ASP B 1 128 ? 3.143 21.891 1.772 1 95.62 128 ASP B N 1
ATOM 3168 C CA . ASP B 1 128 ? 3.92 23.062 1.391 1 95.62 128 ASP B CA 1
ATOM 3169 C C . ASP B 1 128 ? 3.234 24.344 1.85 1 95.62 128 ASP B C 1
ATOM 3171 O O . ASP B 1 128 ? 3.896 25.281 2.316 1 95.62 128 ASP B O 1
ATOM 3175 N N . LYS B 1 129 ? 1.96 24.391 1.651 1 93.81 129 LYS B N 1
ATOM 3176 C CA . LYS B 1 129 ? 1.211 25.562 2.111 1 93.81 129 LYS B CA 1
ATOM 3177 C C . LYS B 1 129 ? 1.321 25.719 3.623 1 93.81 129 LYS B C 1
ATOM 3179 O O . LYS B 1 129 ? 1.395 26.844 4.129 1 93.81 129 LYS B O 1
ATOM 3184 N N . CYS B 1 130 ? 1.284 24.609 4.395 1 93.31 130 CYS B N 1
ATOM 3185 C CA . CYS B 1 130 ? 1.512 24.656 5.836 1 93.31 130 CYS B CA 1
ATOM 3186 C C . CYS B 1 130 ? 2.867 25.281 6.156 1 93.31 130 CYS B C 1
ATOM 3188 O O . CYS B 1 130 ? 2.967 26.156 7.012 1 93.31 130 CYS B O 1
ATOM 3190 N N . LEU B 1 131 ? 3.852 24.859 5.453 1 92.62 131 LEU B N 1
ATOM 3191 C CA . LEU B 1 131 ? 5.211 25.312 5.707 1 92.62 131 LEU B CA 1
ATOM 3192 C C . LEU B 1 131 ? 5.344 26.797 5.387 1 92.62 131 LEU B C 1
ATOM 3194 O O . LEU B 1 131 ? 6.027 27.531 6.105 1 92.62 131 LEU B O 1
ATOM 3198 N N . GLN B 1 132 ? 4.68 27.188 4.328 1 91.69 132 GLN B N 1
ATOM 3199 C CA . GLN B 1 132 ? 4.68 28.609 3.979 1 91.69 132 GLN B CA 1
ATOM 3200 C C . GLN B 1 132 ? 4.023 29.453 5.07 1 91.69 132 GLN B C 1
ATOM 3202 O O . GLN B 1 132 ? 4.504 30.531 5.406 1 91.69 132 GLN B O 1
ATOM 3207 N N . GLN B 1 133 ? 2.875 28.922 5.582 1 89.75 133 GLN B N 1
ATOM 3208 C CA . GLN B 1 133 ? 2.193 29.625 6.668 1 89.75 133 GLN B CA 1
ATOM 3209 C C . GLN B 1 133 ? 3.08 29.703 7.906 1 89.75 133 GLN B C 1
ATOM 3211 O O . GLN B 1 133 ? 3.086 30.734 8.602 1 89.75 133 GLN B O 1
ATOM 3216 N N . GLN B 1 134 ? 3.807 28.656 8.195 1 88.38 134 GLN B N 1
ATOM 3217 C CA . GLN B 1 134 ? 4.715 28.641 9.336 1 88.38 134 GLN B CA 1
ATOM 3218 C C . GLN B 1 134 ? 5.824 29.672 9.164 1 88.38 134 GLN B C 1
ATOM 3220 O O . GLN B 1 134 ? 6.195 30.359 10.117 1 88.38 134 GLN B O 1
ATOM 3225 N N . GLU B 1 135 ? 6.359 29.781 8 1 86.56 135 GLU B N 1
ATOM 3226 C CA . GLU B 1 135 ? 7.41 30.766 7.719 1 86.56 135 GLU B CA 1
ATOM 3227 C C . GLU B 1 135 ? 6.902 32.188 7.887 1 86.56 135 GLU B C 1
ATOM 3229 O O . GLU B 1 135 ? 7.605 33.031 8.422 1 86.56 135 GLU B O 1
ATOM 3234 N N . LYS B 1 136 ? 5.719 32.438 7.465 1 84.12 136 LYS B N 1
ATOM 3235 C CA . LYS B 1 136 ? 5.113 33.75 7.594 1 84.12 136 LYS B CA 1
ATOM 3236 C C . LYS B 1 136 ? 4.898 34.125 9.062 1 84.12 136 LYS B C 1
ATOM 3238 O O . LYS B 1 136 ? 5.078 35.281 9.453 1 84.12 136 LYS B O 1
ATOM 3243 N N . GLN B 1 137 ? 4.492 33.188 9.758 1 80.44 137 GLN B N 1
ATOM 3244 C CA . GLN B 1 137 ? 4.223 33.438 11.172 1 80.44 137 GLN B CA 1
ATOM 3245 C C . GLN B 1 137 ? 5.516 33.625 11.953 1 80.44 137 GLN B C 1
ATOM 3247 O O . GLN B 1 137 ? 5.543 34.344 12.953 1 80.44 137 GLN B O 1
ATOM 3252 N N . LYS B 1 138 ? 6.551 32.938 11.703 1 78.12 138 LYS B N 1
ATOM 3253 C CA . LYS B 1 138 ? 7.848 33.156 12.336 1 78.12 138 LYS B CA 1
ATOM 3254 C C . LYS B 1 138 ? 8.32 34.594 12.172 1 78.12 138 LYS B C 1
ATOM 3256 O O . LYS B 1 138 ? 8.867 35.188 13.102 1 78.12 138 LYS B O 1
ATOM 3261 N N . GLU B 1 139 ? 8.055 34.969 11.078 1 74.62 139 GLU B N 1
ATOM 3262 C CA . GLU B 1 139 ? 8.453 36.344 10.789 1 74.62 139 GLU B CA 1
ATOM 3263 C C . GLU B 1 139 ? 7.633 37.344 11.609 1 74.62 139 GLU B C 1
ATOM 3265 O O . GLU B 1 139 ? 8.109 38.438 11.93 1 74.62 139 GLU B O 1
ATOM 3270 N N . SER B 1 140 ? 6.469 36.844 11.992 1 67.81 140 SER B N 1
ATOM 3271 C CA . SER B 1 140 ? 5.594 37.75 12.727 1 67.81 140 SER B CA 1
ATOM 3272 C C . SER B 1 140 ? 5.66 37.5 14.227 1 67.81 140 SER B C 1
ATOM 3274 O O . SER B 1 140 ? 4.898 38.062 15 1 67.81 140 SER B O 1
ATOM 3276 N N . ASN B 1 141 ? 6.59 36.688 14.766 1 59.69 141 ASN B N 1
ATOM 3277 C CA . ASN B 1 141 ? 6.832 36.375 16.156 1 59.69 141 ASN B CA 1
ATOM 3278 C C . ASN B 1 141 ? 5.68 35.562 16.75 1 59.69 141 ASN B C 1
ATOM 3280 O O . ASN B 1 141 ? 5.391 35.656 17.953 1 59.69 141 ASN B O 1
ATOM 3284 N N . GLN B 1 142 ? 4.844 34.938 15.906 1 59.12 142 GLN B N 1
ATOM 3285 C CA . GLN B 1 142 ? 3.785 34.062 16.406 1 59.12 142 GLN B CA 1
ATOM 3286 C C . GLN B 1 142 ? 4.277 32.625 16.562 1 59.12 142 GLN B C 1
ATOM 3288 O O . GLN B 1 142 ? 5.277 32.25 15.961 1 59.12 142 GLN B O 1
ATOM 3293 N N . LYS B 1 143 ? 3.777 31.891 17.547 1 57.44 143 LYS B N 1
ATOM 3294 C CA . LYS B 1 143 ? 4.184 30.688 18.25 1 57.44 143 LYS B CA 1
ATOM 3295 C C . LYS B 1 143 ? 4.043 29.453 17.359 1 57.44 143 LYS B C 1
ATOM 3297 O O . LYS B 1 143 ? 4.488 28.359 17.719 1 57.44 143 LYS B O 1
ATOM 3302 N N . ILE B 1 144 ? 3.398 29.609 16.031 1 58.41 144 ILE B N 1
ATOM 3303 C CA . ILE B 1 144 ? 3.178 28.281 15.492 1 58.41 144 ILE B CA 1
ATOM 3304 C C . ILE B 1 144 ? 4.469 27.75 14.875 1 58.41 144 ILE B C 1
ATOM 3306 O O . ILE B 1 144 ? 4.754 28.016 13.703 1 58.41 144 ILE B O 1
ATOM 3310 N N . THR B 1 145 ? 5.648 27.688 15.539 1 63.44 145 THR B N 1
ATOM 3311 C CA . THR B 1 145 ? 6.914 27.375 14.891 1 63.44 145 THR B CA 1
ATOM 3312 C C . THR B 1 145 ? 7.109 25.859 14.805 1 63.44 145 THR B C 1
ATOM 3314 O O . THR B 1 145 ? 7.789 25.375 13.891 1 63.44 145 THR B O 1
ATOM 3317 N N . ASN B 1 146 ? 6.281 25.109 15.5 1 79.94 146 ASN B N 1
ATOM 3318 C CA . ASN B 1 146 ? 6.598 23.672 15.445 1 79.94 146 ASN B CA 1
ATOM 3319 C C . ASN B 1 146 ? 5.359 22.812 15.68 1 79.94 146 ASN B C 1
ATOM 3321 O O . ASN B 1 146 ? 4.754 22.875 16.75 1 79.94 146 ASN B O 1
ATOM 3325 N N . ASP B 1 147 ? 4.887 22.359 14.594 1 91.81 147 ASP B N 1
ATOM 3326 C CA . ASP B 1 147 ? 3.77 21.422 14.719 1 91.81 147 ASP B CA 1
ATOM 3327 C C . ASP B 1 147 ? 4.234 19.984 14.531 1 91.81 147 ASP B C 1
ATOM 3329 O O . ASP B 1 147 ? 4.859 19.656 13.523 1 91.81 147 ASP B O 1
ATOM 3333 N N . HIS B 1 148 ? 3.945 19.188 15.539 1 94.88 148 HIS B N 1
ATOM 3334 C CA . HIS B 1 148 ? 4.484 17.828 15.555 1 94.88 148 HIS B CA 1
ATOM 3335 C C . HIS B 1 148 ? 3.98 17.016 14.367 1 94.88 148 HIS B C 1
ATOM 3337 O O . HIS B 1 148 ? 4.711 16.188 13.82 1 94.88 148 HIS B O 1
ATOM 3343 N N . LEU B 1 149 ? 2.748 17.266 13.922 1 95.81 149 LEU B N 1
ATOM 3344 C CA . LEU B 1 149 ? 2.193 16.5 12.82 1 95.81 149 LEU B CA 1
ATOM 3345 C C . LEU B 1 149 ? 2.826 16.922 11.492 1 95.81 149 LEU B C 1
ATOM 3347 O O . LEU B 1 149 ? 3.043 16.078 10.617 1 95.81 149 LEU B O 1
ATOM 3351 N N . VAL B 1 150 ? 3.055 18.219 11.352 1 96.12 150 VAL B N 1
ATOM 3352 C CA . VAL B 1 150 ? 3.723 18.703 10.148 1 96.12 150 VAL B CA 1
ATOM 3353 C C . VAL B 1 150 ? 5.117 18.094 10.047 1 96.12 150 VAL B C 1
ATOM 3355 O O . VAL B 1 150 ? 5.516 17.594 8.992 1 96.12 150 VAL B O 1
ATOM 3358 N N . LEU B 1 151 ? 5.852 18.094 11.18 1 97.06 151 LEU B N 1
ATOM 3359 C CA . LEU B 1 151 ? 7.172 17.469 11.242 1 97.06 151 LEU B CA 1
ATOM 3360 C C . LEU B 1 151 ? 7.09 15.984 10.945 1 97.06 151 LEU B C 1
ATOM 3362 O O . LEU B 1 151 ? 7.902 15.445 10.188 1 97.06 151 LEU B O 1
ATOM 3366 N N . PHE B 1 152 ? 6.125 15.344 11.531 1 98.12 152 PHE B N 1
ATOM 3367 C CA . PHE B 1 152 ? 5.898 13.922 11.312 1 98.12 152 PHE B CA 1
ATOM 3368 C C . PHE B 1 152 ? 5.684 13.633 9.828 1 98.12 152 PHE B C 1
ATOM 3370 O O . PHE B 1 152 ? 6.289 12.711 9.281 1 98.12 152 PHE B O 1
ATOM 3377 N N . MET B 1 153 ? 4.801 14.422 9.156 1 97.88 153 MET B N 1
ATOM 3378 C CA . MET B 1 153 ? 4.496 14.219 7.746 1 97.88 153 MET B CA 1
ATOM 3379 C C . MET B 1 153 ? 5.754 14.352 6.895 1 97.88 153 MET B C 1
ATOM 3381 O O . MET B 1 153 ? 5.965 13.578 5.961 1 97.88 153 MET B O 1
ATOM 3385 N N . GLN B 1 154 ? 6.613 15.32 7.258 1 97.31 154 GLN B N 1
ATOM 3386 C CA . GLN B 1 154 ? 7.855 15.516 6.52 1 97.31 154 GLN B CA 1
ATOM 3387 C C . GLN B 1 154 ? 8.781 14.312 6.676 1 97.31 154 GLN B C 1
ATOM 3389 O O . GLN B 1 154 ? 9.344 13.828 5.691 1 97.31 154 GLN B O 1
ATOM 3394 N N . GLY B 1 155 ? 8.945 13.875 7.934 1 98.19 155 GLY B N 1
ATOM 3395 C CA . GLY B 1 155 ? 9.789 12.711 8.18 1 98.19 155 GLY B CA 1
ATOM 3396 C C . GLY B 1 155 ? 9.273 11.453 7.516 1 98.19 155 GLY B C 1
ATOM 3397 O O . GLY B 1 155 ? 10.047 10.703 6.914 1 98.19 155 GLY B O 1
ATOM 3398 N N . ARG B 1 156 ? 8 11.25 7.605 1 97.44 156 ARG B N 1
ATOM 3399 C CA . ARG B 1 156 ? 7.391 10.062 7.016 1 97.44 156 ARG B CA 1
ATOM 3400 C C . ARG B 1 156 ? 7.547 10.062 5.5 1 97.44 156 ARG B C 1
ATOM 3402 O O . ARG B 1 156 ? 7.715 9 4.887 1 97.44 156 ARG B O 1
ATOM 3409 N N . PHE B 1 157 ? 7.418 11.203 4.91 1 97.5 157 PHE B N 1
ATOM 3410 C CA . PHE B 1 157 ? 7.551 11.281 3.459 1 97.5 157 PHE B CA 1
ATOM 3411 C C . PHE B 1 157 ? 8.977 10.961 3.027 1 97.5 157 PHE B C 1
ATOM 3413 O O . PHE B 1 157 ? 9.188 10.352 1.977 1 97.5 157 PHE B O 1
ATOM 3420 N N . GLN B 1 158 ? 10 11.383 3.848 1 97.44 158 GLN B N 1
ATOM 3421 C CA . GLN B 1 158 ? 11.383 11.008 3.547 1 97.44 158 GLN B CA 1
ATOM 3422 C C . GLN B 1 158 ? 11.555 9.492 3.553 1 97.44 158 GLN B C 1
ATOM 3424 O O . GLN B 1 158 ? 12.25 8.938 2.697 1 97.44 158 GLN B O 1
ATOM 3429 N N . LEU B 1 159 ? 10.953 8.852 4.562 1 96.12 159 LEU B N 1
ATOM 3430 C CA . LEU B 1 159 ? 11 7.395 4.609 1 96.12 159 LEU B CA 1
ATOM 3431 C C . LEU B 1 159 ? 10.367 6.793 3.359 1 96.12 159 LEU B C 1
ATOM 3433 O O . LEU B 1 159 ? 10.922 5.875 2.754 1 96.12 159 LEU B O 1
ATOM 3437 N N . ALA B 1 160 ? 9.211 7.34 2.957 1 94.19 160 ALA B N 1
ATOM 3438 C CA . ALA B 1 160 ? 8.516 6.855 1.769 1 94.19 160 ALA B CA 1
ATOM 3439 C C . ALA B 1 160 ? 9.375 7.043 0.519 1 94.19 160 ALA B C 1
ATOM 3441 O O . ALA B 1 160 ? 9.461 6.145 -0.322 1 94.19 160 ALA B O 1
ATOM 3442 N N . LEU B 1 161 ? 10.031 8.156 0.39 1 93.75 161 LEU B N 1
ATOM 3443 C CA . LEU B 1 161 ? 10.867 8.469 -0.763 1 93.75 161 LEU B CA 1
ATOM 3444 C C . LEU B 1 161 ? 12.047 7.516 -0.853 1 93.75 161 LEU B C 1
ATOM 3446 O O . LEU B 1 161 ? 12.516 7.195 -1.95 1 93.75 161 LEU B O 1
ATOM 3450 N N . SER B 1 162 ? 12.531 7.07 0.266 1 93.75 162 SER B N 1
ATOM 3451 C CA . SER B 1 162 ? 13.719 6.227 0.32 1 93.75 162 SER B CA 1
ATOM 3452 C C . SER B 1 162 ? 13.453 4.848 -0.274 1 93.75 162 SER B C 1
ATOM 3454 O O . SER B 1 162 ? 14.383 4.094 -0.561 1 93.75 162 SER B O 1
ATOM 3456 N N . MET B 1 163 ? 12.203 4.551 -0.491 1 89.62 163 MET B N 1
ATOM 3457 C CA . MET B 1 163 ? 11.836 3.26 -1.071 1 89.62 163 MET B CA 1
ATOM 3458 C C . MET B 1 163 ? 11.992 3.283 -2.588 1 89.62 163 MET B C 1
ATOM 3460 O O . MET B 1 163 ? 11.984 2.232 -3.232 1 89.62 163 MET B O 1
ATOM 3464 N N . LEU B 1 164 ? 12.125 4.449 -3.178 1 90.56 164 LEU B N 1
ATOM 3465 C CA . LEU B 1 164 ? 12.203 4.621 -4.625 1 90.56 164 LEU B CA 1
ATOM 3466 C C . LEU B 1 164 ? 13.648 4.797 -5.074 1 90.56 164 LEU B C 1
ATOM 3468 O O . LEU B 1 164 ? 14.438 5.457 -4.398 1 90.56 164 LEU B O 1
ATOM 3472 N N . SER B 1 165 ? 14.008 4.238 -6.234 1 90.06 165 SER B N 1
ATOM 3473 C CA . SER B 1 165 ? 15.289 4.535 -6.867 1 90.06 165 SER B CA 1
ATOM 3474 C C . SER B 1 165 ? 15.32 5.957 -7.418 1 90.06 165 SER B C 1
ATOM 3476 O O . SER B 1 165 ? 14.289 6.629 -7.477 1 90.06 165 SER B O 1
ATOM 3478 N N . GLU B 1 166 ? 16.5 6.422 -7.758 1 90.94 166 GLU B N 1
ATOM 3479 C CA . GLU B 1 166 ? 16.656 7.766 -8.312 1 90.94 166 GLU B CA 1
ATOM 3480 C C . GLU B 1 166 ? 15.781 7.957 -9.547 1 90.94 166 GLU B C 1
ATOM 3482 O O . GLU B 1 166 ? 15.125 8.984 -9.695 1 90.94 166 GLU B O 1
ATOM 3487 N N . ASP B 1 167 ? 15.781 6.945 -10.484 1 92 167 ASP B N 1
ATOM 3488 C CA . ASP B 1 167 ? 14.977 7.023 -11.695 1 92 167 ASP B CA 1
ATOM 3489 C C . ASP B 1 167 ? 13.484 7.043 -11.367 1 92 167 ASP B C 1
ATOM 3491 O O . ASP B 1 167 ? 12.719 7.781 -11.992 1 92 167 ASP B O 1
ATOM 3495 N N . GLU B 1 168 ? 13.094 6.234 -10.391 1 90.94 168 GLU B N 1
ATOM 3496 C CA . GLU B 1 168 ? 11.695 6.219 -9.969 1 90.94 168 GLU B CA 1
ATOM 3497 C C . GLU B 1 168 ? 11.281 7.566 -9.383 1 90.94 168 GLU B C 1
ATOM 3499 O O . GLU B 1 168 ? 10.164 8.023 -9.602 1 90.94 168 GLU B O 1
ATOM 3504 N N . GLN B 1 169 ? 12.156 8.18 -8.594 1 92.81 169 GLN B N 1
ATOM 3505 C CA . GLN B 1 169 ? 11.875 9.492 -8.023 1 92.81 169 GLN B CA 1
ATOM 3506 C C . GLN B 1 169 ? 11.656 10.531 -9.117 1 92.81 169 GLN B C 1
ATOM 3508 O O . GLN B 1 169 ? 10.766 11.375 -9.016 1 92.81 169 GLN B O 1
ATOM 3513 N N . LYS B 1 170 ? 12.492 10.445 -10.148 1 91.56 170 LYS B N 1
ATOM 3514 C CA . LYS B 1 170 ? 12.359 11.375 -11.273 1 91.56 170 LYS B CA 1
ATOM 3515 C C . LYS B 1 170 ? 11.008 11.203 -11.961 1 91.56 170 LYS B C 1
ATOM 3517 O O . LYS B 1 170 ? 10.352 12.188 -12.305 1 91.56 170 LYS B O 1
ATOM 3522 N N . ILE B 1 171 ? 10.664 9.953 -12.203 1 91.5 171 ILE B N 1
ATOM 3523 C CA . ILE B 1 171 ? 9.383 9.648 -12.82 1 91.5 171 ILE B CA 1
ATOM 3524 C C . ILE B 1 171 ? 8.25 10.156 -11.93 1 91.5 171 ILE B C 1
ATOM 3526 O O . ILE B 1 171 ? 7.297 10.773 -12.414 1 91.5 171 ILE B O 1
ATOM 3530 N N . PHE B 1 172 ? 8.422 9.859 -10.648 1 91.75 172 PHE B N 1
ATOM 3531 C CA . PHE B 1 172 ? 7.434 10.273 -9.656 1 91.75 172 PHE B CA 1
ATOM 3532 C C . PHE B 1 172 ? 7.258 11.789 -9.672 1 91.75 172 PHE B C 1
ATOM 3534 O O . PHE B 1 172 ? 6.133 12.289 -9.68 1 91.75 172 PHE B O 1
ATOM 3541 N N . GLN B 1 173 ? 8.266 12.578 -9.719 1 93.62 173 GLN B N 1
ATOM 3542 C CA . GLN B 1 173 ? 8.234 14.031 -9.797 1 93.62 173 GLN B CA 1
ATOM 3543 C C . GLN B 1 173 ? 7.461 14.508 -11.023 1 93.62 173 GLN B C 1
ATOM 3545 O O . GLN B 1 173 ? 6.625 15.406 -10.93 1 93.62 173 GLN B O 1
ATOM 3550 N N . LYS B 1 174 ? 7.742 13.906 -12.125 1 92.38 174 LYS B N 1
ATOM 3551 C CA . LYS B 1 174 ? 7.078 14.305 -13.359 1 92.38 174 LYS B CA 1
ATOM 3552 C C . LYS B 1 174 ? 5.586 13.992 -13.312 1 92.38 174 LYS B C 1
ATOM 3554 O O . LYS B 1 174 ? 4.77 14.75 -13.836 1 92.38 174 LYS B O 1
ATOM 3559 N N . ARG B 1 175 ? 5.254 12.883 -12.688 1 92.19 175 ARG B N 1
ATOM 3560 C CA . ARG B 1 175 ? 3.861 12.461 -12.609 1 92.19 175 ARG B CA 1
ATOM 3561 C C . ARG B 1 175 ? 3.053 13.398 -11.719 1 92.19 175 ARG B C 1
ATOM 3563 O O . ARG B 1 175 ? 1.854 13.586 -11.93 1 92.19 175 ARG B O 1
ATOM 3570 N N . LEU B 1 176 ? 3.639 14 -10.672 1 93.94 176 LEU B N 1
ATOM 3571 C CA . LEU B 1 176 ? 2.951 14.875 -9.727 1 93.94 176 LEU B CA 1
ATOM 3572 C C . LEU B 1 176 ? 2.594 16.203 -10.383 1 93.94 176 LEU B C 1
ATOM 3574 O O . LEU B 1 176 ? 1.721 16.922 -9.891 1 93.94 176 LEU B O 1
ATOM 3578 N N . GLY B 1 177 ? 3.203 16.547 -11.492 1 89.62 177 GLY B N 1
ATOM 3579 C CA . GLY B 1 177 ? 2.947 17.797 -12.188 1 89.62 177 GLY B CA 1
ATOM 3580 C C . GLY B 1 177 ? 3.955 18.891 -11.852 1 89.62 177 GLY B C 1
ATOM 3581 O O . GLY B 1 177 ? 4.684 18.781 -10.867 1 89.62 177 GLY B O 1
ATOM 3582 N N . PRO B 1 178 ? 3.953 19.875 -12.602 1 88.81 178 PRO B N 1
ATOM 3583 C CA . PRO B 1 178 ? 4.988 20.906 -12.516 1 88.81 178 PRO B CA 1
ATOM 3584 C C . PRO B 1 178 ? 4.848 21.797 -11.281 1 88.81 178 PRO B C 1
ATOM 3586 O O . PRO B 1 178 ? 5.816 22.422 -10.852 1 88.81 178 PRO B O 1
ATOM 3589 N N . ASN B 1 179 ? 3.695 21.75 -10.672 1 90.25 179 ASN B N 1
ATOM 3590 C CA . ASN B 1 179 ? 3.461 22.672 -9.562 1 90.25 179 ASN B CA 1
ATOM 3591 C C . ASN B 1 179 ? 3.766 22.016 -8.219 1 90.25 179 ASN B C 1
ATOM 3593 O O . ASN B 1 179 ? 3.609 22.641 -7.164 1 90.25 179 ASN B O 1
ATOM 3597 N N . VAL B 1 180 ? 4.086 20.797 -8.273 1 94.25 180 VAL B N 1
ATOM 3598 C CA . VAL B 1 180 ? 4.391 20.078 -7.043 1 94.25 180 VAL B CA 1
ATOM 3599 C C . VAL B 1 180 ? 5.879 19.734 -6.996 1 94.25 180 VAL B C 1
ATOM 3601 O O . VAL B 1 180 ? 6.43 19.203 -7.961 1 94.25 180 VAL B O 1
ATOM 3604 N N . VAL B 1 181 ? 6.492 20.062 -5.926 1 89.69 181 VAL B N 1
ATOM 3605 C CA . VAL B 1 181 ? 7.918 19.797 -5.797 1 89.69 181 VAL B CA 1
ATOM 3606 C C . VAL B 1 181 ? 8.141 18.734 -4.723 1 89.69 181 VAL B C 1
ATOM 3608 O O . VAL B 1 181 ? 7.676 18.875 -3.59 1 89.69 181 VAL B O 1
ATOM 3611 N N . ILE B 1 182 ? 8.805 17.672 -5.066 1 93.94 182 ILE B N 1
ATOM 3612 C CA . ILE B 1 182 ? 9.195 16.656 -4.102 1 93.94 182 ILE B CA 1
ATOM 3613 C C . ILE B 1 182 ? 10.477 17.094 -3.383 1 93.94 182 ILE B C 1
ATOM 3615 O O . ILE B 1 182 ? 11.438 17.516 -4.023 1 93.94 182 ILE B O 1
ATOM 3619 N N . PRO B 1 183 ? 10.438 17.141 -2.074 1 93.75 183 PRO B N 1
ATOM 3620 C CA . PRO B 1 183 ? 11.695 17.422 -1.381 1 93.75 183 PRO B CA 1
ATOM 3621 C C . PRO B 1 183 ? 12.797 16.422 -1.742 1 93.75 183 PRO B C 1
ATOM 3623 O O . PRO B 1 183 ? 12.516 15.258 -2.021 1 93.75 183 PRO B O 1
ATOM 3626 N N . LYS B 1 184 ? 14.008 16.859 -1.767 1 94.56 184 LYS B N 1
ATOM 3627 C CA . LYS B 1 184 ? 15.141 15.969 -2.008 1 94.56 184 LYS B CA 1
ATOM 3628 C C . LYS B 1 184 ? 15.25 14.914 -0.915 1 94.56 184 LYS B C 1
ATOM 3630 O O . LYS B 1 184 ? 15.047 15.203 0.266 1 94.56 184 LYS B O 1
ATOM 3635 N N . LEU B 1 185 ? 15.555 13.688 -1.331 1 95.31 185 LEU B N 1
ATOM 3636 C CA . LEU B 1 185 ? 15.758 12.617 -0.36 1 95.31 185 LEU B CA 1
ATOM 3637 C C . LEU B 1 185 ? 16.906 12.953 0.588 1 95.31 185 LEU B C 1
ATOM 3639 O O . LEU B 1 185 ? 18.016 13.219 0.146 1 95.31 185 LEU B O 1
ATOM 3643 N N . ASN B 1 186 ? 16.641 13.047 1.812 1 96.88 186 ASN B N 1
ATOM 3644 C CA . ASN B 1 186 ? 17.578 13.312 2.902 1 96.88 186 ASN B CA 1
ATOM 3645 C C . ASN B 1 186 ? 17.141 12.633 4.195 1 96.88 186 ASN B C 1
ATOM 3647 O O . ASN B 1 186 ? 16.438 13.227 5.012 1 96.88 186 ASN B O 1
ATOM 3651 N N . LEU B 1 187 ? 17.594 11.398 4.41 1 96.5 187 LEU B N 1
ATOM 3652 C CA . LEU B 1 187 ? 17.172 10.594 5.547 1 96.5 187 LEU B CA 1
ATOM 3653 C C . LEU B 1 187 ? 17.578 11.242 6.859 1 96.5 187 LEU B C 1
ATOM 3655 O O . LEU B 1 187 ? 16.875 11.133 7.863 1 96.5 187 LEU B O 1
ATOM 3659 N N . LEU B 1 188 ? 18.703 11.984 6.852 1 97.06 188 LEU B N 1
ATOM 3660 C CA . LEU B 1 188 ? 19.141 12.672 8.055 1 97.06 188 LEU B CA 1
ATOM 3661 C C . LEU B 1 188 ? 18.156 13.773 8.445 1 97.06 188 LEU B C 1
ATOM 3663 O O . LEU B 1 188 ? 17.875 13.969 9.625 1 97.06 188 LEU B O 1
ATOM 3667 N N . ASP B 1 189 ? 17.734 14.477 7.434 1 97.25 189 ASP B N 1
ATOM 3668 C CA . ASP B 1 189 ? 16.719 15.492 7.684 1 97.25 189 ASP B CA 1
ATOM 3669 C C . ASP B 1 189 ? 15.422 14.867 8.195 1 97.25 189 ASP B C 1
ATOM 3671 O O . ASP B 1 189 ? 14.797 15.391 9.117 1 97.25 189 ASP B O 1
ATOM 3675 N N . GLY B 1 190 ? 14.977 13.742 7.551 1 98.19 190 GLY B N 1
ATOM 3676 C CA . GLY B 1 190 ? 13.812 13.016 8.031 1 98.19 190 GLY B CA 1
ATOM 3677 C C . GLY B 1 190 ? 13.93 12.586 9.477 1 98.19 190 GLY B C 1
ATOM 3678 O O . GLY B 1 190 ? 12.992 12.758 10.266 1 98.19 190 GLY B O 1
ATOM 3679 N N . GLU B 1 191 ? 15.086 12.07 9.82 1 98.56 191 GLU B N 1
ATOM 3680 C CA . GLU B 1 191 ? 15.359 11.664 11.195 1 98.56 191 GLU B CA 1
ATOM 3681 C C . GLU B 1 191 ? 15.219 12.844 12.156 1 98.56 191 GLU B C 1
ATOM 3683 O O . GLU B 1 191 ? 14.594 12.719 13.211 1 98.56 191 GLU B O 1
ATOM 3688 N N . SER B 1 192 ? 15.82 13.945 11.797 1 98.25 192 SER B N 1
ATOM 3689 C CA . SER B 1 192 ? 15.781 15.141 12.633 1 98.25 192 SER B CA 1
ATOM 3690 C C . SER B 1 192 ? 14.344 15.602 12.867 1 98.25 192 SER B C 1
ATOM 3692 O O . SER B 1 192 ? 13.977 15.953 13.984 1 98.25 192 SER B O 1
ATOM 3694 N N . LYS B 1 193 ? 13.539 15.602 11.828 1 97.75 193 LYS B N 1
ATOM 3695 C CA . LYS B 1 193 ? 12.141 16.031 11.922 1 97.75 193 LYS B CA 1
ATOM 3696 C C . LYS B 1 193 ? 11.336 15.094 12.82 1 97.75 193 LYS B C 1
ATOM 3698 O O . 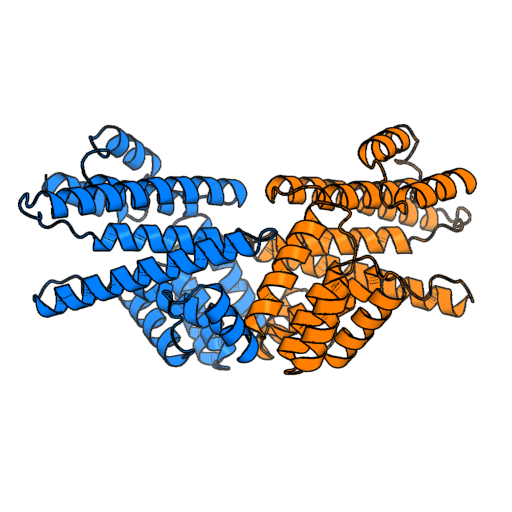LYS B 1 193 ? 10.547 15.547 13.648 1 97.75 193 LYS B O 1
ATOM 3703 N N . LEU B 1 194 ? 11.531 13.773 12.695 1 98.56 194 LEU B N 1
ATOM 3704 C CA . LEU B 1 194 ? 10.812 12.797 13.5 1 98.56 194 LEU B CA 1
ATOM 3705 C C . LEU B 1 194 ? 11.219 12.891 14.969 1 98.56 194 LEU B C 1
ATOM 3707 O O . LEU B 1 194 ? 10.375 12.789 15.859 1 98.56 194 LEU B O 1
ATOM 3711 N N . ARG B 1 195 ? 12.508 13.125 15.211 1 98.56 195 ARG B N 1
ATOM 37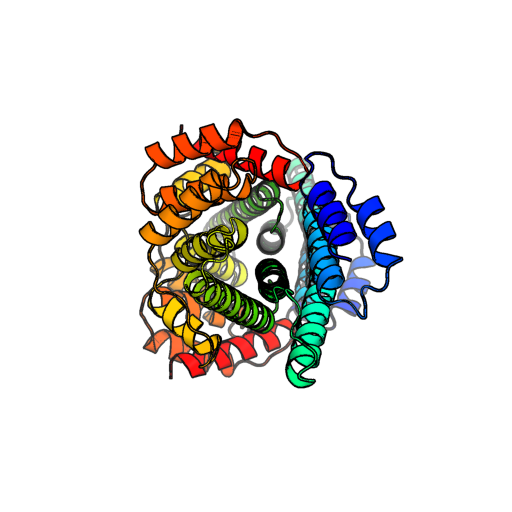12 C CA . ARG B 1 195 ? 12.961 13.289 16.594 1 98.56 195 ARG B CA 1
ATOM 3713 C C . ARG B 1 195 ? 12.359 14.539 17.219 1 98.56 195 ARG B C 1
ATOM 3715 O O . ARG B 1 195 ? 11.93 14.516 18.375 1 98.56 195 ARG B O 1
ATOM 3722 N N . ARG B 1 196 ? 12.391 15.617 16.453 1 97.38 196 ARG B N 1
ATOM 3723 C CA . ARG B 1 196 ? 11.773 16.844 16.953 1 97.38 196 ARG B CA 1
ATOM 3724 C C . ARG B 1 196 ? 10.281 16.641 17.203 1 97.38 196 ARG B C 1
ATOM 3726 O O . ARG B 1 196 ? 9.727 17.172 18.172 1 97.38 196 ARG B O 1
ATOM 3733 N N . SER B 1 197 ? 9.594 15.93 16.266 1 97.5 197 SER B N 1
ATOM 3734 C CA . SER B 1 197 ? 8.18 15.609 16.453 1 97.5 197 SER B CA 1
ATOM 3735 C C . SER B 1 197 ? 7.949 14.844 17.75 1 97.5 197 SER B C 1
ATOM 3737 O O . SER B 1 197 ? 6.98 15.109 18.469 1 97.5 197 SER B O 1
ATOM 3739 N N . ILE B 1 198 ? 8.805 13.883 18.109 1 97.56 198 ILE B N 1
ATOM 3740 C CA . ILE B 1 198 ? 8.719 13.109 19.344 1 97.56 198 ILE B CA 1
ATOM 3741 C C . ILE B 1 198 ? 8.898 14.023 20.547 1 97.56 198 ILE B C 1
ATOM 3743 O O . ILE B 1 198 ? 8.195 13.883 21.547 1 97.56 198 ILE B O 1
ATOM 3747 N N . GLU B 1 199 ? 9.828 14.977 20.438 1 96.5 199 GLU B N 1
ATOM 3748 C CA . GLU B 1 199 ? 10.031 15.938 21.531 1 96.5 199 GLU B CA 1
ATOM 3749 C C . GLU B 1 199 ? 8.773 16.75 21.781 1 96.5 199 GLU B C 1
ATOM 3751 O O . GLU B 1 199 ? 8.43 17.031 22.938 1 96.5 199 GLU B O 1
ATOM 3756 N N . LEU B 1 200 ? 8.133 17.156 20.734 1 93.94 200 LEU B N 1
ATOM 3757 C CA . LEU B 1 200 ? 6.961 18.016 20.859 1 93.94 200 LEU B CA 1
ATOM 3758 C C . LEU B 1 200 ? 5.746 17.234 21.344 1 93.94 200 LEU B C 1
ATOM 3760 O O . LEU B 1 200 ? 4.926 17.75 22.094 1 93.94 200 LEU B O 1
ATOM 3764 N N . GLN B 1 201 ? 5.594 16.031 20.875 1 93.56 201 GLN B N 1
ATOM 3765 C CA . GLN B 1 201 ? 4.473 15.172 21.234 1 93.56 201 GLN B CA 1
ATOM 3766 C C . GLN B 1 201 ? 4.934 13.734 21.453 1 93.56 201 GLN B C 1
ATOM 3768 O O . GLN B 1 201 ? 4.723 12.867 20.609 1 93.56 201 GLN B O 1
ATOM 3773 N N . PRO B 1 202 ? 5.414 13.422 22.594 1 93.94 202 PRO B N 1
ATOM 3774 C CA . PRO B 1 202 ? 6.023 12.117 22.875 1 93.94 202 PRO B CA 1
ATOM 3775 C C . PRO B 1 202 ? 5.012 10.977 22.859 1 93.94 202 PRO B C 1
ATOM 3777 O O . PRO B 1 202 ? 5.387 9.82 22.672 1 93.94 202 PRO B O 1
ATOM 3780 N N . ASP B 1 203 ? 3.766 11.281 22.984 1 90.88 203 ASP B N 1
ATOM 3781 C CA . ASP B 1 203 ? 2.787 10.203 23.094 1 90.88 203 ASP B CA 1
ATOM 3782 C C . ASP B 1 203 ? 2.232 9.828 21.719 1 90.88 203 ASP B C 1
ATOM 3784 O O . ASP B 1 203 ? 1.374 8.945 21.609 1 90.88 203 ASP B O 1
ATOM 3788 N N . PHE B 1 204 ? 2.645 10.43 20.688 1 93.06 204 PHE B N 1
ATOM 3789 C CA . PHE B 1 204 ? 2.256 10.078 19.328 1 93.06 204 PHE B CA 1
ATOM 3790 C C . PHE B 1 204 ? 3.113 8.93 18.797 1 93.06 204 PHE B C 1
ATOM 3792 O O . PHE B 1 204 ? 4.145 9.164 18.156 1 93.06 204 PHE B O 1
ATOM 3799 N N . ILE B 1 205 ? 2.717 7.777 18.922 1 95.31 205 ILE B N 1
ATOM 3800 C CA . ILE B 1 205 ? 3.527 6.57 18.781 1 95.31 205 ILE B CA 1
ATOM 3801 C C . ILE B 1 205 ? 3.908 6.367 17.312 1 95.31 205 ILE B C 1
ATOM 3803 O O . ILE B 1 205 ? 4.891 5.688 17.016 1 95.31 205 ILE B O 1
ATOM 3807 N N . ASP B 1 206 ? 3.162 6.98 16.344 1 95.44 206 ASP B N 1
ATOM 3808 C CA . ASP B 1 206 ? 3.475 6.902 14.922 1 95.44 206 ASP B CA 1
ATOM 3809 C C . ASP B 1 206 ? 4.891 7.395 14.648 1 95.44 206 ASP B C 1
ATOM 3811 O O . ASP B 1 206 ? 5.559 6.898 13.734 1 95.44 206 ASP B O 1
ATOM 3815 N N . ASN B 1 207 ? 5.316 8.32 15.453 1 97.81 207 ASN B N 1
ATOM 3816 C CA . ASN B 1 207 ? 6.664 8.852 15.281 1 97.81 207 ASN B CA 1
ATOM 3817 C C . ASN B 1 207 ? 7.727 7.785 15.531 1 97.81 207 ASN B C 1
ATOM 3819 O O . ASN B 1 207 ? 8.727 7.73 14.82 1 97.81 207 ASN B O 1
ATOM 3823 N N . TYR B 1 208 ? 7.488 6.977 16.484 1 98.38 208 TYR B N 1
ATOM 3824 C CA . TYR B 1 208 ? 8.492 6 16.906 1 98.38 208 TYR B CA 1
ATOM 3825 C C . TYR B 1 208 ? 8.648 4.902 15.859 1 98.38 208 TYR B C 1
ATOM 3827 O O . TYR B 1 208 ? 9.766 4.531 15.5 1 98.38 208 TYR B O 1
ATOM 3835 N N . ILE B 1 209 ? 7.566 4.379 15.383 1 97.62 209 ILE B N 1
ATOM 3836 C CA . ILE B 1 209 ? 7.641 3.312 14.391 1 97.62 209 ILE B CA 1
ATOM 3837 C C . ILE B 1 209 ? 8.242 3.854 13.094 1 97.62 209 ILE B C 1
ATOM 3839 O O . ILE B 1 209 ? 9.055 3.188 12.453 1 97.62 209 ILE B O 1
ATOM 3843 N N . THR B 1 210 ? 7.816 5.051 12.672 1 97.94 210 THR B N 1
ATOM 3844 C CA . THR B 1 210 ? 8.359 5.676 11.469 1 97.94 210 THR B CA 1
ATOM 3845 C C . THR B 1 210 ? 9.859 5.898 11.602 1 97.94 210 THR B C 1
ATOM 3847 O O . THR B 1 210 ? 10.625 5.574 10.695 1 97.94 210 THR B O 1
ATOM 3850 N N . LEU B 1 211 ? 10.258 6.445 12.727 1 98.69 211 LEU B N 1
ATOM 3851 C CA . LEU B 1 211 ? 11.672 6.711 12.969 1 98.69 211 LEU B CA 1
ATOM 3852 C C . LEU B 1 211 ? 12.469 5.41 13.039 1 98.69 211 LEU B C 1
ATOM 3854 O O . LEU B 1 211 ? 13.594 5.336 12.539 1 98.69 211 LEU B O 1
ATOM 3858 N N . ALA B 1 212 ? 11.938 4.391 13.68 1 98.06 212 ALA B N 1
ATOM 3859 C CA . ALA B 1 212 ? 12.602 3.094 13.734 1 98.06 212 ALA B CA 1
ATOM 3860 C C . ALA B 1 212 ? 12.914 2.572 12.336 1 98.06 212 ALA B C 1
ATOM 3862 O O . ALA B 1 212 ? 14.039 2.174 12.047 1 98.06 212 ALA B O 1
ATOM 3863 N N . TYR B 1 213 ? 11.938 2.619 11.461 1 96.19 213 TYR B N 1
ATOM 3864 C CA . TYR B 1 213 ? 12.125 2.148 10.094 1 96.19 213 TYR B CA 1
ATOM 3865 C C . TYR B 1 213 ? 13.156 3.002 9.367 1 96.19 213 TYR B C 1
ATOM 3867 O O . TYR B 1 213 ? 13.969 2.484 8.594 1 96.19 213 TYR B O 1
ATOM 3875 N N . LEU B 1 214 ? 13.016 4.289 9.547 1 97.75 214 LEU B N 1
ATOM 3876 C CA . LEU B 1 214 ? 13.969 5.191 8.914 1 97.75 214 LEU B CA 1
ATOM 3877 C C . LEU B 1 214 ? 15.391 4.867 9.352 1 97.75 214 LEU B C 1
ATOM 3879 O O . LEU B 1 214 ? 16.297 4.805 8.523 1 97.75 214 LEU B O 1
ATOM 3883 N N . LEU B 1 215 ? 15.609 4.617 10.672 1 97.75 215 LEU B N 1
ATOM 3884 C CA . LEU B 1 215 ? 16.922 4.293 11.219 1 97.75 215 LEU B CA 1
ATOM 3885 C C . LEU B 1 215 ? 17.422 2.953 10.688 1 97.75 215 LEU B C 1
ATOM 3887 O O . LEU B 1 215 ? 18.609 2.787 10.422 1 97.75 215 LEU B O 1
ATOM 3891 N N . ILE B 1 216 ? 16.547 1.99 10.539 1 96.12 216 ILE B N 1
ATOM 3892 C CA . ILE B 1 216 ? 16.891 0.695 9.961 1 96.12 216 ILE B CA 1
ATOM 3893 C C . ILE B 1 216 ? 17.375 0.881 8.523 1 96.12 216 ILE B C 1
ATOM 3895 O O . ILE B 1 216 ? 18.375 0.287 8.125 1 96.12 216 ILE B O 1
ATOM 3899 N N . LYS B 1 217 ? 16.641 1.72 7.781 1 93.56 217 LYS B N 1
ATOM 3900 C CA . LYS B 1 217 ? 17.031 2.025 6.41 1 93.56 217 LYS B CA 1
ATOM 3901 C C . LYS B 1 217 ? 18.422 2.633 6.355 1 93.56 217 LYS B C 1
ATOM 3903 O O . LYS B 1 217 ? 19.172 2.406 5.402 1 93.56 217 LYS B O 1
ATOM 3908 N N . GLU B 1 218 ? 18.812 3.371 7.398 1 94.75 218 GLU B N 1
ATOM 3909 C CA . GLU B 1 218 ? 20.109 4.027 7.48 1 94.75 218 GLU B CA 1
ATOM 3910 C C . GLU B 1 218 ? 21.156 3.102 8.086 1 94.75 218 GLU B C 1
ATOM 3912 O O . GLU B 1 218 ? 22.281 3.521 8.352 1 94.75 218 GLU B O 1
ATOM 3917 N N . HIS B 1 219 ? 20.891 1.878 8.453 1 94.75 219 HIS B N 1
ATOM 3918 C CA . HIS B 1 219 ? 21.75 0.862 9.031 1 94.75 219 HIS B CA 1
ATOM 3919 C C . HIS B 1 219 ? 22.172 1.24 10.445 1 94.75 219 HIS B C 1
ATOM 3921 O O . HIS B 1 219 ? 23.25 0.85 10.906 1 94.75 219 HIS B O 1
ATOM 3927 N N . LYS B 1 220 ? 21.359 2.117 11.047 1 96.56 220 LYS B N 1
ATOM 3928 C CA . LYS B 1 220 ? 21.578 2.475 12.445 1 96.56 220 LYS B CA 1
ATOM 3929 C C . LYS B 1 220 ? 20.75 1.594 13.367 1 96.56 220 LYS B C 1
ATOM 3931 O O . LYS B 1 220 ? 19.875 2.088 14.078 1 96.56 220 LYS B O 1
ATOM 3936 N N . ILE B 1 221 ? 21.094 0.372 13.531 1 96.44 221 ILE B N 1
ATOM 3937 C CA . ILE B 1 221 ? 20.281 -0.666 14.164 1 96.44 221 ILE B CA 1
ATOM 3938 C C . ILE B 1 221 ? 20.203 -0.412 15.672 1 96.44 221 ILE B C 1
ATOM 3940 O O . ILE B 1 221 ? 19.141 -0.559 16.266 1 96.44 221 ILE B O 1
ATOM 3944 N N . LEU B 1 222 ? 21.297 -0.031 16.281 1 97.31 222 LEU B N 1
ATOM 3945 C CA . LEU B 1 222 ? 21.297 0.218 17.719 1 97.31 222 LEU B CA 1
ATOM 3946 C C . LEU B 1 222 ? 20.375 1.379 18.062 1 97.31 222 LEU B C 1
ATOM 3948 O O . LEU B 1 222 ? 19.609 1.302 19.031 1 97.31 222 LEU B O 1
ATOM 3952 N N . ASP B 1 223 ? 20.453 2.455 17.266 1 98 223 ASP B N 1
ATOM 3953 C CA . ASP B 1 223 ? 19.562 3.596 17.469 1 98 223 ASP B CA 1
ATOM 3954 C C . ASP B 1 223 ? 18.109 3.193 17.281 1 98 223 ASP B C 1
ATOM 3956 O O . ASP B 1 223 ? 17.219 3.662 18 1 98 223 ASP B O 1
ATOM 3960 N N . ALA B 1 224 ? 17.844 2.344 16.25 1 98.06 224 ALA B N 1
ATOM 3961 C CA . ALA B 1 224 ? 16.484 1.856 16 1 98.06 224 ALA B CA 1
ATOM 3962 C C . ALA B 1 224 ? 15.945 1.104 17.203 1 98.06 224 ALA B C 1
ATOM 3964 O O . ALA B 1 224 ? 14.797 1.322 17.609 1 98.06 224 ALA B O 1
ATOM 3965 N N . LYS B 1 225 ? 16.766 0.283 17.812 1 97.81 225 LYS B N 1
ATOM 3966 C CA . LYS B 1 225 ? 16.359 -0.479 18.984 1 97.81 225 LYS B CA 1
ATOM 3967 C C . LYS B 1 225 ? 16 0.448 20.141 1 97.81 225 LYS B C 1
ATOM 3969 O O . LYS B 1 225 ? 15.023 0.209 20.859 1 97.81 225 LYS B O 1
ATOM 3974 N N . GLN B 1 226 ? 16.766 1.495 20.297 1 98.31 226 GLN B N 1
ATOM 3975 C CA . GLN B 1 226 ? 16.5 2.457 21.375 1 98.31 226 GLN B CA 1
ATOM 3976 C C . GLN B 1 226 ? 15.172 3.172 21.156 1 98.31 226 GLN B C 1
ATOM 3978 O O . GLN B 1 226 ? 14.406 3.361 22.094 1 98.31 226 GLN B O 1
ATOM 3983 N N . ILE B 1 227 ? 14.953 3.572 19.922 1 98.56 227 ILE B N 1
ATOM 3984 C CA . ILE B 1 227 ? 13.711 4.266 19.594 1 98.56 227 ILE B CA 1
ATOM 3985 C C . ILE B 1 227 ? 12.523 3.33 19.797 1 98.56 227 ILE B C 1
ATOM 3987 O O . ILE B 1 227 ? 11.469 3.754 20.266 1 98.56 227 ILE B O 1
ATOM 3991 N N . ILE B 1 228 ? 12.68 2.051 19.422 1 98.19 228 ILE B N 1
ATOM 3992 C CA . ILE B 1 228 ? 11.625 1.053 19.594 1 98.19 228 ILE B CA 1
ATOM 3993 C C . ILE B 1 228 ? 11.305 0.891 21.078 1 98.19 228 ILE B C 1
ATOM 3995 O O . ILE B 1 228 ? 10.141 0.879 21.484 1 98.19 228 ILE B O 1
ATOM 3999 N N . GLU B 1 229 ? 12.336 0.845 21.922 1 98.06 229 GLU B N 1
ATOM 4000 C CA . GLU B 1 229 ? 12.133 0.725 23.359 1 98.06 229 GLU B CA 1
ATOM 4001 C C . GLU B 1 229 ? 11.367 1.925 23.922 1 98.06 229 GLU B C 1
ATOM 4003 O O . GLU B 1 229 ? 10.477 1.768 24.75 1 98.06 229 GLU B O 1
ATOM 4008 N N . LYS B 1 230 ? 11.75 3.086 23.484 1 98.06 230 LYS B N 1
ATOM 4009 C CA . LYS B 1 230 ? 11.047 4.293 23.906 1 98.06 230 LYS B CA 1
ATOM 4010 C C . LYS B 1 230 ? 9.586 4.25 23.484 1 98.06 230 LYS B C 1
ATOM 4012 O O . LYS B 1 230 ? 8.695 4.637 24.25 1 98.06 230 LYS B O 1
ATOM 4017 N N . GLY B 1 231 ? 9.375 3.816 22.203 1 97.88 231 GLY B N 1
ATOM 4018 C CA . GLY B 1 231 ? 8.008 3.697 21.719 1 97.88 231 GLY B CA 1
ATOM 4019 C C . GLY B 1 231 ? 7.176 2.721 22.531 1 97.88 231 GLY B C 1
ATOM 4020 O O . GLY B 1 231 ? 5.992 2.967 22.781 1 97.88 231 GLY B O 1
ATOM 4021 N N . LEU B 1 232 ? 7.766 1.62 22.984 1 97.5 232 LEU B N 1
ATOM 4022 C CA . LEU B 1 232 ? 7.074 0.568 23.719 1 97.5 232 LEU B CA 1
ATOM 4023 C C . LEU B 1 232 ? 6.707 1.036 25.125 1 97.5 232 LEU B C 1
ATOM 4025 O O . LEU B 1 232 ? 5.867 0.421 25.797 1 97.5 232 LEU B O 1
ATOM 4029 N N . GLN B 1 233 ? 7.27 2.131 25.562 1 96.56 233 GLN B N 1
ATOM 4030 C CA . GLN B 1 233 ? 6.973 2.686 26.875 1 96.56 233 GLN B CA 1
ATOM 4031 C C . GLN B 1 233 ? 5.773 3.629 26.812 1 96.56 233 GLN B C 1
ATOM 4033 O O . GLN B 1 233 ? 5.203 3.984 27.844 1 96.56 233 GLN B O 1
ATOM 4038 N N . GLN B 1 234 ? 5.414 3.992 25.594 1 94.75 234 GLN B N 1
ATOM 4039 C CA . GLN B 1 234 ? 4.293 4.918 25.469 1 94.75 234 GLN B CA 1
ATOM 4040 C C . GLN B 1 234 ? 2.963 4.203 25.688 1 94.75 234 GLN B C 1
ATOM 4042 O O . GLN B 1 234 ? 2.828 3.02 25.375 1 94.75 234 GLN B O 1
ATOM 4047 N N . GLN B 1 235 ? 2.049 4.906 26.281 1 90.69 235 GLN B N 1
ATOM 4048 C CA . GLN B 1 235 ? 0.718 4.348 26.5 1 90.69 235 GLN B CA 1
ATOM 4049 C C . GLN B 1 235 ? -0.089 4.355 25.203 1 90.69 235 GLN B C 1
ATOM 4051 O O . GLN B 1 235 ? -0.027 5.312 24.422 1 90.69 235 GLN B O 1
ATOM 4056 N N . CYS B 1 236 ? -0.819 3.252 24.953 1 89.31 236 CYS B N 1
ATOM 4057 C CA . CYS B 1 236 ? -1.723 3.18 23.812 1 89.31 236 CYS B CA 1
ATOM 4058 C C . CYS B 1 236 ? -3.068 3.818 24.141 1 89.31 236 CYS B C 1
ATOM 4060 O O . CYS B 1 236 ? -3.693 3.475 25.141 1 89.31 236 CYS B O 1
ATOM 4062 N N . CYS B 1 237 ? -3.482 4.715 23.297 1 86.75 237 CYS B N 1
ATOM 4063 C CA . CYS B 1 237 ? -4.719 5.434 23.578 1 86.75 237 CYS B CA 1
ATOM 4064 C C . CYS B 1 237 ? -5.828 5.016 22.625 1 86.75 237 CYS B C 1
ATOM 4066 O O . CYS B 1 237 ? -6.992 5.363 22.828 1 86.75 237 CYS B O 1
ATOM 4068 N N . ASN B 1 238 ? -5.562 4.301 21.594 1 88.81 238 ASN B N 1
ATOM 4069 C CA . ASN B 1 238 ? -6.539 3.877 20.594 1 88.81 238 ASN B CA 1
ATOM 4070 C C . ASN B 1 238 ? -6.105 2.588 19.906 1 88.81 238 ASN B C 1
ATOM 4072 O O . ASN B 1 238 ? -5.07 2.016 20.25 1 88.81 238 ASN B O 1
ATOM 4076 N N . LYS B 1 239 ? -6.914 2.117 19.031 1 89.31 239 LYS B N 1
ATOM 4077 C CA . LYS B 1 239 ? -6.664 0.847 18.359 1 89.31 239 LYS B CA 1
ATOM 4078 C C . LYS B 1 239 ? -5.426 0.928 17.469 1 89.31 239 LYS B C 1
ATOM 4080 O O . LYS B 1 239 ? -4.656 -0.032 17.375 1 89.31 239 LYS B O 1
ATOM 4085 N N . SER B 1 240 ? -5.254 2.02 16.75 1 90.25 240 SER B N 1
ATOM 4086 C CA . SER B 1 240 ? -4.078 2.221 15.914 1 90.25 240 SER B CA 1
ATOM 4087 C C . SER B 1 240 ? -2.791 2.117 16.734 1 90.25 240 SER B C 1
ATOM 4089 O O . SER B 1 240 ? -1.821 1.493 16.297 1 90.25 240 SER B O 1
ATOM 4091 N N . ASP B 1 241 ? -2.789 2.709 17.938 1 92.38 241 ASP B N 1
ATOM 4092 C CA . ASP B 1 241 ? -1.636 2.639 18.828 1 92.38 241 ASP B CA 1
ATOM 4093 C C . ASP B 1 241 ? -1.303 1.192 19.188 1 92.38 241 ASP B C 1
ATOM 4095 O O . ASP B 1 241 ? -0.131 0.814 19.234 1 92.38 241 ASP B O 1
ATOM 4099 N N . GLU B 1 242 ? -2.342 0.438 19.406 1 93.06 242 GLU B N 1
ATOM 4100 C CA . GLU B 1 242 ? -2.141 -0.961 19.781 1 93.06 242 GLU B CA 1
ATOM 4101 C C . GLU B 1 242 ? -1.483 -1.738 18.641 1 93.06 242 GLU B C 1
ATOM 4103 O O . GLU B 1 242 ? -0.581 -2.545 18.875 1 93.06 242 GLU B O 1
ATOM 4108 N N . LEU B 1 243 ? -1.956 -1.513 17.5 1 91.31 243 LEU B N 1
ATOM 4109 C CA . LEU B 1 243 ? -1.391 -2.184 16.344 1 91.31 243 LEU B CA 1
ATOM 4110 C C . LEU B 1 243 ? 0.068 -1.785 16.141 1 91.31 243 LEU B C 1
ATOM 4112 O O . LEU B 1 243 ? 0.909 -2.629 15.82 1 91.31 243 LEU B O 1
ATOM 4116 N N . ILE B 1 244 ? 0.374 -0.507 16.328 1 93.88 244 ILE B N 1
ATOM 4117 C CA . ILE B 1 244 ? 1.736 -0.009 16.172 1 93.88 244 ILE B CA 1
ATOM 4118 C C . ILE B 1 244 ? 2.633 -0.613 17.234 1 93.88 244 ILE B C 1
ATOM 4120 O O . ILE B 1 244 ? 3.771 -1 16.969 1 93.88 244 ILE B O 1
ATOM 4124 N N . ARG B 1 245 ? 2.086 -0.676 18.453 1 95.31 245 ARG B N 1
ATOM 4125 C CA . ARG B 1 245 ? 2.85 -1.286 19.531 1 95.31 245 ARG B CA 1
ATOM 4126 C C . ARG B 1 245 ? 3.193 -2.736 19.219 1 95.31 245 ARG B C 1
ATOM 4128 O O . ARG B 1 245 ? 4.316 -3.184 19.453 1 95.31 245 ARG B O 1
ATOM 4135 N N . GLN B 1 246 ? 2.248 -3.445 18.672 1 93.5 246 GLN B N 1
ATOM 4136 C CA . GLN B 1 246 ? 2.5 -4.828 18.281 1 93.5 246 GLN B CA 1
ATOM 4137 C C . GLN B 1 246 ? 3.607 -4.902 17.234 1 93.5 246 GLN B C 1
ATOM 4139 O O . GLN B 1 246 ? 4.469 -5.785 17.297 1 93.5 246 GLN B O 1
ATOM 4144 N N . GLU B 1 247 ? 3.535 -4.02 16.328 1 93.06 247 GLU B N 1
ATOM 4145 C CA . GLU B 1 247 ? 4.559 -3.98 15.281 1 93.06 247 GLU B CA 1
ATOM 4146 C C . GLU B 1 247 ? 5.934 -3.668 15.867 1 93.06 247 GLU B C 1
ATOM 4148 O O . GLU B 1 247 ? 6.93 -4.281 15.492 1 93.06 247 GLU B O 1
ATOM 4153 N N . LEU B 1 248 ? 5.98 -2.697 16.75 1 96.12 248 LEU B N 1
ATOM 4154 C CA . LEU B 1 248 ? 7.23 -2.35 17.422 1 96.12 248 LEU B CA 1
ATOM 4155 C C . LEU B 1 248 ? 7.809 -3.553 18.156 1 96.12 248 LEU B C 1
ATOM 4157 O O . LEU B 1 248 ? 9.008 -3.811 18.094 1 96.12 248 LEU B O 1
ATOM 4161 N N . LEU B 1 249 ? 6.961 -4.301 18.828 1 95.38 249 LEU B N 1
ATOM 4162 C CA . LEU B 1 249 ? 7.387 -5.492 19.547 1 95.38 249 LEU B CA 1
ATOM 4163 C C . LEU B 1 249 ? 7.984 -6.527 18.609 1 95.38 249 LEU B C 1
ATOM 4165 O O . LEU B 1 249 ? 9.031 -7.113 18.891 1 95.38 249 LEU B O 1
ATOM 4169 N N . LYS B 1 250 ? 7.324 -6.727 17.5 1 93.5 250 LYS B N 1
ATOM 4170 C CA . LYS B 1 250 ? 7.777 -7.723 16.531 1 93.5 250 LYS B CA 1
ATOM 4171 C C . LYS B 1 250 ? 9.117 -7.324 15.914 1 93.5 250 LYS B C 1
ATOM 4173 O O . LYS B 1 250 ? 9.984 -8.172 15.703 1 93.5 250 LYS B O 1
ATOM 4178 N N . ILE B 1 251 ? 9.289 -6.039 15.562 1 93.5 251 ILE B N 1
ATOM 4179 C CA . ILE B 1 251 ? 10.539 -5.562 15 1 93.5 251 ILE B CA 1
ATOM 4180 C C . ILE B 1 251 ? 11.664 -5.719 16.031 1 93.5 251 ILE B C 1
ATOM 4182 O O . ILE B 1 251 ? 12.781 -6.105 15.68 1 93.5 251 ILE B O 1
ATOM 4186 N N . LYS B 1 252 ? 11.344 -5.414 17.281 1 94.38 252 LYS B N 1
ATOM 4187 C CA . LYS B 1 252 ? 12.328 -5.566 18.344 1 94.38 252 LYS B CA 1
ATOM 4188 C C . LYS B 1 252 ? 12.828 -7.008 18.438 1 94.38 252 LYS B C 1
ATOM 4190 O O . LYS B 1 252 ? 14.031 -7.25 18.547 1 94.38 252 LYS B O 1
ATOM 4195 N N . GLU B 1 253 ? 11.93 -7.906 18.344 1 92.25 253 GLU B N 1
ATOM 4196 C CA . GLU B 1 253 ? 12.266 -9.328 18.406 1 92.25 253 GLU B CA 1
ATOM 4197 C C . GLU B 1 253 ? 13.156 -9.742 17.234 1 92.25 253 GLU B C 1
ATOM 4199 O O . GLU B 1 253 ? 14.062 -10.555 17.406 1 92.25 253 GLU B O 1
ATOM 4204 N N . THR B 1 254 ? 12.875 -9.156 16.172 1 91 254 THR B N 1
ATOM 4205 C CA . THR B 1 254 ? 13.609 -9.516 14.961 1 91 254 THR B CA 1
ATOM 4206 C C . THR B 1 254 ? 15.016 -8.922 14.984 1 91 254 THR B C 1
ATOM 4208 O O . THR B 1 254 ? 15.953 -9.508 14.43 1 91 254 THR B O 1
ATOM 4211 N N . LEU B 1 255 ? 15.156 -7.738 15.5 1 91.81 255 LEU B N 1
ATOM 4212 C CA . LEU B 1 255 ? 16.453 -7.062 15.555 1 91.81 255 LEU B CA 1
ATOM 4213 C C . LEU B 1 255 ? 17.312 -7.652 16.656 1 91.81 255 LEU B C 1
ATOM 4215 O O . LEU B 1 255 ? 18.531 -7.492 16.641 1 91.81 255 LEU B O 1
ATOM 4219 N N . GLY B 1 256 ? 16.75 -8.602 17.594 1 84.25 256 GLY B N 1
ATOM 4220 C CA . GLY B 1 256 ? 17.484 -9.195 18.703 1 84.25 256 GLY B CA 1
ATOM 4221 C C . GLY B 1 256 ? 17.672 -8.25 19.875 1 84.25 256 GLY B C 1
ATOM 4222 O O . GLY B 1 256 ? 18.234 -8.625 20.906 1 84.25 256 GLY B O 1
#

Secondary structure (DSSP, 8-state):
-HHHHHHHHHHHTSTT--HHHHHHHHHTS-GGG-HHHHHHHHHHHHHHHTT---HHHHHHHHHHHHHHHHHHHHHHHHHHHTTS---S--HHHHHHHHHHHHHHHHHH--S-HHHHHHHHHHHHHHHHHHHHHHHHHHHTT-STT--HHHHHHHHHHHHHHTTS-HHHHHHHHHHH-TT--PPPP-HHHHHHHHHHHHHH-TT-THHHHHHHHHHHHTT-HHHHHHHHHHHHTSPP-SHHHHHHHHHHHHHHHHH-/-HHHHHHHHHHHTSTT--HHHHHHHHHTS-GGG-HHHHHHHHHHHHHHHTT---HHHHHHHHHHHHHHHHHHHHHHHHHHHTTS---S--HHHHHHHHHHHHHHHHHH--S-HHHHHHHHHHHHHHHHHHHHHHHHHHHTT-STT--HHHHHHHHHHHHHHTTS-HHHHHHHHHHH-TT--PPPP-HHHHHHHHHHHHHH-TT-THHHHHHHHHHHHTT-HHHHHHHHHHHHTSPP-SHHHHHHHHHHHHHHHHH-

Organism: Dermatophagoides farinae (NCBI:txid6954)

pLDDT: mean 91.05, std 10.15, range [44.84, 98.69]

Nearest PDB structures (foldseek):
  4kxk-assembly1_D  TM=4.715E-01  e=4.610E-02  Homo sapiens
  4kyo-assembly1_B  TM=4.385E-01  e=3.369E-02  Homo sapiens
  5l9u-assembly1_X  TM=2.710E-01  e=1.149E-02  Homo sapiens
  2j9q-assembly1_B  TM=3.816E-01  e=1.690E-01  Homo sapiens
  3ieg-assembly2_B  TM=1.963E-01  e=3.854E-02  Mus musculus

Sequence (512 aa):
MSSIYQKYDDEIGKKNCDYNQLEKEMLNQHWQQDPELAWRLASIVYYKCLNLSNDEEIKLKTIESLRYAEKSIELFTKQQNESVGGGDGNIFYAYKWSAMAHGRLALFEMANVERKILYTANFLQYLDKCLQQQEKQKESNQKITNDHLVLFMQGRFQLALSMLSEDEQKIFQKRLGPNVVIPKLNLLDGESKLRRSIELQPDFIDNYITLAYLLIKEHKILDAKQIIEKGLQQQCCNKSDELIRQELLKIKETLGMSSIYQKYDDEIGKKNCDYNQLEKEMLNQHWQQDPELAWRLASIVYYKCLNLSNDEEIKLKTIESLRYAEKSIELFTKQQNESVGGGDGNIFYAYKWSAMAHGRLALFEMANVERKILYTANFLQYLDKCLQQQEKQKESNQKITNDHLVLFMQGRFQLALSMLSEDEQKIFQKRLGPNVVIPKLNLLDGESKLRRSIELQPDFIDNYITLAYLLIKEHKILDAKQIIEKGLQQQCCNKSDELIRQELLKIKETLG

Foldseek 3Di:
DVVVLVVLVVLLPDLQRPLVVSLVVLVPDPLLQPLSSLLSNLSSLLVVLLQDDDLVVSLVSLVVSLVSLVSSLVNLVVCVVVVPPSPPDQNLSSLLSNLVSLVSNLVSDDPDVLSSLQSNLSNQVSLVVNVVSLVVVVVVVHDPNDDLSSLLSVLLVLLVCLVDDPVRVVVSQVSSPDVGDDDDRDLPSSLVSLVVSCVVPVQPLSSLLSNLSSCVSVVNLVVSLVSLVSSLPHDDSHDNSVVSNVVSVVVNVVSD/DVVVLVVLVVLLPDLQRPLVVSLVVLVPDPLLQPLSSLLSNLVSLLVVLLQDDDLVVSLVSLVVSLVSLVSSLVNLVVCVVVVPVSPPDQNLSSLLSNLVSLVSNLVSDDPDVLSSLQSNLSNQVSLVVNVVSLVVVVVVVDDPNADLSSLLSVLLVLLVCLVDDPVRVVVSQVSSPDVGDDDDRDLPSSLVSLVVSCVVPVQPLSSLLSNLSSCVSVVNLVVSLVSLVSSLPHDDSHDNSVVSNVVSVVVNVVSD

Solvent-accessible surface area (backbone atoms only — not comparable to full-atom values): 26369 Å² total; per-residue (Å²): 111,72,61,61,52,49,53,52,52,55,47,67,70,39,79,84,49,58,48,69,61,52,48,54,56,49,68,72,45,67,31,94,80,30,36,71,48,14,22,51,50,14,47,43,38,41,56,51,33,38,59,42,86,49,65,70,60,30,50,54,35,32,52,52,14,28,50,29,7,50,50,11,45,52,44,48,54,52,40,57,70,63,68,48,72,70,60,94,67,59,66,41,52,17,26,45,45,32,16,52,29,24,46,53,52,24,71,68,42,72,84,46,59,69,59,22,43,50,25,43,34,50,15,52,48,24,45,50,50,26,52,52,47,32,54,56,31,51,75,66,75,42,83,67,74,73,54,39,65,63,28,33,52,53,16,48,47,29,49,58,52,67,43,48,48,73,63,49,46,53,42,50,41,57,71,46,33,92,89,41,79,75,78,77,86,42,64,66,59,18,49,52,28,24,52,51,15,36,70,72,39,66,69,50,54,68,39,28,57,52,42,23,53,44,27,39,72,68,70,35,54,71,61,19,52,52,39,35,52,57,39,68,69,46,74,67,73,40,49,45,43,47,52,50,46,51,49,43,53,52,52,48,63,54,76,103,111,73,61,60,51,48,52,51,53,56,48,67,71,40,79,83,49,57,49,69,61,50,48,54,56,49,66,72,46,68,32,93,79,29,35,72,48,14,22,52,50,13,47,43,38,41,57,51,32,38,58,43,87,49,64,70,60,30,51,53,35,32,52,51,15,28,51,29,7,51,51,11,45,52,46,47,53,52,39,56,70,64,69,48,74,68,60,93,66,59,65,41,52,18,26,45,44,31,14,54,26,25,48,53,50,25,70,67,42,71,85,46,60,67,59,20,43,49,25,42,34,49,13,51,48,24,45,50,51,27,52,52,47,33,53,56,30,51,74,65,76,44,84,66,76,74,53,40,64,63,29,34,54,53,16,50,48,30,48,58,51,68,46,46,48,72,63,49,48,53,41,50,41,56,72,46,32,93,88,40,78,75,78,77,85,40,63,68,59,18,48,51,30,22,54,51,16,35,71,71,38,66,68,51,53,68,40,27,58,51,43,25,52,45,27,39,71,68,69,36,53,71,60,18,51,51,37,35,54,56,40,68,69,45,74,66,73,40,50,45,42,47,53,50,46,52,48,42,53,52,51,49,61,55,76,104

Radius of gyration: 25.56 Å; Cα contacts (8 Å, |Δi|>4): 673; chains: 2; bounding box: 46×86×55 Å

InterPro domains:
  IPR011990 Tetratricopeptide-like helical domain superfamily [G3DSA:1.25.40.10] (64-249)